Protein 5U5F (pdb70)

Foldseek 3Di:
DKAKAKPDQEAEEAFFAKDKIKIFIPAFLQQQKWKWWAAPPGDTDTAAGSFFHGDPPHDPQWGKHDDGRMIMIMRNGHDLRSQTKMKMWGPSDPPIDIYPIHGYAHDDDFDFWDKDKDWFDPVCLVDFKTKIKIKTPFGPDPDKDKWKAFLRHTDPDFKDKDKDQQDSPRRGIMMMIIGMDTSVVVVVTFKIWMWMDDPNDPGIDIDIGTPPDD/DWAWAKDWADEAEQQAKTKMKIQIDPDFLLQWKKWKWWADPVPGIGTAKIANQVVGDIDGDPVCPPQKDKGDDRVRSMIMIIGGNDDQVPFTFIKMFTACVVHHGDRPYIHPTGTHGHHPDDFDAWDKDKQAWDPVQDDPQKGKIWIKTDFGDDDDKDKDKPVNPDDPQKDKDDWDQDPVRGIITMIMGMGGPVCAPPDWIWMWMADVNVRDTDTHTHHHDDD/DKAKAKEWEAAPVRDIDIDIFMDPLVVSLVVVVVVLVVVCVPRNDWDWDADDVNSYIYIYHND/DDQDVVRDDDDD/DDDDPVLVVLLVLLVPLDQDDPVLSVVLNVVCVVDVVCSVVSSVVSVVVSVVRD

InterPro domains:
  IPR003132 Protein A, Ig-binding domain [PF02216] (37-88)
  IPR003132 Protein A, Ig-binding domain [PF02216] (97-149)
  IPR003132 Protein A, Ig-binding domain [PF02216] (155-207)
  IPR003132 Protein A, Ig-binding domain [PF02216] (213-265)
  IPR003132 Protein A, Ig-binding domain [PF02216] (271-323)
  IPR005038 Octapeptide repeat [PF03373] (326-333)
  IPR005038 Octapeptide repeat [PF03373] (334-341)
  IPR005038 Octapeptide repeat [PF03373] (342-349)
  IPR005038 Octapeptide repeat [PF03373] (350-357)
  IPR005038 Octapeptide repeat [PF03373] (358-365)
  IPR005038 Octapeptide repeat [PF03373] (366-373)
  IPR005038 Octapeptide repeat [PF03373] (374-381)
  IPR005038 Octapeptide repeat [PF03373] (382-389)
  IPR005038 Octapeptide repeat [PF03373] (390-397)
  IPR005038 Octapeptide repeat [PF03373] (398-405)
  IPR005038 Octapeptide repeat [PF03373] (406-413)
  IPR005038 Octapeptide repeat [PF03373] (414-421)
  IPR005877 YSIRK Gram-positive signal peptide [PF04650] (2-26)
  IPR005877 YSIRK Gram-positive signal peptide [TIGR01168] (3-36)
  IPR009063 Immunoglobulin/albumin-binding domain superfamily [SSF46997] (38-92)

Sequence (566 aa):
DIQMTQSSPIILLSASVGDRRVTIITCRASQDVNTAVAWYQQRTNGSPRLLIIYSASFLYSSGVPSRFSGSSRSGTDFTLLTISSLQPEDEADYYCQQHYTTPPTFGAGTKVEIKRTVAAPSSVFIFPPSDEEQLKSGTASVVCLLNNFYPREAKVQWKVDNALQSGNSQESVTEQDSKDSTYSLSSTLTLSKADYEKHKVYACCEVTHQGLSSPVTKSFNRGEECCEVQLVESGGGLVQPGGSLRLSSSCAASGFNNIKDTYIHWVRQSPGKGLEWVARIYPTNGYTRRYADSVKKGRFTISADTSKKNTAYLQMNSLRAEDTAIYYCCSRWGGDGFYAMDYWGQGTLVTVSSSASTKGPSVFPLAPSSKSTSGGTAALGCLVKKDYFPEPVTVSWNSGALTSGVHTFPAVLQSSGLYSLSSVVTTVPSSSLGTQTYICNVNNHKPSNTKKVDKKVEPKSCSEEVTIKVNLIFADGKIQTAEFKKGTFEEATAEAYRRYAALLAKVNGEYTADLEDGGNHMMNIKFAGCQFDSTRRLRCGGSYNKDQQSAFYEILNMPNLNEAQRNGFIQSLKDDPSQSTNVLGEAKKLNESQA

Secondary structure (DSSP, 8-state):
---EEEE-SEEEEETT--EEEEEEESS--TT-EEEEEE-TT---EEEEETTTEEPTT--TTEEEEEETTEEEEEESS--GGG-EEEEEEE-SSSSPEE---EEEEEE---BPPEEEEEPPPHHHHTTTEEEEEEEEEEEBSS--EEEEEETTEEP-SSEEEEEPPPPTTT--EEEEEEEEEEHHHHHH--EEEEEEE-TTSSS-EEEEEETT--/--EEEEE---EE-TT--EEEEEEEESS-GGGSEEEEEEEETTTEEEEEEEEETTTTEEEE-TTTTTTEEEEEEGGGTEEEEEE-S--GGG-EEEEEEEESGGG--SEEEE---EEEEE-SSPPBPPEEEEE---TTSEETTEEEEEEEEEEEBSS--EEEEGGGTB-TTEEEPPPEE-TTS-EEEEEEEEEEGGGBTTB--EEEEEEGGGTEEEEEE--PPP-/----HHHHHHHHHHHH-TT--HHHHHHHHHHHHH-GGGHHHHHHHHHHHHHHT-/-EE---SSEE--/--EEEEEEEE-TTS-EEEEEEEESHHHHHHHHHHHHHHHHHHH--EEEEEEGGGTEEEEEE--

Organism: Staphylococcus aureus (strain NCTC 8325 / PS 47) (NCBI:txid93061)

B-factor: mean 25.19, std 12.5, range [8.43, 94.81]

Nearest PDB structures (foldseek):
  6b9z-assembly1_C  TM=1.012E+00  e=9.999E-08  Staphylococcus aureus
  4npe-assembly1_A  TM=9.276E-01  e=5.415E-06  Staphylococcus aureus
  4znc-assembly1_A  TM=9.590E-01  e=9.494E-06  Staphylococcus aureus
  5u4y-assembly1_D  TM=9.308E-01  e=6.135E-06  Staphylococcus aureus
  5djt-assembly1_B  TM=9.344E-01  e=3.518E-05  Staphylococcus aureus

GO terms:
  GO:0005576 extracellular region (C, EXP)
  GO:0141129 symbiont-mediated suppression of host signal transduction pathway via antagonism of host cell surface receptor (P, EXP)

Solvent-accessible surface area: 24561 Å² total

Structure (mmCIF, N/CA/C/O backbone):
data_5U5F
#
_entry.id   5U5F
#
_cell.length_a   53.430
_cell.length_b   105.380
_cell.length_c   117.000
_cell.angle_alpha   90.00
_cell.angle_beta   90.00
_cell.angle_gamma   90.00
#
_symmetry.space_group_name_H-M   'P 21 21 21'
#
loop_
_entity.id
_entity.type
_entity.pdbx_description
1 polymer 'MEMAB TRASTUZUMAB FAB LIGHT CHAIN I83E'
2 polymer 'MEMAB TRASTUZUMAB FAB HEAVY CHAIN'
3 polymer 'Protein L'
4 polymer '5-DIPHENYL LONG MEDITOPE'
5 polymer 'Immunoglobulin G binding protein A'
6 non-polymer MESO-ERYTHRITOL
7 water water
#
loop_
_atom_site.group_PDB
_atom_site.id
_atom_site.type_symbol
_atom_site.label_atom_id
_atom_site.label_alt_id
_atom_site.label_comp_id
_atom_site.label_asym_id
_atom_site.label_entity_id
_atom_site.label_seq_id
_atom_site.pdbx_PDB_ins_code
_atom_site.Cartn_x
_atom_site.Cartn_y
_atom_site.Cartn_z
_atom_site.occupancy
_atom_site.B_iso_or_equiv
_atom_site.auth_seq_id
_atom_site.auth_comp_id
_atom_site.auth_asym_id
_atom_site.auth_atom_id
_atom_site.pdbx_PDB_model_num
ATOM 1 N N . ASP A 1 1 ? -1.271 -33.321 -4.706 1.00 24.04 1 ASP A N 1
ATOM 2 C CA . ASP A 1 1 ? -2.114 -33.062 -3.535 1.00 20.18 1 ASP A CA 1
ATOM 3 C C . ASP A 1 1 ? -2.454 -31.571 -3.440 1.00 25.48 1 ASP A C 1
ATOM 4 O O . ASP A 1 1 ? -1.821 -30.739 -4.100 1.00 25.77 1 ASP A O 1
ATOM 9 N N . ILE A 1 2 ? -3.458 -31.242 -2.633 1.00 18.24 2 ILE A N 1
ATOM 10 C CA . ILE A 1 2 ? -3.838 -29.849 -2.421 1.00 16.00 2 ILE A CA 1
ATOM 11 C C . ILE A 1 2 ? -3.457 -29.454 -1.012 1.00 20.49 2 ILE A C 1
ATOM 12 O O . ILE A 1 2 ? -3.693 -30.189 -0.054 1.00 19.03 2 ILE A O 1
ATOM 17 N N . GLN A 1 3 ? -2.837 -28.286 -0.905 1.00 15.51 3 GLN A N 1
ATOM 18 C CA . GLN A 1 3 ? -2.383 -27.729 0.361 1.00 21.08 3 GLN A CA 1
ATOM 19 C C . GLN A 1 3 ? -3.405 -26.718 0.850 1.00 21.82 3 GLN A C 1
ATOM 20 O O . GLN A 1 3 ? -3.898 -25.921 0.058 1.00 16.95 3 GLN A O 1
ATOM 26 N N . MET A 1 4 ? -3.717 -26.753 2.142 1.00 16.26 4 MET A N 1
ATOM 27 C CA . MET A 1 4 ? -4.612 -25.772 2.759 1.00 14.59 4 MET A CA 1
ATOM 28 C C . MET A 1 4 ? -3.807 -24.940 3.747 1.00 15.83 4 MET A C 1
ATOM 29 O O . MET A 1 4 ? -3.255 -25.475 4.699 1.00 18.63 4 MET A O 1
ATOM 34 N N . THR A 1 5 ? -3.706 -23.639 3.498 1.00 14.36 5 THR A N 1
ATOM 35 C CA . THR A 1 5 ? -2.896 -22.777 4.355 1.00 20.08 5 THR A CA 1
ATOM 36 C C . THR A 1 5 ? -3.784 -21.895 5.217 1.00 23.44 5 THR A C 1
ATOM 37 O O . THR A 1 5 ? -4.546 -21.082 4.688 1.00 23.26 5 THR A O 1
ATOM 41 N N . GLN A 1 6 ? -3.690 -22.053 6.536 1.00 11.92 6 GLN A N 1
ATOM 42 C CA . GLN A 1 6 ? -4.503 -21.279 7.470 1.00 11.58 6 GLN A CA 1
ATOM 43 C C . GLN A 1 6 ? -3.749 -20.138 8.125 1.00 14.81 6 GLN A C 1
ATOM 44 O O . GLN A 1 6 ? -2.592 -20.297 8.535 1.00 18.71 6 GLN A O 1
ATOM 50 N N A SER A 1 7 ? -4.427 -18.996 8.236 0.54 12.56 7 SER A N 1
ATOM 51 N N B SER A 1 7 ? -4.408 -18.992 8.250 0.46 12.68 7 SER A N 1
ATOM 52 C CA A SER A 1 7 ? -3.884 -17.804 8.883 0.54 14.56 7 SER A CA 1
ATOM 53 C CA B SER A 1 7 ? -3.820 -17.856 8.947 0.46 13.75 7 SER A CA 1
ATOM 54 C C A SER A 1 7 ? -4.958 -17.124 9.725 0.54 17.53 7 SER A C 1
ATOM 55 C C B SER A 1 7 ? -4.905 -17.072 9.676 0.46 17.81 7 SER A C 1
ATOM 56 O O A SER A 1 7 ? -6.149 -17.266 9.443 0.54 21.10 7 SER A O 1
ATOM 57 O O B SER A 1 7 ? -6.057 -17.062 9.242 0.46 25.19 7 SER A O 1
ATOM 62 N N . PRO A 1 8 ? -4.554 -16.443 10.812 1.00 19.24 8 PRO A N 1
ATOM 63 C CA . PRO A 1 8 ? -3.226 -16.510 11.444 1.00 16.40 8 PRO A CA 1
ATOM 64 C C . PRO A 1 8 ? -3.102 -17.845 12.158 1.00 12.25 8 PRO A C 1
ATOM 65 O O . PRO A 1 8 ? -4.067 -18.594 12.143 1.00 16.94 8 PRO A O 1
ATOM 69 N N . ILE A 1 9 ? -1.969 -18.156 12.775 1.00 13.12 9 ILE A N 1
ATOM 70 C CA A ILE A 1 9 ? -1.863 -19.408 13.517 0.61 13.29 9 ILE A CA 1
ATOM 71 C CA B ILE A 1 9 ? -1.835 -19.404 13.515 0.39 13.83 9 ILE A CA 1
ATOM 72 C C . ILE A 1 9 ? -2.466 -19.258 14.906 1.00 14.47 9 ILE A C 1
ATOM 73 O O . ILE A 1 9 ? -2.886 -20.242 15.522 1.00 13.37 9 ILE A O 1
ATOM 82 N N . LEU A 1 10 ? -2.526 -18.015 15.380 1.00 13.35 10 LEU A N 1
ATOM 83 C CA . LEU A 1 10 ? -3.037 -17.701 16.706 1.00 15.10 10 LEU A CA 1
ATOM 84 C C . LEU A 1 10 ? -3.762 -16.367 16.637 1.00 12.44 10 LEU A C 1
ATOM 85 O O . LEU A 1 10 ? -3.266 -15.426 16.028 1.00 13.53 10 LEU A O 1
ATOM 90 N N . LEU A 1 11 ? -4.936 -16.293 17.256 1.00 13.57 11 LEU A N 1
ATOM 91 C CA . LEU A 1 11 ? -5.717 -15.059 17.297 1.00 15.04 11 LEU A CA 1
ATOM 92 C C . LEU A 1 11 ? -6.299 -14.933 18.696 1.00 12.55 11 LEU A C 1
ATOM 93 O O . LEU A 1 11 ? -6.862 -15.896 19.214 1.00 15.16 11 LEU A O 1
ATOM 98 N N . SER A 1 12 ? -6.131 -13.766 19.315 1.00 13.96 12 SER A N 1
ATOM 99 C CA . SER A 1 12 ? -6.638 -13.525 20.669 1.00 14.16 12 SER A CA 1
ATOM 100 C C . SER A 1 12 ? -7.581 -12.333 20.645 1.00 14.28 12 SER A C 1
ATOM 101 O O . SER A 1 12 ? -7.240 -11.258 20.121 1.00 16.10 12 SER A O 1
ATOM 104 N N . ALA A 1 13 ? -8.781 -12.516 21.175 1.00 15.27 13 ALA A N 1
ATOM 105 C CA . ALA A 1 13 ? -9.782 -11.469 21.066 1.00 14.32 13 ALA A CA 1
ATOM 106 C C . ALA A 1 13 ? -10.704 -11.484 22.269 1.00 14.90 13 ALA A C 1
ATOM 107 O O . ALA A 1 13 ? -10.811 -12.486 22.973 1.00 15.14 13 ALA A O 1
ATOM 109 N N . SER A 1 14 ? -11.373 -10.367 22.498 1.00 16.31 14 SER A N 1
ATOM 110 C CA . SER A 1 14 ? -12.261 -10.234 23.645 1.00 19.05 14 SER A CA 1
ATOM 111 C C . SER A 1 14 ? -13.640 -10.835 23.373 1.00 21.66 14 SER A C 1
ATOM 112 O O . SER A 1 14 ? -14.093 -10.893 22.235 1.00 17.24 14 SER A O 1
ATOM 115 N N . VAL A 1 15 ? -14.301 -11.274 24.438 1.00 18.50 15 VAL A N 1
ATOM 116 C CA . VAL A 1 15 ? -15.670 -11.754 24.337 1.00 20.60 15 VAL A CA 1
ATOM 117 C C . VAL A 1 15 ? -16.543 -10.696 23.683 1.00 23.30 15 VAL A C 1
ATOM 118 O O . VAL A 1 15 ? -16.434 -9.506 23.991 1.00 22.84 15 VAL A O 1
ATOM 122 N N . GLY A 1 16 ? -17.385 -11.118 22.749 1.00 17.95 16 GLY A N 1
ATOM 123 C CA . GLY A 1 16 ? -18.251 -10.181 22.049 1.00 21.91 16 GLY A CA 1
ATOM 124 C C . GLY A 1 16 ? -17.660 -9.610 20.764 1.00 22.32 16 GLY A C 1
ATOM 125 O O . GLY A 1 16 ? -18.383 -9.014 19.968 1.00 24.94 16 GLY A O 1
ATOM 126 N N . ASP A 1 17 ? -16.351 -9.777 20.572 1.00 20.23 17 ASP A N 1
ATOM 127 C CA . ASP A 1 17 ? -15.646 -9.301 19.372 1.00 22.63 17 ASP A CA 1
ATOM 128 C C . ASP A 1 17 ? -15.983 -10.121 18.138 1.00 25.00 17 ASP A C 1
ATOM 129 O O . ASP A 1 17 ? -16.337 -11.301 18.245 1.00 21.47 17 ASP A O 1
ATOM 134 N N . ARG A 1 18 ? -15.829 -9.511 16.965 1.00 23.39 18 ARG A N 1
ATOM 135 C CA A ARG A 1 18 ? -15.923 -10.235 15.701 0.37 22.81 18 ARG A CA 1
ATOM 136 C CA B ARG A 1 18 ? -15.922 -10.246 15.706 0.63 22.94 18 ARG A CA 1
ATOM 137 C C . ARG A 1 18 ? -14.543 -10.735 15.288 1.00 26.65 18 ARG A C 1
ATOM 138 O O . ARG A 1 18 ? -13.601 -9.943 15.159 1.00 25.98 18 ARG A O 1
ATOM 153 N N . VAL A 1 19 ? -14.405 -12.041 15.079 1.00 21.56 19 VAL A N 1
ATOM 154 C CA . VAL A 1 19 ? -13.109 -12.559 14.651 1.00 16.31 19 VAL A CA 1
ATOM 155 C C . VAL A 1 19 ? -13.186 -13.300 13.327 1.00 23.62 19 VAL A C 1
ATOM 156 O O . VAL A 1 19 ? -14.171 -13.965 13.029 1.00 17.71 19 VAL A O 1
ATOM 160 N N . THR A 1 20 ? -12.114 -13.201 12.554 1.00 18.29 20 THR A N 1
ATOM 161 C CA . THR A 1 20 ? -12.068 -13.783 11.222 1.00 16.42 20 THR A CA 1
AT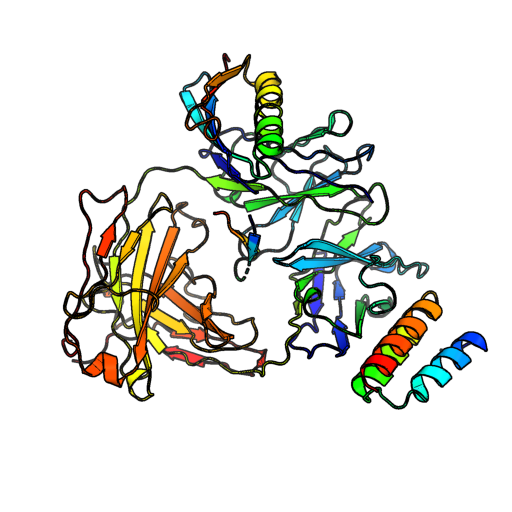OM 162 C C . THR A 1 20 ? -10.806 -14.603 11.040 1.00 15.05 20 THR A C 1
ATOM 163 O O . THR A 1 20 ? -9.703 -14.141 11.328 1.00 17.63 20 THR A O 1
ATOM 167 N N . ILE A 1 21 ? -10.977 -15.846 10.604 1.00 12.05 21 ILE A N 1
ATOM 168 C CA A ILE A 1 21 ? -9.802 -16.632 10.298 0.65 14.43 21 ILE A CA 1
ATOM 169 C CA B ILE A 1 21 ? -9.893 -16.794 10.350 0.35 14.80 21 ILE A CA 1
ATOM 170 C C . ILE A 1 21 ? -9.896 -17.132 8.868 1.00 14.61 21 ILE A C 1
ATOM 171 O O . ILE A 1 21 ? -10.970 -17.173 8.272 1.00 15.18 21 ILE A O 1
ATOM 180 N N . THR A 1 22 ? -8.736 -17.423 8.288 1.00 14.80 22 THR A N 1
ATOM 181 C CA . THR A 1 22 ? -8.690 -17.673 6.859 1.00 15.96 22 THR A CA 1
ATOM 182 C C . THR A 1 22 ? -8.005 -18.976 6.485 1.00 14.88 22 THR A C 1
ATOM 183 O O . THR A 1 22 ? -7.209 -19.543 7.238 1.00 16.05 22 THR A O 1
ATOM 187 N N . CYS A 1 23 ? -8.317 -19.437 5.287 1.00 11.75 23 CYS A N 1
ATOM 188 C CA . CYS A 1 23 ? -7.789 -20.695 4.795 1.00 15.16 23 CYS A CA 1
ATOM 189 C C . CYS A 1 23 ? -7.651 -20.595 3.277 1.00 15.32 23 CYS A C 1
ATOM 190 O O . CYS A 1 23 ? -8.595 -20.213 2.586 1.00 21.62 23 CYS A O 1
ATOM 193 N N . ARG A 1 24 ? -6.470 -20.887 2.753 1.00 12.19 24 ARG A N 1
ATOM 194 C CA . ARG A 1 24 ? -6.238 -20.744 1.317 1.00 14.61 24 ARG A CA 1
ATOM 195 C C . ARG A 1 24 ? -5.892 -22.105 0.714 1.00 18.12 24 ARG A C 1
ATOM 196 O O . ARG A 1 24 ? -5.021 -22.793 1.225 1.00 16.71 24 ARG A O 1
ATOM 204 N N . ALA A 1 25 ? -6.577 -22.488 -0.358 1.00 12.62 25 ALA A N 1
ATOM 205 C CA . ALA A 1 25 ? -6.270 -23.734 -1.057 1.00 12.47 25 ALA A CA 1
ATOM 206 C C . ALA A 1 25 ? -5.212 -23.491 -2.121 1.00 15.75 25 ALA A C 1
ATOM 207 O O . ALA A 1 25 ? -5.213 -22.440 -2.769 1.00 15.50 25 ALA A O 1
ATOM 209 N N . SER A 1 26 ? -4.317 -24.459 -2.317 1.00 13.07 26 SER A N 1
ATOM 210 C CA . SER A 1 26 ? -3.211 -24.283 -3.265 1.00 18.78 26 SER A CA 1
ATOM 211 C C . SER A 1 26 ? -3.683 -24.346 -4.714 1.00 20.70 26 SER A C 1
ATOM 212 O O . SER A 1 26 ? -2.959 -23.950 -5.629 1.00 18.32 26 SER A O 1
ATOM 215 N N . GLN A 1 27 ? -4.902 -24.835 -4.920 1.00 15.09 27 GLN A N 1
ATOM 216 C CA . GLN A 1 27 ? -5.523 -24.824 -6.236 1.00 16.56 27 GLN A CA 1
ATOM 217 C C . GLN A 1 27 ? -7.025 -24.886 -6.054 1.00 14.30 27 GLN A C 1
ATOM 218 O O . GLN A 1 27 ? -7.488 -25.088 -4.949 1.00 16.06 27 GLN A O 1
ATOM 224 N N . ASP A 1 28 ? -7.775 -24.708 -7.136 1.00 16.78 28 ASP A N 1
ATOM 225 C CA . ASP A 1 28 ? -9.237 -24.726 -7.095 1.00 18.14 28 ASP A CA 1
ATOM 226 C C . ASP A 1 28 ? -9.780 -25.922 -6.321 1.00 20.13 28 ASP A C 1
ATOM 227 O O . ASP A 1 28 ? -9.384 -27.060 -6.580 1.00 16.49 28 ASP A O 1
ATOM 232 N N . VAL A 1 29 ? -10.657 -25.656 -5.351 1.00 14.83 29 VAL A N 1
ATOM 233 C CA . VAL A 1 29 ? -11.372 -26.719 -4.635 1.00 12.32 29 VAL A CA 1
ATOM 234 C C . VAL A 1 29 ? -12.878 -26.474 -4.687 1.00 14.57 29 VAL A C 1
ATOM 235 O O . VAL A 1 29 ? -13.644 -27.046 -3.897 1.00 13.01 29 VAL A O 1
ATOM 239 N N . ASN A 1 30 ? -13.296 -25.612 -5.618 1.00 16.44 30 ASN A N 1
ATOM 240 C CA . ASN A 1 30 ? -14.703 -25.257 -5.740 1.00 16.06 30 ASN A CA 1
ATOM 241 C C . ASN A 1 30 ? -15.174 -24.735 -4.379 1.00 15.66 30 ASN A C 1
ATOM 242 O O . ASN A 1 30 ? -14.492 -23.906 -3.779 1.00 16.89 30 ASN A O 1
ATOM 247 N N . THR A 1 31 ? -16.288 -25.252 -3.867 1.00 13.15 31 THR A N 1
ATOM 248 C CA . THR A 1 31 ? -16.762 -24.873 -2.538 1.00 12.77 31 THR A CA 1
ATOM 249 C C . THR A 1 31 ? -16.547 -25.999 -1.535 1.00 19.51 31 THR A C 1
ATOM 250 O O . THR A 1 31 ? -17.115 -25.971 -0.448 1.00 17.70 31 THR A O 1
ATOM 254 N N . ALA A 1 32 ? -15.749 -26.996 -1.906 1.00 14.67 32 ALA A N 1
ATOM 255 C CA . ALA A 1 32 ? -15.662 -28.230 -1.121 1.00 15.66 32 ALA A CA 1
ATOM 256 C C . ALA A 1 32 ? -14.762 -28.088 0.095 1.00 12.46 32 ALA A C 1
ATOM 257 O O . ALA A 1 32 ? -13.798 -28.839 0.248 1.00 11.40 32 ALA A O 1
ATOM 259 N N . VAL A 1 33 ? -15.090 -27.136 0.964 1.00 11.29 33 VAL A N 1
ATOM 260 C CA . VAL A 1 33 ? -14.284 -26.865 2.158 1.00 12.08 33 VAL A CA 1
ATOM 261 C C . VAL A 1 33 ? -15.159 -26.902 3.402 1.00 17.22 33 VAL A C 1
ATOM 262 O O . VAL A 1 33 ? -16.240 -26.300 3.419 1.00 13.06 33 VAL A O 1
ATOM 266 N N . ALA A 1 34 ? -14.683 -27.604 4.436 1.00 13.02 34 ALA A N 1
ATOM 267 C CA . ALA A 1 34 ? -15.383 -27.682 5.713 1.00 10.08 34 ALA A CA 1
ATOM 268 C C . ALA A 1 34 ? -14.524 -27.060 6.805 1.00 11.31 34 ALA A C 1
ATOM 269 O O . ALA A 1 34 ? -13.299 -27.003 6.682 1.00 11.84 34 ALA A O 1
ATOM 271 N N . TRP A 1 35 ? -15.175 -26.595 7.869 1.00 10.12 35 TRP A N 1
ATOM 272 C CA . TRP A 1 35 ? -14.483 -26.036 9.025 1.00 9.64 35 TRP A CA 1
ATOM 273 C C . TRP A 1 35 ? -14.835 -26.845 10.250 1.00 10.05 35 TRP A C 1
ATOM 274 O O . TRP A 1 35 ? -16.024 -27.107 10.504 1.00 11.33 35 TRP A O 1
ATOM 285 N N . TYR A 1 36 ? -13.814 -27.213 11.012 1.00 10.13 36 TYR A N 1
ATOM 286 C CA . TYR A 1 36 ? -13.993 -27.988 12.235 1.00 11.41 36 TYR A CA 1
ATOM 287 C C . TYR A 1 36 ? -13.478 -27.219 13.435 1.00 10.83 36 TYR A C 1
ATOM 288 O O . TYR A 1 36 ? -12.520 -26.459 13.329 1.00 12.91 36 TYR A O 1
ATOM 297 N N . GLN A 1 37 ? -14.132 -27.427 14.570 1.00 9.89 37 GLN A N 1
ATOM 298 C CA . GLN A 1 37 ? -13.702 -26.888 15.840 1.00 10.05 37 GLN A CA 1
ATOM 299 C C . GLN A 1 37 ? -13.162 -28.031 16.697 1.00 15.98 37 GLN A C 1
ATOM 300 O O . GLN A 1 37 ? -13.732 -29.118 16.706 1.00 14.07 37 GLN A O 1
ATOM 306 N N . GLN A 1 38 ? -12.066 -27.800 17.408 1.00 11.33 38 GLN A N 1
ATOM 307 C CA . GLN A 1 38 ? -11.612 -28.794 18.374 1.00 12.75 38 GLN A CA 1
ATOM 308 C C . GLN A 1 38 ? -11.399 -28.119 19.732 1.00 14.92 38 GLN A C 1
ATOM 309 O O . GLN A 1 38 ? -10.529 -27.273 19.890 1.00 12.86 38 GLN A O 1
ATOM 315 N N . ARG A 1 39 ? -12.222 -28.488 20.703 1.00 12.04 39 ARG A N 1
ATOM 316 C CA . ARG A 1 39 ? -12.113 -27.932 22.044 1.00 15.87 39 ARG A CA 1
ATOM 317 C C . ARG A 1 39 ? -11.196 -28.809 22.872 1.00 17.20 39 ARG A C 1
ATOM 318 O O . ARG A 1 39 ? -10.882 -29.930 22.481 1.00 16.37 39 ARG A O 1
ATOM 326 N N . THR A 1 40 ? -10.771 -28.303 24.020 1.00 13.89 40 THR A N 1
ATOM 327 C CA . THR A 1 40 ? -9.854 -29.062 24.867 1.00 14.84 40 THR A CA 1
ATOM 328 C C . THR A 1 40 ? -10.425 -30.447 25.186 1.00 13.89 40 THR A C 1
ATOM 329 O O . THR A 1 40 ? -11.618 -30.569 25.478 1.00 19.75 40 THR A O 1
ATOM 333 N N . ASN A 1 41 ? -9.577 -31.469 25.075 1.00 16.32 41 ASN A N 1
ATOM 334 C CA . ASN A 1 41 ? -9.935 -32.879 25.315 1.00 17.27 41 ASN A CA 1
ATOM 335 C C . ASN A 1 41 ? -10.925 -33.462 24.315 1.00 20.23 41 ASN A C 1
ATOM 336 O O . ASN A 1 41 ? -11.420 -34.566 24.522 1.00 22.49 41 ASN A O 1
ATOM 341 N N . GLY A 1 42 ? -11.205 -32.746 23.229 1.00 15.24 42 GLY A N 1
ATOM 342 C CA . GLY A 1 42 ? -12.263 -33.167 22.325 1.00 14.10 42 GLY A CA 1
ATOM 343 C C . GLY A 1 42 ? -11.824 -33.678 20.955 1.00 13.92 42 GLY A C 1
ATOM 344 O O . GLY A 1 42 ? -10.642 -33.678 20.619 1.00 16.41 42 GLY A O 1
ATOM 345 N N . SER A 1 43 ? -12.801 -34.133 20.177 1.00 13.31 43 SER A N 1
ATOM 346 C CA . SER A 1 43 ? -12.594 -34.544 18.789 1.00 12.04 43 SER A CA 1
ATOM 347 C C . SER A 1 43 ? -12.991 -33.391 17.882 1.00 14.79 43 SER A C 1
ATOM 348 O O . SER A 1 43 ? -13.713 -32.500 18.309 1.00 16.15 43 SER A O 1
ATOM 351 N N . PRO A 1 44 ? -12.543 -33.415 16.617 1.00 12.32 44 PRO A N 1
ATOM 352 C CA . PRO A 1 44 ? -12.999 -32.375 15.690 1.00 15.47 44 PRO A CA 1
ATOM 353 C C . PRO A 1 44 ? -14.516 -32.397 15.527 1.00 18.87 44 PRO A C 1
ATOM 354 O O . PRO A 1 44 ? -15.129 -33.465 15.417 1.00 18.66 44 PRO A O 1
ATOM 358 N N . ARG A 1 45 ? -15.121 -31.212 15.538 1.00 14.81 45 ARG A N 1
ATOM 359 C CA . ARG A 1 45 ? -16.568 -31.093 15.401 1.00 11.90 45 ARG A CA 1
ATOM 360 C C . ARG A 1 45 ? -16.913 -30.199 14.210 1.00 11.03 45 ARG A C 1
ATOM 361 O O . ARG A 1 45 ? -16.365 -29.109 14.072 1.00 13.12 45 ARG A O 1
ATOM 369 N N . LEU A 1 46 ? -17.820 -30.660 13.360 1.00 12.38 46 LEU A N 1
ATOM 370 C CA . LEU A 1 46 ? -18.159 -29.917 12.140 1.00 11.12 46 LEU A CA 1
ATOM 371 C C . LEU A 1 46 ? -18.958 -28.644 12.449 1.00 13.89 46 LEU A C 1
ATOM 372 O O . LEU A 1 46 ? -19.973 -28.698 13.153 1.00 15.68 46 LEU A O 1
ATOM 377 N N . LEU A 1 47 ? -18.490 -27.508 11.925 1.00 12.39 47 LEU A N 1
ATOM 378 C CA . LEU A 1 47 ? -19.185 -26.228 12.047 1.00 12.71 47 LEU A CA 1
ATOM 379 C C . LEU A 1 47 ? -19.841 -25.807 10.735 1.00 12.81 47 LEU A C 1
ATOM 380 O O . LEU A 1 47 ? -21.028 -25.498 10.689 1.00 14.32 47 LEU A O 1
ATOM 385 N N A ILE A 1 48 ? -19.032 -25.791 9.679 0.60 13.69 48 ILE A N 1
ATOM 386 N N B ILE A 1 48 ? -19.043 -25.793 9.673 0.40 13.70 48 ILE A N 1
ATOM 387 C CA A ILE A 1 48 ? -19.423 -25.283 8.361 0.60 11.36 48 ILE A CA 1
ATOM 388 C CA B ILE A 1 48 ? -19.476 -25.292 8.371 0.40 14.83 48 ILE A CA 1
ATOM 389 C C A ILE A 1 48 ? -19.051 -26.312 7.298 0.60 12.63 48 ILE A C 1
ATOM 390 C C B ILE A 1 48 ? -19.045 -26.267 7.281 0.40 12.92 48 ILE A C 1
ATOM 391 O O A ILE A 1 48 ? -17.965 -26.886 7.353 0.60 11.08 48 ILE A O 1
ATOM 392 O O B ILE A 1 48 ? -17.922 -26.764 7.305 0.40 12.53 48 ILE A O 1
ATOM 401 N N . TYR A 1 49 ? -19.929 -26.547 6.329 1.00 12.94 49 TYR A N 1
ATOM 402 C CA . TYR A 1 49 ? -19.580 -27.430 5.215 1.00 11.91 49 TYR A CA 1
ATOM 403 C C . TYR A 1 49 ? -19.893 -26.723 3.905 1.00 14.11 49 TYR A C 1
ATOM 404 O O . TYR A 1 49 ? -20.641 -25.751 3.887 1.00 13.91 49 TYR A O 1
ATOM 413 N N . SER A 1 50 ? -19.302 -27.211 2.820 1.00 12.91 50 SER A N 1
ATOM 414 C CA . SER A 1 50 ? -19.451 -26.585 1.505 1.00 12.15 50 SER A CA 1
ATOM 415 C C . SER A 1 50 ? -19.246 -25.062 1.537 1.00 18.55 50 SER A C 1
ATOM 416 O O . SER A 1 50 ? -20.012 -24.307 0.935 1.00 16.85 50 SER A O 1
ATOM 419 N N . ALA A 1 51 ? -18.196 -24.647 2.253 1.00 16.36 51 ALA A N 1
ATOM 420 C CA . ALA A 1 51 ? -17.726 -23.258 2.374 1.00 18.23 51 ALA A CA 1
ATOM 421 C C . ALA A 1 51 ? -18.615 -22.332 3.213 1.00 16.77 51 ALA A C 1
ATOM 422 O O . ALA A 1 51 ? -18.101 -21.499 3.956 1.00 15.59 51 ALA A O 1
ATOM 424 N N . SER A 1 52 ? -19.935 -22.461 3.125 1.00 16.73 52 SER A N 1
ATOM 425 C CA . SER A 1 52 ? -20.782 -21.428 3.708 1.00 14.32 52 SER A CA 1
ATOM 426 C C . SER A 1 52 ? -22.030 -21.920 4.433 1.00 13.89 52 SER A C 1
ATOM 427 O O . SER A 1 52 ? -22.859 -21.111 4.845 1.00 17.72 52 SER A O 1
ATOM 430 N N . PHE A 1 53 ? -22.183 -23.230 4.581 1.00 14.17 53 PHE A N 1
ATOM 431 C CA . PHE A 1 53 ? -23.409 -23.741 5.183 1.00 14.85 53 PHE A CA 1
ATOM 432 C C . PHE A 1 53 ? -23.201 -24.237 6.596 1.00 17.97 53 PHE A C 1
ATOM 433 O O . PHE A 1 53 ? -22.275 -24.994 6.893 1.00 15.61 53 PHE A O 1
ATOM 441 N N . LEU A 1 54 ? -24.078 -23.764 7.470 1.00 16.35 54 LEU A N 1
ATOM 442 C CA . LEU A 1 54 ? -24.013 -24.056 8.889 1.00 17.51 54 LEU A CA 1
ATOM 443 C C . LEU A 1 54 ? -24.552 -25.454 9.173 1.00 16.19 54 LEU A C 1
ATOM 444 O O . LEU A 1 54 ? -25.668 -25.797 8.779 1.00 15.65 54 LEU A O 1
ATOM 449 N N . TYR A 1 55 ? -23.755 -26.254 9.864 1.00 15.79 55 TYR A N 1
ATOM 450 C CA . TYR A 1 55 ? -24.182 -27.584 10.254 1.00 15.20 55 TYR A CA 1
ATOM 451 C C . TYR A 1 55 ? -25.234 -27.450 11.343 1.00 19.57 55 TYR A C 1
ATOM 452 O O . TYR A 1 55 ? -25.202 -26.498 12.122 1.00 19.55 55 TYR A O 1
ATOM 461 N N A SER A 1 56 ? -26.169 -28.398 11.394 0.60 19.20 56 SER A N 1
ATOM 462 N N B SER A 1 56 ? -26.158 -28.405 11.395 0.40 19.62 56 SER A N 1
ATOM 463 C CA A SER A 1 56 ? -27.264 -28.343 12.357 0.60 22.27 56 SER A CA 1
ATOM 464 C CA B SER A 1 56 ? -27.243 -28.387 12.368 0.40 22.33 56 SER A CA 1
ATOM 465 C C A SER A 1 56 ? -26.746 -28.232 13.781 0.60 18.83 56 SER A C 1
ATOM 466 C C B SER A 1 56 ? -26.731 -28.233 13.795 0.40 19.38 56 SER A C 1
ATOM 467 O O A SER A 1 56 ? -25.799 -28.920 14.161 0.60 19.92 56 SER A O 1
ATOM 468 O O B SER A 1 56 ? -25.774 -28.898 14.193 0.40 19.81 56 SER A O 1
ATOM 473 N N . GLY A 1 57 ? -27.367 -27.347 14.558 1.00 20.90 57 GLY A N 1
ATOM 474 C CA . GLY A 1 57 ? -27.005 -27.143 15.949 1.00 25.96 57 GLY A CA 1
ATOM 475 C C . GLY A 1 57 ? -25.847 -26.196 16.206 1.00 28.81 57 GLY A C 1
ATOM 476 O O . GLY A 1 57 ? -25.533 -25.889 17.354 1.00 27.18 57 GLY A O 1
ATOM 477 N N . VAL A 1 58 ? -25.189 -25.741 15.145 1.00 21.03 58 VAL A N 1
ATOM 478 C CA . VAL A 1 58 ? -24.101 -24.782 15.304 1.00 17.88 58 VAL A CA 1
ATOM 479 C C . VAL A 1 58 ? -24.670 -23.364 15.429 1.00 18.89 58 VAL A C 1
ATOM 480 O O . VAL A 1 58 ? -25.563 -22.993 14.671 1.00 20.04 58 VAL A O 1
ATOM 484 N N . PRO A 1 59 ? -24.184 -22.586 16.410 1.00 25.68 59 PRO A N 1
ATOM 485 C CA . PRO A 1 59 ? -24.702 -21.234 16.646 1.00 25.78 59 PRO A CA 1
ATOM 486 C C . PRO A 1 59 ? -24.605 -20.359 15.411 1.00 23.15 59 PRO A C 1
ATOM 487 O O . PRO A 1 59 ? -23.613 -20.423 14.690 1.00 24.34 59 PRO A O 1
ATOM 491 N N . SER A 1 60 ? -25.615 -19.528 15.180 1.00 22.08 60 SER A N 1
ATOM 492 C CA . SER A 1 60 ? -25.646 -18.701 13.975 1.00 26.16 60 SER A CA 1
ATOM 493 C C . SER A 1 60 ? -24.564 -17.613 13.958 1.00 23.93 60 SER A C 1
ATOM 494 O O . SER A 1 60 ? -24.381 -16.939 12.950 1.00 27.16 60 SER A O 1
ATOM 497 N N . ARG A 1 61 ? -23.835 -17.444 15.055 1.00 23.24 61 ARG A N 1
ATOM 498 C CA . ARG A 1 61 ? -22.718 -16.495 15.050 1.00 26.55 61 ARG A CA 1
ATOM 499 C C . ARG A 1 61 ? -21.531 -16.997 14.216 1.00 23.13 61 ARG A C 1
ATOM 500 O O . ARG A 1 61 ? -20.618 -16.224 13.906 1.00 18.95 61 ARG A O 1
ATOM 508 N N . PHE A 1 62 ? -21.540 -18.285 13.856 1.00 16.59 62 PHE A N 1
ATOM 509 C CA . PHE A 1 62 ? -20.557 -18.820 12.920 1.00 23.69 62 PHE A CA 1
ATOM 510 C C . PHE A 1 62 ? -21.029 -18.605 11.490 1.00 24.42 62 PHE A C 1
ATOM 511 O O . PHE A 1 62 ? -22.209 -18.773 11.191 1.00 23.98 62 PHE A O 1
ATOM 519 N N . SER A 1 63 ? -20.111 -18.213 10.610 1.00 17.22 63 SER A N 1
ATOM 520 C CA . SER A 1 63 ? -20.427 -18.087 9.200 1.00 15.35 63 SER A CA 1
ATOM 521 C C . SER A 1 63 ? -19.169 -18.360 8.391 1.00 19.21 63 SER A C 1
ATOM 522 O O . SER A 1 63 ? -18.057 -18.249 8.902 1.00 14.91 63 SER A O 1
ATOM 525 N N . GLY A 1 64 ? -19.346 -18.754 7.136 1.00 16.32 64 GLY A N 1
ATOM 526 C CA . GLY A 1 64 ? -18.216 -19.042 6.282 1.00 13.72 64 GLY A CA 1
ATOM 527 C C . GLY A 1 64 ? -18.421 -18.403 4.927 1.00 18.91 64 GLY A C 1
ATOM 528 O O . GLY A 1 64 ? -19.561 -18.195 4.498 1.00 17.59 64 GLY A O 1
ATOM 529 N N A SER A 1 65 ? -17.326 -18.080 4.248 0.48 16.41 65 SER A N 1
ATOM 530 N N B SER A 1 65 ? -17.316 -18.096 4.251 0.52 15.99 65 SER A N 1
ATOM 531 C CA A SER A 1 65 ? -17.427 -17.522 2.907 0.48 21.09 65 SER A CA 1
ATOM 532 C CA B SER A 1 65 ? -17.371 -17.460 2.940 0.52 21.09 65 SER A CA 1
ATOM 533 C C A SER A 1 65 ? -16.287 -18.010 2.020 0.48 19.96 65 SER A C 1
ATOM 534 C C B SER A 1 65 ? -16.258 -17.976 2.021 0.52 19.95 65 SER A C 1
ATOM 535 O O A SER A 1 65 ? -15.258 -18.478 2.511 0.48 15.46 65 SER A O 1
ATOM 536 O O B SER A 1 65 ? -15.220 -18.444 2.492 0.52 15.75 65 SER A O 1
ATOM 541 N N . ARG A 1 66 ? -16.483 -17.905 0.710 1.00 17.08 66 ARG A N 1
ATOM 542 C CA . ARG A 1 66 ? -15.453 -18.290 -0.260 1.00 21.55 66 ARG A CA 1
ATOM 543 C C . ARG A 1 66 ? -15.196 -17.176 -1.256 1.00 24.68 66 ARG A C 1
ATOM 544 O O . ARG A 1 66 ? -16.127 -16.541 -1.730 1.00 21.26 66 ARG A O 1
ATOM 552 N N . SER A 1 67 ? -13.928 -16.945 -1.574 1.00 22.31 67 SER A N 1
ATOM 553 C CA . SER A 1 67 ? -13.563 -16.053 -2.668 1.00 23.81 67 SER A CA 1
ATOM 554 C C . SER A 1 67 ? -12.422 -16.693 -3.461 1.00 23.24 67 SER A C 1
ATOM 555 O O . SER A 1 67 ? -11.258 -16.621 -3.064 1.00 20.87 67 SER A O 1
ATOM 558 N N . GLY A 1 68 ? -12.765 -17.341 -4.570 1.00 20.11 68 GLY A N 1
ATOM 559 C CA . GLY A 1 68 ? -11.779 -18.059 -5.357 1.00 20.97 68 GLY A CA 1
ATOM 560 C C . GLY A 1 68 ? -11.240 -19.215 -4.542 1.00 21.36 68 GLY A C 1
ATOM 561 O O . GLY A 1 68 ? -11.994 -20.115 -4.191 1.00 21.79 68 GLY A O 1
ATOM 562 N N . THR A 1 69 ? -9.947 -19.186 -4.226 1.00 17.87 69 THR A N 1
ATOM 563 C CA . THR A 1 69 ? -9.341 -20.253 -3.424 1.00 16.88 69 THR A CA 1
ATOM 564 C C . THR A 1 69 ? -9.120 -19.784 -1.998 1.00 16.44 69 THR A C 1
ATOM 565 O O . THR A 1 69 ? -8.397 -20.431 -1.232 1.00 17.28 69 THR A O 1
ATOM 569 N N . ASP A 1 70 ? -9.732 -18.651 -1.650 1.00 17.53 70 ASP A N 1
ATOM 570 C CA . ASP A 1 70 ? -9.658 -18.122 -0.283 1.00 20.65 70 ASP A CA 1
ATOM 571 C C . ASP A 1 70 ? -10.948 -18.373 0.484 1.00 19.81 70 ASP A C 1
ATOM 572 O O . ASP A 1 70 ? -12.036 -18.042 0.009 1.00 22.32 70 ASP A O 1
ATOM 577 N N . PHE A 1 71 ? -10.817 -18.922 1.688 1.00 15.76 71 PHE A N 1
ATOM 578 C CA . PHE A 1 71 ? -11.972 -19.253 2.509 1.00 13.86 71 PHE A CA 1
ATOM 579 C C . PHE A 1 71 ? -11.870 -18.555 3.848 1.00 16.53 71 PHE A C 1
ATOM 580 O O . PHE A 1 71 ? -10.779 -18.441 4.394 1.00 18.15 71 PHE A O 1
ATOM 588 N N . THR A 1 72 ? -12.994 -18.063 4.366 1.00 13.63 72 THR A N 1
ATOM 589 C CA . THR A 1 72 ? -12.978 -17.405 5.660 1.00 16.30 72 THR A CA 1
ATOM 590 C C . THR A 1 72 ? -14.003 -17.993 6.613 1.00 18.38 72 THR A C 1
ATOM 591 O O . THR A 1 72 ? -15.105 -18.350 6.220 1.00 20.03 72 THR A O 1
ATOM 595 N N A LEU A 1 73 ? -13.626 -18.066 7.881 0.51 13.09 73 LEU A N 1
ATOM 596 N N B LEU A 1 73 ? -13.621 -18.113 7.876 0.49 13.59 73 LEU A N 1
ATOM 597 C CA A LEU A 1 73 ? -14.558 -18.423 8.941 0.51 13.48 73 LEU A CA 1
ATOM 598 C CA B LEU A 1 73 ? -14.592 -18.406 8.922 0.49 13.14 73 LEU A CA 1
ATOM 599 C C A LEU A 1 73 ? -14.695 -17.220 9.863 0.51 15.90 73 LEU A C 1
ATOM 600 C C B LEU A 1 73 ? -14.697 -17.174 9.797 0.49 16.00 73 LEU A C 1
ATOM 601 O O A LEU A 1 73 ? -13.692 -16.696 10.339 0.51 18.29 73 LEU A O 1
ATOM 602 O O B LEU A 1 73 ? -13.686 -16.600 10.192 0.49 16.98 73 LEU A O 1
ATOM 611 N N . THR A 1 74 ? -15.926 -16.768 10.090 1.00 13.22 74 THR A N 1
ATOM 612 C CA . THR A 1 74 ? -16.159 -15.607 10.940 1.00 14.48 74 THR A CA 1
ATOM 613 C C . THR A 1 74 ? -17.006 -15.998 12.143 1.00 20.45 74 THR A C 1
ATOM 614 O O . THR A 1 74 ? -18.004 -16.696 12.003 1.00 20.80 74 THR A O 1
ATOM 618 N N . ILE A 1 75 ? -16.585 -15.564 13.327 1.00 17.41 75 ILE A N 1
ATOM 619 C CA . ILE A 1 75 ? -17.448 -15.619 14.502 1.00 18.86 75 ILE A CA 1
ATOM 620 C C . ILE A 1 75 ? -17.859 -14.189 14.828 1.00 22.40 75 ILE A C 1
ATOM 621 O O . ILE A 1 75 ? -17.008 -13.352 15.109 1.00 23.95 75 ILE A O 1
ATOM 626 N N . SER A 1 76 ? -19.154 -13.904 14.774 1.00 24.77 76 SER A N 1
ATOM 627 C CA . SER A 1 76 ? -19.629 -12.517 14.795 1.00 21.50 76 SER A CA 1
ATOM 628 C C . SER A 1 76 ? -19.568 -11.894 16.190 1.00 31.45 76 SER A C 1
ATOM 629 O O . SER A 1 76 ? -19.499 -10.669 16.332 1.00 30.76 76 SER A O 1
ATOM 632 N N . SER A 1 77 ? -19.588 -12.746 17.210 1.00 18.52 77 SER A N 1
ATOM 633 C CA . SER A 1 77 ? -19.619 -12.310 18.598 1.00 17.19 77 SER A CA 1
ATOM 634 C C . SER A 1 77 ? -18.991 -13.391 19.470 1.00 19.32 77 SER A C 1
ATOM 635 O O . SER A 1 77 ? -19.671 -14.287 19.979 1.00 23.04 77 SER A O 1
ATOM 638 N N . LEU A 1 78 ? -17.680 -13.294 19.639 1.00 20.23 78 LEU A N 1
ATOM 639 C CA . LEU A 1 78 ? -16.891 -14.330 20.299 1.00 15.14 78 LEU A CA 1
ATOM 640 C C . LEU A 1 78 ? -17.384 -14.656 21.705 1.00 16.27 78 LEU A C 1
ATOM 641 O O . LEU A 1 78 ? -17.587 -13.759 22.527 1.00 19.83 78 LEU A O 1
ATOM 646 N N . GLN A 1 79 ? -17.578 -15.945 21.970 1.00 18.86 79 GLN A N 1
ATOM 647 C CA . GLN A 1 79 ? -18.029 -16.401 23.276 1.00 21.85 79 GLN A CA 1
ATOM 648 C C . GLN A 1 79 ? -16.929 -17.198 23.954 1.00 25.92 79 GLN A C 1
ATOM 649 O O . GLN A 1 79 ? -16.048 -17.741 23.278 1.00 23.71 79 GLN A O 1
ATOM 655 N N . PRO A 1 80 ? -16.958 -17.259 25.298 1.00 20.28 80 PRO A N 1
ATOM 656 C CA . PRO A 1 80 ? -15.944 -18.013 26.038 1.00 25.73 80 PRO A CA 1
ATOM 657 C C . PRO A 1 80 ? -15.813 -19.449 25.542 1.00 20.47 80 PRO A C 1
ATOM 658 O O . PRO A 1 80 ? -14.698 -19.957 25.459 1.00 23.84 80 PRO A O 1
ATOM 662 N N . GLU A 1 81 ? -16.930 -20.070 25.186 1.00 19.95 81 GLU A N 1
ATOM 663 C CA . GLU A 1 81 ? -16.914 -21.465 24.750 1.00 28.49 81 GLU A CA 1
ATOM 664 C C . GLU A 1 81 ? -16.389 -21.641 23.317 1.00 24.76 81 GLU A C 1
ATOM 665 O O . GLU A 1 81 ? -16.301 -22.763 22.816 1.00 29.26 81 GLU A O 1
ATOM 671 N N . ASP A 1 82 ? -16.047 -20.537 22.659 1.00 21.38 82 ASP A N 1
ATOM 672 C CA . ASP A 1 82 ? -15.487 -20.591 21.306 1.00 17.85 82 ASP A CA 1
ATOM 673 C C . ASP A 1 82 ? -13.983 -20.734 21.357 1.00 18.89 82 ASP A C 1
ATOM 674 O O . ASP A 1 82 ? -13.313 -20.877 20.328 1.00 16.24 82 ASP A O 1
ATOM 679 N N . GLU A 1 83 ? -13.448 -20.644 22.565 1.00 19.60 83 GLU A N 1
ATOM 680 C CA . GLU A 1 83 ? -12.039 -20.883 22.800 1.00 17.42 83 GLU A CA 1
ATOM 681 C C . GLU A 1 83 ? -11.709 -22.317 22.363 1.00 20.68 83 GLU A C 1
ATOM 682 O O . GLU A 1 83 ? -12.199 -23.278 22.955 1.00 16.14 83 GLU A O 1
ATOM 688 N N . ALA A 1 84 ? -10.886 -22.450 21.323 1.00 16.65 84 ALA A N 1
ATOM 689 C CA . ALA A 1 84 ? -10.688 -23.730 20.636 1.00 13.21 84 ALA A CA 1
ATOM 690 C C . ALA A 1 84 ? -9.723 -23.553 19.484 1.00 16.95 84 ALA A C 1
ATOM 691 O O . ALA A 1 84 ? -9.317 -22.427 19.171 1.00 16.39 84 ALA A O 1
ATOM 693 N N . ASP A 1 85 ? -9.397 -24.666 18.836 1.00 11.84 85 ASP A N 1
ATOM 694 C CA . ASP A 1 85 ? -8.648 -24.639 17.578 1.00 11.09 85 ASP A CA 1
ATOM 695 C C . ASP A 1 85 ? -9.625 -24.840 16.432 1.00 16.21 85 ASP A C 1
ATOM 696 O O . ASP A 1 85 ? -10.619 -25.560 16.587 1.00 12.62 85 ASP A O 1
ATOM 701 N N . TYR A 1 86 ? -9.351 -24.195 15.298 1.00 11.08 86 TYR A N 1
ATOM 702 C CA . TYR A 1 86 ? -10.226 -24.288 14.128 1.00 11.22 86 TYR A CA 1
ATOM 703 C C . TYR A 1 86 ? -9.430 -24.792 12.948 1.00 11.00 86 TYR A C 1
ATOM 704 O O . TYR A 1 86 ? -8.329 -24.305 12.702 1.00 14.36 86 TYR A O 1
ATOM 713 N N . TYR A 1 87 ? -9.996 -25.766 12.223 1.00 11.08 87 TYR A N 1
ATOM 714 C CA . TYR A 1 87 ? -9.340 -26.401 11.080 1.00 10.92 87 TYR A CA 1
ATOM 715 C C . TYR A 1 87 ? -10.198 -26.337 9.823 1.00 11.07 87 TYR A C 1
ATOM 716 O O . TYR A 1 87 ? -11.394 -26.599 9.885 1.00 13.25 87 TYR A O 1
ATOM 725 N N . CYS A 1 88 ? -9.590 -26.007 8.685 1.00 10.95 88 CYS A N 1
ATOM 726 C CA . CYS A 1 88 ? -10.295 -26.162 7.415 1.00 11.11 88 CYS A CA 1
ATOM 727 C C . CYS A 1 88 ? -9.861 -27.464 6.734 1.00 11.40 88 CYS A C 1
ATOM 728 O O . CYS A 1 88 ? -8.809 -28.012 7.045 1.00 14.07 88 CYS A O 1
ATOM 731 N N . GLN A 1 89 ? -10.692 -27.953 5.815 1.00 12.56 89 GLN A N 1
ATOM 732 C CA . GLN A 1 89 ? -10.446 -29.221 5.126 1.00 14.32 89 GLN A CA 1
ATOM 733 C C . GLN A 1 89 ? -11.054 -29.155 3.738 1.00 12.86 89 GLN A C 1
ATOM 734 O O . GLN A 1 89 ? -12.225 -28.795 3.618 1.00 12.56 89 GLN A O 1
ATOM 740 N N . GLN A 1 90 ? -10.285 -29.496 2.700 1.00 11.18 90 GLN A N 1
ATOM 741 C CA . GLN A 1 90 ? -10.871 -29.646 1.367 1.00 11.69 90 GLN A CA 1
ATOM 742 C C . GLN A 1 90 ? -11.169 -31.117 1.086 1.00 14.70 90 GLN A C 1
ATOM 743 O O . GLN A 1 90 ? -10.417 -32.007 1.514 1.00 12.73 90 GLN A O 1
ATOM 749 N N . HIS A 1 91 ? -12.277 -31.366 0.389 1.00 11.80 91 HIS A N 1
ATOM 750 C CA . HIS A 1 91 ? -12.623 -32.715 -0.054 1.00 11.99 91 HIS A CA 1
ATOM 751 C C . HIS A 1 91 ? -12.793 -32.752 -1.566 1.00 16.13 91 HIS A C 1
ATOM 752 O O . HIS A 1 91 ? -13.436 -33.650 -2.106 1.00 21.88 91 HIS A O 1
ATOM 759 N N . TYR A 1 92 ? -12.195 -31.789 -2.256 1.00 13.24 92 TYR A N 1
ATOM 760 C CA . TYR A 1 92 ? -12.372 -31.697 -3.702 1.00 16.19 92 TYR A CA 1
ATOM 761 C C . TYR A 1 92 ? -11.640 -32.808 -4.441 1.00 19.65 92 TYR A C 1
ATOM 762 O O . TYR A 1 92 ? -12.157 -33.374 -5.398 1.00 19.32 92 TYR A O 1
ATOM 771 N N . THR A 1 93 ? -10.428 -33.104 -3.994 1.00 15.46 93 THR A N 1
ATOM 772 C CA . THR A 1 93 ? -9.623 -34.175 -4.581 1.00 15.74 93 THR A CA 1
ATOM 773 C C . THR A 1 93 ? -9.068 -35.054 -3.484 1.00 26.95 93 THR A C 1
ATOM 774 O O . THR A 1 93 ? -8.823 -34.597 -2.368 1.00 23.55 93 THR A O 1
ATOM 778 N N . THR A 1 94 ? -8.870 -36.317 -3.817 1.00 18.64 94 THR A N 1
ATOM 779 C CA . THR A 1 94 ? -8.214 -37.264 -2.934 1.00 17.17 94 THR A CA 1
ATOM 780 C C . THR A 1 94 ? -6.703 -37.090 -3.023 1.00 16.22 94 THR A C 1
ATOM 781 O O . THR A 1 94 ? -6.159 -36.985 -4.129 1.00 16.76 94 THR A O 1
ATOM 785 N N . PRO A 1 95 ? -6.009 -37.052 -1.876 1.00 12.50 95 PRO A N 1
ATOM 786 C CA . PRO A 1 95 ? -6.486 -37.159 -0.492 1.00 11.49 95 PRO A CA 1
ATOM 787 C C . PRO A 1 95 ? -7.151 -35.899 0.014 1.00 14.66 95 PRO A C 1
ATOM 788 O O . PRO A 1 95 ? -6.687 -34.799 -0.297 1.00 14.24 95 PRO A O 1
ATOM 792 N N . PRO A 1 96 ? -8.219 -36.050 0.810 1.00 14.03 96 PRO A N 1
ATOM 793 C CA . PRO A 1 96 ? -8.703 -34.860 1.508 1.00 15.56 96 PRO A CA 1
ATOM 794 C C . PRO A 1 96 ? -7.596 -34.336 2.394 1.00 13.42 96 PRO A C 1
ATOM 795 O O . PRO A 1 96 ? -6.815 -35.143 2.942 1.00 12.52 96 PRO A O 1
ATOM 799 N N . THR A 1 97 ? -7.473 -33.015 2.499 1.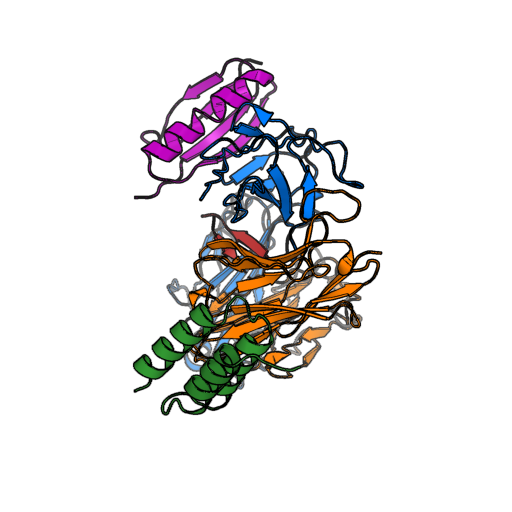00 11.16 97 THR A N 1
ATOM 800 C CA . THR A 1 97 ? -6.396 -32.453 3.299 1.00 13.11 97 THR A CA 1
ATOM 801 C C . THR A 1 97 ? -6.895 -31.365 4.231 1.00 14.84 97 THR A C 1
ATOM 802 O O . THR A 1 97 ? -7.903 -30.694 3.948 1.00 13.30 97 THR A O 1
ATOM 806 N N . PHE A 1 98 ? -6.188 -31.222 5.352 1.00 10.64 98 PHE A N 1
ATOM 807 C CA . PHE A 1 98 ? -6.527 -30.277 6.419 1.00 13.78 98 PHE A CA 1
ATOM 808 C C . PHE A 1 98 ? -5.522 -29.146 6.524 1.00 17.74 98 PHE A C 1
ATOM 809 O O . PHE A 1 98 ? -4.337 -29.336 6.262 1.00 13.65 98 PHE A O 1
ATOM 817 N N . GLY A 1 99 ? -5.988 -27.976 6.960 1.00 12.16 99 GLY A N 1
ATOM 818 C CA . GLY A 1 99 ? -5.086 -26.899 7.299 1.00 14.74 99 GLY A CA 1
ATOM 819 C C . GLY A 1 99 ? -4.389 -27.222 8.611 1.00 13.50 99 GLY A C 1
ATOM 820 O O . GLY A 1 99 ? -4.800 -28.145 9.318 1.00 12.30 99 GLY A O 1
ATOM 821 N N . ALA A 1 100 ? -3.351 -26.452 8.932 1.00 12.42 100 ALA A N 1
ATOM 822 C CA . ALA A 1 100 ? -2.579 -26.632 10.173 1.00 15.59 100 ALA A CA 1
ATOM 823 C C . ALA A 1 100 ? -3.275 -26.092 11.432 1.00 15.50 100 ALA A C 1
ATOM 824 O O . ALA A 1 100 ? -2.804 -26.312 12.548 1.00 13.41 100 ALA A O 1
ATOM 826 N N . GLY A 1 101 ? -4.380 -25.378 11.262 1.00 12.31 101 GLY A N 1
ATOM 827 C CA . GLY A 1 101 ? -5.176 -24.943 12.405 1.00 10.46 101 GLY A CA 1
ATOM 828 C C . GLY A 1 101 ? -4.919 -23.501 12.810 1.00 15.86 101 GLY A C 1
ATOM 829 O O . GLY A 1 101 ? -3.846 -22.950 12.554 1.00 14.57 101 GLY A O 1
ATOM 830 N N . THR A 1 102 ? -5.926 -22.890 13.423 1.00 14.87 102 THR A N 1
ATOM 831 C CA . THR A 1 102 ? -5.783 -21.589 14.053 1.00 17.37 102 THR A CA 1
ATOM 832 C C . THR A 1 102 ? -6.270 -21.702 15.482 1.00 11.86 102 THR A C 1
ATOM 833 O O . THR A 1 102 ? -7.398 -22.139 15.713 1.00 12.87 102 THR A O 1
ATOM 837 N N . LYS A 1 103 ? -5.426 -21.309 16.429 1.00 14.10 103 LYS A N 1
ATOM 838 C CA . LYS A 1 103 ? -5.810 -21.305 17.836 1.00 12.94 103 LYS A CA 1
ATOM 839 C C . LYS A 1 103 ? -6.457 -19.983 18.171 1.00 14.25 103 LYS A C 1
ATOM 840 O O . LYS A 1 103 ? -5.899 -18.916 17.862 1.00 12.39 103 LYS A O 1
ATOM 846 N N . VAL A 1 104 ? -7.640 -20.047 18.776 1.00 14.30 104 VAL A N 1
ATOM 847 C CA . VAL A 1 104 ? -8.366 -18.837 19.151 1.00 11.99 104 VAL A CA 1
ATOM 848 C C . VAL A 1 104 ? -8.473 -18.760 20.663 1.00 16.47 104 VAL A C 1
ATOM 849 O O . VAL A 1 104 ? -9.023 -19.658 21.303 1.00 17.16 104 VAL A O 1
ATOM 853 N N . GLU A 1 105 ? -7.926 -17.679 21.222 1.00 20.08 105 GLU A N 1
ATOM 854 C CA . GLU A 1 105 ? -7.913 -17.450 22.660 1.00 18.13 105 GLU A CA 1
ATOM 855 C C . GLU A 1 105 ? -8.780 -16.274 23.053 1.00 17.14 105 GLU A C 1
ATOM 856 O O . GLU A 1 105 ? -9.047 -15.386 22.247 1.00 15.29 105 GLU A O 1
ATOM 862 N N . ILE A 1 106 ? -9.172 -16.265 24.319 1.00 15.48 106 ILE A N 1
ATOM 863 C CA . ILE A 1 106 ? -9.994 -15.203 24.864 1.00 13.99 106 ILE A CA 1
ATOM 864 C C . ILE A 1 106 ? -9.142 -14.209 25.637 1.00 17.21 106 ILE A C 1
ATOM 865 O O . ILE A 1 106 ? -8.353 -14.597 26.498 1.00 19.87 106 ILE A O 1
ATOM 870 N N . LYS A 1 107 ? -9.294 -12.928 25.305 1.00 14.41 107 LYS A N 1
ATOM 871 C CA . LYS A 1 107 ? -8.715 -11.843 26.088 1.00 22.88 107 LYS A CA 1
ATOM 872 C C . LYS A 1 107 ? -9.589 -11.518 27.283 1.00 22.88 107 LYS A C 1
ATOM 873 O O . LYS A 1 107 ? -10.812 -11.507 27.182 1.00 26.68 107 LYS A O 1
ATOM 879 N N . ARG A 1 108 ? -8.957 -11.249 28.420 1.00 19.19 108 ARG A N 1
ATOM 880 C CA . ARG A 1 108 ? -9.674 -10.828 29.612 1.00 14.41 108 ARG A CA 1
ATOM 881 C C . ARG A 1 108 ? -8.753 -9.974 30.464 1.00 15.71 108 ARG A C 1
ATOM 882 O O . ARG A 1 108 ? -7.603 -9.743 30.101 1.00 19.71 108 ARG A O 1
ATOM 890 N N . THR A 1 109 ? -9.259 -9.512 31.597 1.00 20.54 109 THR A N 1
ATOM 891 C CA . THR A 1 109 ? -8.472 -8.661 32.475 1.00 21.98 109 THR A CA 1
ATOM 892 C C . THR A 1 109 ? -7.343 -9.430 33.155 1.00 19.14 109 THR A C 1
ATOM 893 O O . THR A 1 109 ? -7.413 -10.651 33.322 1.00 19.07 109 THR A O 1
ATOM 897 N N . VAL A 1 110 ? -6.301 -8.705 33.548 1.00 16.52 110 VAL A N 1
ATOM 898 C CA . VAL A 1 110 ? -5.161 -9.307 34.240 1.00 17.32 110 VAL A CA 1
ATOM 899 C C . VAL A 1 110 ? -5.625 -9.849 35.589 1.00 17.01 110 VAL A C 1
ATOM 900 O O . VAL A 1 110 ? -6.428 -9.209 36.261 1.00 15.52 110 VAL A O 1
ATOM 904 N N . ALA A 1 111 ? -5.157 -11.043 35.954 1.00 15.76 111 ALA A N 1
ATOM 905 C CA . ALA A 1 111 ? -5.434 -11.632 37.265 1.00 16.27 111 ALA A CA 1
ATOM 906 C C . ALA A 1 111 ? -4.146 -12.264 37.794 1.00 15.11 111 ALA A C 1
ATOM 907 O O . ALA A 1 111 ? -3.517 -13.031 37.091 1.00 14.16 111 ALA A O 1
ATOM 909 N N . ALA A 1 112 ? -3.744 -11.908 39.010 1.00 13.95 112 ALA A N 1
ATOM 910 C CA . ALA A 1 112 ? -2.520 -12.450 39.597 1.00 13.98 112 ALA A CA 1
ATOM 911 C C . ALA A 1 112 ? -2.779 -13.878 40.083 1.00 13.95 112 ALA A C 1
ATOM 912 O O . ALA A 1 112 ? -3.891 -14.181 40.495 1.00 14.56 112 ALA A O 1
ATOM 914 N N . PRO A 1 113 ? -1.755 -14.752 40.047 1.00 13.92 113 PRO A N 1
ATOM 915 C CA . PRO A 1 113 ? -1.982 -16.130 40.509 1.00 13.99 113 PRO A CA 1
ATOM 916 C C . PRO A 1 113 ? -2.053 -16.260 42.012 1.00 14.86 113 PRO A C 1
ATOM 917 O O . PRO A 1 113 ? -1.470 -15.448 42.745 1.00 14.54 113 PRO A O 1
ATOM 921 N N A SER A 1 114 ? -2.794 -17.267 42.462 0.73 13.12 114 SER A N 1
ATOM 922 N N B SER A 1 114 ? -2.773 -17.271 42.481 0.27 13.34 114 SER A N 1
ATOM 923 C CA A SER A 1 114 ? -2.642 -17.782 43.811 0.73 14.48 114 SER A CA 1
ATOM 924 C CA B SER A 1 114 ? -2.616 -17.720 43.855 0.27 13.44 114 SER A CA 1
ATOM 925 C C A SER A 1 114 ? -1.441 -18.724 43.774 0.73 12.02 114 SER A C 1
ATOM 926 C C B SER A 1 114 ? -1.496 -18.754 43.851 0.27 13.22 114 SER A C 1
ATOM 927 O O A SER A 1 114 ? -1.384 -19.611 42.927 0.73 16.46 114 SER A O 1
ATOM 928 O O B SER A 1 114 ? -1.553 -19.733 43.110 0.27 15.19 114 SER A O 1
ATOM 933 N N . VAL A 1 115 ? -0.473 -18.527 44.668 1.00 11.33 115 VAL A N 1
ATOM 934 C CA . VAL A 1 115 ? 0.742 -19.335 44.615 1.00 12.29 115 VAL A CA 1
ATOM 935 C C . VAL A 1 115 ? 0.864 -20.235 45.831 1.00 13.51 115 VAL A C 1
ATOM 936 O O . VAL A 1 115 ? 0.801 -19.765 46.969 1.00 13.67 115 VAL A O 1
ATOM 940 N N . PHE A 1 116 ? 1.028 -21.530 45.570 1.00 12.00 116 PHE A N 1
ATOM 941 C CA . PHE A 1 116 ? 1.085 -22.550 46.624 1.00 15.00 116 PHE A CA 1
ATOM 942 C C . PHE A 1 116 ? 2.249 -23.502 46.406 1.00 11.98 116 PHE A C 1
ATOM 943 O O . PHE A 1 116 ? 2.738 -23.646 45.283 1.00 13.60 116 PHE A O 1
ATOM 951 N N . ILE A 1 117 ? 2.694 -24.157 47.475 1.00 11.45 117 ILE A N 1
ATOM 952 C CA . ILE A 1 117 ? 3.803 -25.083 47.356 1.00 11.58 117 ILE A CA 1
ATOM 953 C C . ILE A 1 117 ? 3.522 -26.344 48.162 1.00 17.15 117 ILE A C 1
ATOM 954 O O . ILE A 1 117 ? 2.911 -26.296 49.230 1.00 15.67 117 ILE A O 1
ATOM 959 N N . PHE A 1 118 ? 3.937 -27.479 47.599 1.00 14.23 118 PHE A N 1
ATOM 960 C CA . PHE A 1 118 ? 3.726 -28.805 48.183 1.00 15.36 118 PHE A CA 1
ATOM 961 C C . PHE A 1 118 ? 5.051 -29.542 48.336 1.00 15.77 118 PHE A C 1
ATOM 962 O O . PHE A 1 118 ? 5.701 -29.849 47.326 1.00 14.08 118 PHE A O 1
ATOM 970 N N . PRO A 1 119 ? 5.458 -29.842 49.584 1.00 14.42 119 PRO A N 1
ATOM 971 C CA . PRO A 1 119 ? 6.627 -30.709 49.771 1.00 17.16 119 PRO A CA 1
ATOM 972 C C . PRO A 1 119 ? 6.386 -32.087 49.152 1.00 15.53 119 PRO A C 1
ATOM 973 O O . PRO A 1 119 ? 5.248 -32.414 48.838 1.00 18.42 119 PRO A O 1
ATOM 977 N N . PRO A 1 120 ? 7.447 -32.885 48.976 1.00 16.30 120 PRO A N 1
ATOM 978 C CA . PRO A 1 120 ? 7.245 -34.283 48.593 1.00 21.82 120 PRO A CA 1
ATOM 979 C C . PRO A 1 120 ? 6.405 -34.988 49.649 1.00 22.56 120 PRO A C 1
ATOM 980 O O . PRO A 1 120 ? 6.531 -34.662 50.827 1.00 21.97 120 PRO A O 1
ATOM 984 N N . SER A 1 121 ? 5.558 -35.925 49.244 1.00 19.02 121 SER A N 1
ATOM 985 C CA . SER A 1 121 ? 4.829 -36.724 50.225 1.00 27.06 121 SER A CA 1
ATOM 986 C C . SER A 1 121 ? 5.775 -37.656 50.969 1.00 25.96 121 SER A C 1
ATOM 987 O O . SER A 1 121 ? 6.790 -38.096 50.424 1.00 20.81 121 SER A O 1
ATOM 990 N N . ASP A 1 122 ? 5.450 -37.961 52.225 1.00 25.49 122 ASP A N 1
ATOM 991 C CA . ASP A 1 122 ? 6.199 -38.978 52.949 1.00 27.29 122 ASP A CA 1
ATOM 992 C C . ASP A 1 122 ? 6.180 -40.295 52.183 1.00 32.83 122 ASP A C 1
ATOM 993 O O . ASP A 1 122 ? 7.176 -41.010 52.142 1.00 27.57 122 ASP A O 1
ATOM 998 N N . GLU A 1 123 ? 5.040 -40.599 51.572 1.00 27.70 123 GLU A N 1
ATOM 999 C CA A GLU A 1 123 ? 4.905 -41.810 50.771 0.45 24.31 123 GLU A CA 1
ATOM 1000 C CA B GLU A 1 123 ? 4.890 -41.798 50.756 0.55 24.28 123 GLU A CA 1
ATOM 1001 C C . GLU A 1 123 ? 5.952 -41.877 49.655 1.00 23.83 123 GLU A C 1
ATOM 1002 O O . GLU A 1 123 ? 6.611 -42.894 49.486 1.00 26.06 123 GLU A O 1
ATOM 1013 N N . GLN A 1 124 ? 6.116 -40.790 48.896 1.00 24.62 124 GLN A N 1
ATOM 1014 C CA . GLN A 1 124 ? 7.124 -40.768 47.832 1.00 21.94 124 GLN A CA 1
ATOM 1015 C C . GLN A 1 124 ? 8.535 -40.888 48.403 1.00 25.98 124 GLN A C 1
ATOM 1016 O O . GLN A 1 124 ? 9.395 -41.550 47.817 1.00 25.36 124 GLN A O 1
ATOM 1022 N N . LEU A 1 125 ? 8.765 -40.238 49.544 1.00 24.91 125 LEU A N 1
ATOM 1023 C CA . LEU A 1 125 ? 10.072 -40.243 50.183 1.00 24.18 125 LEU A CA 1
ATOM 1024 C C . LEU A 1 125 ? 10.503 -41.641 50.635 1.00 34.06 125 LEU A C 1
ATOM 1025 O O . LEU A 1 125 ? 11.689 -41.879 50.817 1.00 40.25 125 LEU A O 1
ATOM 1030 N N . LYS A 1 126 ? 9.554 -42.558 50.815 1.00 31.56 126 LYS A N 1
ATOM 1031 C CA . LYS A 1 126 ? 9.909 -43.947 51.137 1.00 36.25 126 LYS A CA 1
ATOM 1032 C C . LYS A 1 126 ? 10.752 -44.558 50.022 1.00 35.95 126 LYS A C 1
ATOM 1033 O O . LYS A 1 126 ? 11.605 -45.407 50.281 1.00 36.51 126 LYS A O 1
ATOM 1039 N N . SER A 1 127 ? 10.494 -44.129 48.788 1.00 41.19 127 SER A N 1
ATOM 1040 C CA . SER A 1 127 ? 11.317 -44.487 47.637 1.00 48.74 127 SER A CA 1
ATOM 1041 C C . SER A 1 127 ? 12.496 -43.518 47.530 1.00 44.79 127 SER A C 1
ATOM 1042 O O . SER A 1 127 ? 12.765 -42.753 48.456 1.00 51.45 127 SER A O 1
ATOM 1045 N N . GLY A 1 128 ? 13.193 -43.538 46.401 1.00 41.97 128 GLY A N 1
ATOM 1046 C CA . GLY A 1 128 ? 14.418 -42.768 46.275 1.00 41.02 128 GLY A CA 1
ATOM 1047 C C . GLY A 1 128 ? 14.298 -41.408 45.614 1.00 27.55 128 GLY A C 1
ATOM 1048 O O . GLY A 1 128 ? 15.312 -40.790 45.281 1.00 30.60 128 GLY A O 1
ATOM 1049 N N . THR A 1 129 ? 13.075 -40.920 45.431 1.00 24.62 129 THR A N 1
ATOM 1050 C CA . THR A 1 129 ? 12.890 -39.661 44.715 1.00 22.86 129 THR A CA 1
ATOM 1051 C C . THR A 1 129 ? 11.960 -38.693 45.449 1.00 24.86 129 THR A C 1
ATOM 1052 O O . THR A 1 129 ? 11.088 -39.111 46.208 1.00 27.33 129 THR A O 1
ATOM 1056 N N . ALA A 1 130 ? 12.180 -37.399 45.224 1.00 19.66 130 ALA A N 1
ATOM 1057 C CA . ALA A 1 130 ? 11.386 -36.329 45.819 1.00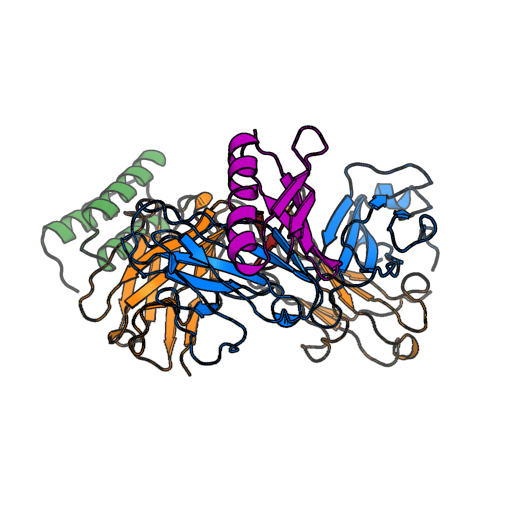 23.29 130 ALA A CA 1
ATOM 1058 C C . ALA A 1 130 ? 10.904 -35.350 44.753 1.00 22.58 130 ALA A C 1
ATOM 1059 O O . ALA A 1 130 ? 11.699 -34.824 43.976 1.00 22.34 130 ALA A O 1
ATOM 1061 N N . SER A 1 131 ? 9.596 -35.124 44.712 1.00 16.74 131 SER A N 1
ATOM 1062 C CA . SER A 1 131 ? 9.026 -34.148 43.803 1.00 15.68 131 SER A CA 1
ATOM 1063 C C . SER A 1 131 ? 8.428 -32.999 44.612 1.00 16.46 131 SER A C 1
ATOM 1064 O O . SER A 1 131 ? 7.587 -33.222 45.485 1.00 20.32 131 SER A O 1
ATOM 1067 N N . VAL A 1 132 ? 8.873 -31.782 44.314 1.00 15.84 132 VAL A N 1
ATOM 1068 C CA . VAL A 1 132 ? 8.372 -30.585 44.971 1.00 14.79 132 VAL A CA 1
ATOM 1069 C C . VAL A 1 132 ? 7.521 -29.837 43.954 1.00 18.03 132 VAL A C 1
ATOM 1070 O O . VAL A 1 132 ? 7.978 -29.593 42.843 1.00 15.66 132 VAL A O 1
ATOM 1074 N N . VAL A 1 133 ? 6.292 -29.485 44.321 1.00 16.74 133 VAL A N 1
ATOM 1075 C CA . VAL A 1 133 ? 5.373 -28.901 43.350 1.00 13.48 133 VAL A CA 1
ATOM 1076 C C . VAL A 1 133 ? 5.000 -27.473 43.719 1.00 13.97 133 VAL A C 1
ATOM 1077 O O . VAL A 1 133 ? 4.580 -27.199 44.836 1.00 14.67 133 VAL A O 1
ATOM 1081 N N . CYS A 1 134 ? 5.181 -26.566 42.769 1.00 10.38 134 CYS A N 1
ATOM 1082 C CA . CYS A 1 134 ? 4.751 -25.184 42.927 1.00 13.77 134 CYS A CA 1
ATOM 1083 C C . CYS A 1 134 ? 3.518 -24.982 42.045 1.00 15.51 134 CYS A C 1
ATOM 1084 O O . CYS A 1 134 ? 3.525 -25.337 40.863 1.00 18.82 134 CYS A O 1
ATOM 1087 N N . LEU A 1 135 ? 2.453 -24.434 42.624 1.00 12.50 135 LEU A N 1
ATOM 1088 C CA . LEU A 1 135 ? 1.181 -24.286 41.916 1.00 12.78 135 LEU A CA 1
ATOM 1089 C C . LEU A 1 135 ? 0.816 -22.816 41.757 1.00 13.06 135 LEU A C 1
ATOM 1090 O O . LEU A 1 135 ? 0.798 -22.082 42.733 1.00 15.60 135 LEU A O 1
ATOM 1095 N N . LEU A 1 136 ? 0.541 -22.405 40.523 1.00 11.75 136 LEU A N 1
ATOM 1096 C CA . LEU A 1 136 ? 0.044 -21.067 40.231 1.00 11.00 136 LEU A CA 1
ATOM 1097 C C . LEU A 1 136 ? -1.390 -21.199 39.738 1.00 15.09 136 LEU A C 1
ATOM 1098 O O . LEU A 1 136 ? -1.617 -21.746 38.660 1.00 14.94 136 LEU A O 1
ATOM 1103 N N . ASN A 1 137 ? -2.359 -20.715 40.504 1.00 13.07 137 ASN A N 1
ATOM 1104 C CA . ASN A 1 137 ? -3.750 -20.956 40.131 1.00 9.23 137 ASN A CA 1
ATOM 1105 C C . ASN A 1 137 ? -4.464 -19.727 39.611 1.00 14.12 137 ASN A C 1
ATOM 1106 O O . ASN A 1 137 ? -4.381 -18.645 40.213 1.00 12.59 137 ASN A O 1
ATOM 1111 N N . ASN A 1 138 ? -5.168 -19.923 38.491 1.00 14.34 138 ASN A N 1
ATOM 1112 C CA . ASN A 1 138 ? -6.162 -18.980 37.969 1.00 13.50 138 ASN A CA 1
ATOM 1113 C C . ASN A 1 138 ? -5.624 -17.580 37.702 1.00 14.41 138 ASN A C 1
ATOM 1114 O O . ASN A 1 138 ? -6.086 -16.589 38.287 1.00 13.61 138 ASN A O 1
ATOM 1119 N N . PHE A 1 139 ? -4.667 -17.502 36.780 1.00 12.76 139 PHE A N 1
ATOM 1120 C CA . PHE A 1 139 ? -4.061 -16.214 36.440 1.00 12.16 139 PHE A CA 1
ATOM 1121 C C . PHE A 1 139 ? -4.234 -15.876 34.965 1.00 13.60 139 PHE A C 1
ATOM 1122 O O . PHE A 1 139 ? -4.588 -16.731 34.151 1.00 12.88 139 PHE A O 1
ATOM 1130 N N . TYR A 1 140 ? -3.982 -14.612 34.642 1.00 11.98 140 TYR A N 1
ATOM 1131 C CA . TYR A 1 140 ? -4.022 -14.154 33.257 1.00 13.20 140 TYR A CA 1
ATOM 1132 C C . TYR A 1 140 ? -3.202 -12.868 33.174 1.00 14.70 140 TYR A C 1
ATOM 1133 O O . TYR A 1 140 ? -3.322 -12.029 34.048 1.00 14.58 140 TYR A O 1
ATOM 1142 N N . PRO A 1 141 ? -2.383 -12.696 32.118 1.00 16.35 141 PRO A N 1
ATOM 1143 C CA . PRO A 1 141 ? -2.169 -13.567 30.954 1.00 14.30 141 PRO A CA 1
ATOM 1144 C C . PRO A 1 141 ? -1.304 -14.788 31.273 1.00 17.96 141 PRO A C 1
ATOM 1145 O O . PRO A 1 141 ? -0.903 -14.971 32.419 1.00 14.67 141 PRO A O 1
ATOM 1149 N N . ARG A 1 142 ? -1.004 -15.583 30.251 1.00 15.89 142 ARG A N 1
ATOM 1150 C CA . ARG A 1 142 ? -0.324 -16.861 30.435 1.00 14.91 142 ARG A CA 1
ATOM 1151 C C . ARG A 1 142 ? 1.124 -16.697 30.883 1.00 15.11 142 ARG A C 1
ATOM 1152 O O . ARG A 1 142 ? 1.674 -17.567 31.563 1.00 16.78 142 ARG A O 1
ATOM 1160 N N . GLU A 1 143 ? 1.751 -15.596 30.473 1.00 15.26 143 GLU A N 1
ATOM 1161 C CA . GLU A 1 143 ? 3.177 -15.421 30.727 1.00 16.55 143 GLU A CA 1
ATOM 1162 C C . GLU A 1 143 ? 3.458 -15.355 32.222 1.00 18.60 143 GLU A C 1
ATOM 1163 O O . GLU A 1 143 ? 2.827 -14.597 32.954 1.00 17.18 143 GLU A O 1
ATOM 1169 N N . ALA A 1 144 ? 4.399 -16.171 32.672 1.00 17.06 144 ALA A N 1
ATOM 1170 C CA . ALA A 1 144 ? 4.765 -16.212 34.086 1.00 17.60 144 ALA A CA 1
ATOM 1171 C C . ALA A 1 144 ? 6.142 -16.832 34.213 1.00 23.79 144 ALA A C 1
ATOM 1172 O O . ALA A 1 144 ? 6.492 -17.738 33.464 1.00 25.18 144 ALA A O 1
ATOM 1174 N N . LYS A 1 145 ? 6.928 -16.320 35.146 1.00 15.86 145 LYS A N 1
ATOM 1175 C CA . LYS A 1 145 ? 8.267 -16.842 35.367 1.00 14.67 145 LYS A CA 1
ATOM 1176 C C . LYS A 1 145 ? 8.287 -17.516 36.728 1.00 22.06 145 LYS A C 1
ATOM 1177 O O . LYS A 1 145 ? 7.946 -16.903 37.732 1.00 19.72 145 LYS A O 1
ATOM 1183 N N . VAL A 1 146 ? 8.671 -18.786 36.746 1.00 17.50 146 VAL A N 1
ATOM 1184 C CA . VAL A 1 146 ? 8.767 -19.535 37.990 1.00 15.79 146 VAL A CA 1
ATOM 1185 C C . VAL A 1 146 ? 10.194 -20.001 38.181 1.00 18.13 146 VAL A C 1
ATOM 1186 O O . VAL A 1 146 ? 10.722 -20.728 37.343 1.00 20.67 146 VAL A O 1
ATOM 1190 N N . GLN A 1 147 ? 10.829 -19.585 39.271 1.00 15.61 147 GLN A N 1
ATOM 1191 C CA . GLN A 1 147 ? 12.193 -20.011 39.545 1.00 19.13 147 GLN A CA 1
ATOM 1192 C C . GLN A 1 147 ? 12.249 -20.773 40.858 1.00 22.88 147 GLN A C 1
ATOM 1193 O O . GLN A 1 147 ? 11.564 -20.423 41.821 1.00 18.07 147 GLN A O 1
ATOM 1199 N N . TRP A 1 148 ? 13.053 -21.831 40.877 1.00 21.01 148 TRP A N 1
ATOM 1200 C CA . TRP A 1 148 ? 13.260 -22.632 42.076 1.00 20.56 148 TRP A CA 1
ATOM 1201 C C . TRP A 1 148 ? 14.553 -22.250 42.786 1.00 22.78 148 TRP A C 1
ATOM 1202 O O . TRP A 1 148 ? 15.584 -22.024 42.150 1.00 21.75 148 TRP A O 1
ATOM 1213 N N . LYS A 1 149 ? 14.509 -22.178 44.109 1.00 19.88 149 LYS A N 1
ATOM 1214 C CA . LYS A 1 149 ? 15.736 -22.016 44.868 1.00 21.94 149 LYS A CA 1
ATOM 1215 C C . LYS A 1 149 ? 15.794 -23.069 45.962 1.00 24.81 149 LYS A C 1
ATOM 1216 O O . LYS A 1 149 ? 14.786 -23.368 46.596 1.00 24.11 149 LYS A O 1
ATOM 1222 N N . VAL A 1 150 ? 16.971 -23.655 46.140 1.00 19.87 150 VAL A N 1
ATOM 1223 C CA . VAL A 1 150 ? 17.200 -24.643 47.189 1.00 21.22 150 VAL A CA 1
ATOM 1224 C C . VAL A 1 150 ? 18.340 -24.134 48.059 1.00 28.48 150 VAL A C 1
ATOM 1225 O O . VAL A 1 150 ? 19.462 -23.951 47.572 1.00 24.67 150 VAL A O 1
ATOM 1229 N N . ASP A 1 151 ? 18.043 -23.902 49.339 1.00 23.91 151 ASP A N 1
ATOM 1230 C CA . ASP A 1 151 ? 18.968 -23.214 50.243 1.00 26.07 151 ASP A CA 1
ATOM 1231 C C . ASP A 1 151 ? 19.538 -21.962 49.564 1.00 27.93 151 ASP A C 1
ATOM 1232 O O . ASP A 1 151 ? 20.738 -21.681 49.630 1.00 33.92 151 ASP A O 1
ATOM 1237 N N . ASN A 1 152 ? 18.633 -21.234 48.911 1.00 27.80 152 ASN A N 1
ATOM 1238 C CA . ASN A 1 152 ? 18.885 -19.959 48.235 1.00 35.08 152 ASN A CA 1
ATOM 1239 C C . ASN A 1 152 ? 19.757 -20.069 46.974 1.00 40.55 152 ASN A C 1
ATOM 1240 O O . ASN A 1 152 ? 20.148 -19.055 46.393 1.00 43.82 152 ASN A O 1
ATOM 1245 N N . ALA A 1 153 ? 20.035 -21.295 46.537 1.00 31.99 153 ALA A N 1
ATOM 1246 C CA . ALA A 1 153 ? 20.777 -21.499 45.298 1.00 30.79 153 ALA A CA 1
ATOM 1247 C C . ALA A 1 153 ? 19.800 -21.719 44.157 1.00 25.26 153 ALA A C 1
ATOM 1248 O O . ALA A 1 153 ? 18.966 -22.623 44.214 1.00 26.50 153 ALA A O 1
ATOM 1250 N N . LEU A 1 154 ? 19.881 -20.870 43.139 1.00 28.48 154 LEU A N 1
ATOM 1251 C CA . LEU A 1 154 ? 18.993 -20.981 41.989 1.00 29.34 154 LEU A CA 1
ATOM 1252 C C . LEU A 1 154 ? 19.175 -22.334 41.307 1.00 23.81 154 LEU A C 1
ATOM 1253 O O . LEU A 1 154 ? 20.299 -22.781 41.071 1.00 30.49 154 LEU A O 1
ATOM 1258 N N . GLN A 1 155 ? 18.058 -22.987 41.010 1.00 22.21 155 GLN A N 1
ATOM 1259 C CA . GLN A 1 155 ? 18.084 -24.301 40.392 1.00 26.08 155 GLN A CA 1
ATOM 1260 C C . GLN A 1 155 ? 17.946 -24.184 38.889 1.00 31.29 155 GLN A C 1
ATOM 1261 O O . GLN A 1 155 ? 17.220 -23.322 38.396 1.00 27.47 155 GLN A O 1
ATOM 1267 N N . SER A 1 156 ? 18.638 -25.051 38.159 1.00 26.62 156 SER A N 1
ATOM 1268 C CA . SER A 1 156 ? 18.500 -25.062 36.715 1.00 31.53 156 SER A CA 1
ATOM 1269 C C . SER A 1 156 ? 18.513 -26.489 36.156 1.00 30.62 156 SER A C 1
ATOM 1270 O O . SER A 1 156 ? 19.304 -27.321 36.583 1.00 28.59 156 SER A O 1
ATOM 1273 N N . GLY A 1 157 ? 17.612 -26.760 35.216 1.00 28.03 157 GLY A N 1
ATOM 1274 C CA . GLY A 1 157 ? 17.599 -28.026 34.504 1.00 33.54 157 GLY A CA 1
ATOM 1275 C C . GLY A 1 157 ? 16.900 -29.182 35.200 1.00 33.17 157 GLY A C 1
ATOM 1276 O O . GLY A 1 157 ? 16.891 -30.303 34.682 1.00 34.06 157 GLY A O 1
ATOM 1277 N N . ASN A 1 158 ? 16.311 -28.925 36.365 1.00 23.20 158 ASN A N 1
ATOM 1278 C CA . ASN A 1 158 ? 15.712 -30.002 37.148 1.00 26.92 158 ASN A CA 1
ATOM 1279 C C . ASN A 1 158 ? 14.271 -29.738 37.537 1.00 22.10 158 ASN A C 1
ATOM 1280 O O . ASN A 1 158 ? 13.783 -30.273 38.535 1.00 21.06 158 ASN A O 1
ATOM 1285 N N . SER A 1 159 ? 13.591 -28.915 36.748 1.00 20.40 159 SER A N 1
ATOM 1286 C CA . SER A 1 159 ? 12.163 -28.716 36.924 1.00 16.99 159 SER A CA 1
ATOM 1287 C C . SER A 1 159 ? 11.465 -28.781 35.575 1.00 16.26 159 SER A C 1
ATOM 1288 O O . SER A 1 159 ? 12.089 -28.584 34.530 1.00 17.55 159 SER A O 1
ATOM 1291 N N . GLN A 1 160 ? 10.175 -29.093 35.599 1.00 16.66 160 GLN A N 1
ATOM 1292 C CA . GLN A 1 160 ? 9.359 -29.055 34.392 1.00 15.74 160 GLN A CA 1
ATOM 1293 C C . GLN A 1 160 ? 8.050 -28.341 34.689 1.00 18.01 160 GLN A C 1
ATOM 1294 O O . GLN A 1 160 ? 7.470 -28.523 35.764 1.00 19.93 160 GLN A O 1
ATOM 1300 N N . GLU A 1 161 ? 7.597 -27.526 33.740 1.00 17.69 161 GLU A N 1
ATOM 1301 C CA . GLU A 1 161 ? 6.327 -26.804 33.868 1.00 18.70 161 GLU A CA 1
ATOM 1302 C C . GLU A 1 161 ? 5.249 -27.419 32.996 1.00 21.90 161 GLU A C 1
ATOM 1303 O O . GLU A 1 161 ? 5.523 -27.962 31.921 1.00 15.17 161 GLU A O 1
ATOM 1309 N N . SER A 1 162 ? 4.010 -27.259 33.431 1.00 16.88 162 SER A N 1
ATOM 1310 C CA . SER A 1 162 ? 2.863 -27.653 32.635 1.00 15.93 162 SER A CA 1
ATOM 1311 C C . SER A 1 162 ? 1.760 -26.620 32.856 1.00 13.45 162 SER A C 1
ATOM 1312 O O . SER A 1 162 ? 1.520 -26.223 33.990 1.00 13.10 162 SER A O 1
ATOM 1315 N N . VAL A 1 163 ? 1.101 -26.188 31.783 1.00 13.80 163 VAL A N 1
ATOM 1316 C CA . VAL A 1 163 ? 0.041 -25.173 31.874 1.00 13.46 163 VAL A CA 1
ATOM 1317 C C . VAL A 1 163 ? -1.263 -25.653 31.259 1.00 22.06 163 VAL A C 1
ATOM 1318 O O . VAL A 1 163 ? -1.275 -26.191 30.140 1.00 19.00 163 VAL A O 1
ATOM 1322 N N . THR A 1 164 ? -2.369 -25.449 31.974 1.00 12.45 164 THR A N 1
ATOM 1323 C CA . THR A 1 164 ? -3.667 -25.841 31.453 1.00 13.20 164 THR A CA 1
ATOM 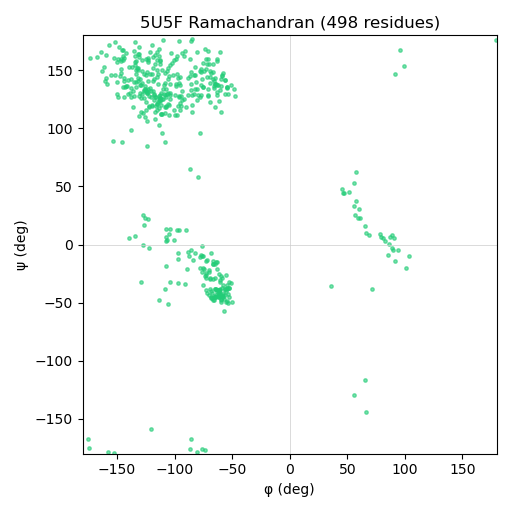1324 C C . THR A 1 164 ? -4.062 -24.902 30.316 1.00 16.96 164 THR A C 1
ATOM 1325 O O . THR A 1 164 ? -3.538 -23.791 30.198 1.00 17.02 164 THR A O 1
ATOM 1329 N N . GLU A 1 165 ? -4.978 -25.364 29.477 1.00 15.70 165 GLU A N 1
ATOM 1330 C CA . GLU A 1 165 ? -5.642 -24.513 28.500 1.00 19.75 165 GLU A CA 1
ATOM 1331 C C . GLU A 1 165 ? -6.592 -23.571 29.239 1.00 16.82 165 GLU A C 1
ATOM 1332 O O . GLU A 1 165 ? -6.885 -23.794 30.413 1.00 15.57 165 GLU A O 1
ATOM 1338 N N . GLN A 1 166 ? -7.084 -22.528 28.571 1.00 14.28 166 GLN A N 1
ATOM 1339 C CA . GLN A 1 166 ? -7.958 -21.546 29.236 1.00 19.27 166 GLN A CA 1
ATOM 1340 C C . GLN A 1 166 ? -9.171 -22.166 29.918 1.00 21.32 166 GLN A C 1
ATOM 1341 O O . GLN A 1 166 ? -9.841 -23.029 29.351 1.00 22.67 166 GLN A O 1
ATOM 1347 N N . ASP A 1 167 ? -9.445 -21.715 31.137 1.00 19.57 167 ASP A N 1
ATOM 1348 C CA . ASP A 1 167 ? -10.547 -22.255 31.914 1.00 25.82 167 ASP A CA 1
ATOM 1349 C C . ASP A 1 167 ? -11.866 -21.930 31.232 1.00 30.92 167 ASP A C 1
ATOM 1350 O O . ASP A 1 167 ? -12.018 -20.857 30.647 1.00 27.66 167 ASP A O 1
ATOM 1355 N N . SER A 1 168 ? -12.818 -22.857 31.293 1.00 34.85 168 SER A N 1
ATOM 1356 C CA . SER A 1 168 ? -14.104 -22.640 30.637 1.00 40.21 168 SER A CA 1
ATOM 1357 C C . SER A 1 168 ? -14.960 -21.616 31.385 1.00 38.31 168 SER A C 1
ATOM 1358 O O . SER A 1 168 ? -15.805 -20.947 30.784 1.00 39.99 168 SER A O 1
ATOM 1361 N N . LYS A 1 169 ? -14.739 -21.483 32.689 1.00 40.87 169 LYS A N 1
ATOM 1362 C CA . LYS A 1 169 ? -15.580 -20.598 33.491 1.00 51.16 169 LYS A CA 1
ATOM 1363 C C . LYS A 1 169 ? -15.024 -19.172 33.584 1.00 47.44 169 LYS A C 1
ATOM 1364 O O . LYS A 1 169 ? -15.806 -18.221 33.622 1.00 52.44 169 LYS A O 1
ATOM 1370 N N . ASP A 1 170 ? -13.699 -19.003 33.611 1.00 29.15 170 ASP A N 1
ATOM 1371 C CA . ASP A 1 170 ? -13.162 -17.652 33.803 1.00 28.84 170 ASP A CA 1
ATOM 1372 C C . ASP A 1 170 ? -12.012 -17.256 32.868 1.00 25.44 170 ASP A C 1
ATOM 1373 O O . ASP A 1 170 ? -11.409 -16.190 33.044 1.00 18.98 170 ASP A O 1
ATOM 1378 N N . SER A 1 171 ? -11.714 -18.108 31.888 1.00 19.35 171 SER A N 1
ATOM 1379 C CA . SER A 1 171 ? -10.692 -17.822 30.878 1.00 19.78 171 SER A CA 1
ATOM 1380 C C . SER A 1 171 ? -9.286 -17.630 31.445 1.00 15.26 171 SER A C 1
ATOM 1381 O O . SER A 1 171 ? -8.434 -17.010 30.799 1.00 16.66 171 SER A O 1
ATOM 1384 N N . THR A 1 172 ? -9.029 -18.171 32.631 1.00 11.63 172 THR A N 1
ATOM 1385 C CA . THR A 1 172 ? -7.694 -18.071 33.206 1.00 16.30 172 THR A CA 1
ATOM 1386 C C . THR A 1 172 ? -6.873 -19.311 32.921 1.00 14.17 172 THR A C 1
ATOM 1387 O O . THR A 1 172 ? -7.382 -20.301 32.366 1.00 14.79 172 THR A O 1
ATOM 1391 N N . TYR A 1 173 ? -5.610 -19.238 33.337 1.00 14.31 173 TYR A N 1
ATOM 1392 C CA . TYR A 1 173 ? -4.660 -20.338 33.271 1.00 14.68 173 TYR A CA 1
ATOM 1393 C C . TYR A 1 173 ? -4.242 -20.793 34.650 1.00 11.20 173 TYR A C 1
ATOM 1394 O O . TYR A 1 173 ? -4.332 -20.044 35.613 1.00 10.95 173 TYR A O 1
ATOM 1403 N N . SER A 1 174 ? -3.753 -22.021 34.735 1.00 11.16 174 SER A N 1
ATOM 1404 C CA . SER A 1 174 ? -3.096 -22.476 35.946 1.00 13.58 174 SER A CA 1
ATOM 1405 C C . SER A 1 174 ? -1.816 -23.178 35.506 1.00 10.69 174 SER A C 1
ATOM 1406 O O . SER A 1 174 ? -1.724 -23.686 34.385 1.00 12.35 174 SER A O 1
ATOM 1409 N N . LEU A 1 175 ? -0.826 -23.205 36.386 1.00 12.15 175 LEU A N 1
ATOM 1410 C CA . LEU A 1 175 ? 0.461 -23.767 36.018 1.00 12.05 175 LEU A CA 1
ATOM 1411 C C . LEU A 1 175 ? 1.023 -24.566 37.185 1.00 18.63 175 LEU A C 1
ATOM 1412 O O . LEU A 1 175 ? 0.885 -24.169 38.339 1.00 13.65 175 LEU A O 1
ATOM 1417 N N . SER A 1 176 ? 1.659 -25.684 36.872 1.00 14.28 176 SER A N 1
ATOM 1418 C CA . SER A 1 176 ? 2.424 -26.423 37.862 1.00 17.57 176 SER A CA 1
ATOM 1419 C C . SER A 1 176 ? 3.892 -26.402 37.487 1.00 17.60 176 SER A C 1
ATOM 1420 O O . SER A 1 176 ? 4.249 -26.546 36.318 1.00 21.60 176 SER A O 1
ATOM 1423 N N . SER A 1 177 ? 4.753 -26.218 38.475 1.00 13.35 177 SER A N 1
ATOM 1424 C CA . SER A 1 177 ? 6.176 -26.416 38.255 1.00 11.85 177 SER A CA 1
ATOM 1425 C C . SER A 1 177 ? 6.628 -27.500 39.213 1.00 14.85 177 SER A C 1
ATOM 1426 O O . SER A 1 177 ? 6.357 -27.413 40.414 1.00 15.81 177 SER A O 1
ATOM 1429 N N . THR A 1 178 ? 7.286 -28.531 38.690 1.00 16.36 178 THR A N 1
ATOM 1430 C CA . THR A 1 178 ? 7.707 -29.651 39.525 1.00 16.37 178 THR A CA 1
ATOM 1431 C C . THR A 1 178 ? 9.226 -29.754 39.562 1.00 14.77 178 THR A C 1
ATOM 1432 O O . THR A 1 178 ? 9.863 -29.937 38.536 1.00 16.17 178 THR A O 1
ATOM 1436 N N . LEU A 1 179 ? 9.789 -29.635 40.754 1.00 15.38 179 LEU A N 1
ATOM 1437 C CA . LEU A 1 179 ? 11.218 -29.806 40.976 1.00 15.71 179 LEU A CA 1
ATOM 1438 C C . LEU A 1 179 ? 11.502 -31.257 41.372 1.00 19.38 179 LEU A C 1
ATOM 1439 O O . LEU A 1 179 ? 10.904 -31.765 42.321 1.00 19.47 179 LEU A O 1
ATOM 1444 N N . THR A 1 180 ? 12.387 -31.933 40.641 1.00 17.29 180 THR A N 1
ATOM 1445 C CA . THR A 1 180 ? 12.700 -33.325 40.951 1.00 18.44 180 THR A CA 1
ATOM 1446 C C . THR A 1 180 ? 14.133 -33.462 41.449 1.00 23.07 180 THR A C 1
ATOM 1447 O O . THR A 1 180 ? 15.072 -33.029 40.788 1.00 22.49 180 THR A O 1
ATOM 1451 N N . LEU A 1 181 ? 14.281 -34.047 42.635 1.00 20.16 181 LEU A N 1
ATOM 1452 C CA . LEU A 1 181 ? 15.590 -34.329 43.224 1.00 21.79 181 LEU A CA 1
ATOM 1453 C C . LEU A 1 181 ? 15.634 -35.776 43.697 1.00 30.80 181 LEU A C 1
ATOM 1454 O O . LEU A 1 181 ? 14.591 -36.398 43.889 1.00 23.26 181 LEU A O 1
ATOM 1459 N N . SER A 1 182 ? 16.834 -36.308 43.909 1.00 25.37 182 SER A N 1
ATOM 1460 C CA . SER A 1 182 ? 16.957 -37.565 44.632 1.00 28.77 182 SER A CA 1
ATOM 1461 C C . SER A 1 182 ? 16.514 -37.337 46.074 1.00 25.60 182 SER A C 1
ATOM 1462 O O . SER A 1 182 ? 16.560 -36.210 46.578 1.00 24.09 182 SER A O 1
ATOM 1465 N N . LYS A 1 183 ? 16.084 -38.404 46.736 1.00 29.71 183 LYS A N 1
ATOM 1466 C CA . LYS A 1 183 ? 15.781 -38.334 48.160 1.00 31.06 183 LYS A CA 1
ATOM 1467 C C . LYS A 1 183 ? 17.000 -37.841 48.937 1.00 34.49 183 LYS A C 1
ATOM 1468 O O . LYS A 1 183 ? 16.882 -36.988 49.814 1.00 28.18 183 LYS A O 1
ATOM 1474 N N . ALA A 1 184 ? 18.175 -38.370 48.599 1.00 36.30 184 ALA A N 1
ATOM 1475 C CA . ALA A 1 184 ? 19.418 -37.969 49.259 1.00 36.50 184 ALA A CA 1
ATOM 1476 C C . ALA A 1 184 ? 19.686 -36.469 49.120 1.00 34.52 184 ALA A C 1
ATOM 1477 O O . ALA A 1 184 ? 20.065 -35.808 50.087 1.00 32.76 184 ALA A O 1
ATOM 1479 N N . ASP A 1 185 ? 19.486 -35.924 47.924 1.00 28.00 185 ASP A N 1
ATOM 1480 C CA . ASP A 1 185 ? 19.657 -34.490 47.736 1.00 31.64 185 ASP A CA 1
ATOM 1481 C C . ASP A 1 185 ? 18.614 -33.722 48.553 1.00 32.02 185 ASP A C 1
ATOM 1482 O O . ASP A 1 185 ? 18.940 -32.747 49.225 1.00 28.09 185 ASP A O 1
ATOM 1487 N N . TYR A 1 186 ? 17.362 -34.172 48.505 1.00 32.01 186 TYR A N 1
ATOM 1488 C CA . TYR A 1 186 ? 16.294 -33.496 49.243 1.00 30.86 186 TYR A CA 1
ATOM 1489 C C . TYR A 1 186 ? 16.589 -33.423 50.748 1.00 31.07 186 TYR A C 1
ATOM 1490 O O . TYR A 1 186 ? 16.393 -32.383 51.390 1.00 25.18 186 TYR A O 1
ATOM 1499 N N . GLU A 1 187 ? 17.076 -34.526 51.307 1.00 27.20 187 GLU A N 1
ATOM 1500 C CA . GLU A 1 187 ? 17.316 -34.606 52.741 1.00 27.19 187 GLU A CA 1
ATOM 1501 C C . GLU A 1 187 ? 18.562 -33.832 53.165 1.00 31.10 187 GLU A C 1
ATOM 1502 O O . GLU A 1 187 ? 18.801 -33.626 54.354 1.00 30.35 187 GLU A O 1
ATOM 1508 N N . LYS A 1 188 ? 19.339 -33.395 52.182 1.00 29.01 188 LYS A N 1
ATOM 1509 C CA . LYS A 1 188 ? 20.585 -32.682 52.430 1.00 31.11 188 LYS A CA 1
ATOM 1510 C C . LYS A 1 188 ? 20.372 -31.175 52.547 1.00 31.12 188 LYS A C 1
ATOM 1511 O O . LYS A 1 188 ? 21.188 -30.470 53.133 1.00 33.29 188 LYS A O 1
ATOM 1517 N N . HIS A 1 189 ? 19.266 -30.679 51.999 1.00 27.48 189 HIS A N 1
ATOM 1518 C CA . HIS A 1 189 ? 18.989 -29.238 52.040 1.00 30.80 189 HIS A CA 1
ATOM 1519 C C . HIS A 1 189 ? 17.750 -28.891 52.853 1.00 25.46 189 HIS A C 1
ATOM 1520 O O . HIS A 1 189 ? 16.953 -29.766 53.192 1.00 27.58 189 HIS A O 1
ATOM 1527 N N . LYS A 1 190 ? 17.600 -27.609 53.181 1.00 24.38 190 LYS A N 1
ATOM 1528 C CA . LYS A 1 190 ? 16.575 -27.205 54.138 1.00 28.61 190 LYS A CA 1
ATOM 1529 C C . LYS A 1 190 ? 15.461 -26.359 53.538 1.00 26.14 190 LYS A C 1
ATOM 1530 O O . LYS A 1 190 ? 14.279 -26.615 53.782 1.00 26.87 190 LYS A O 1
ATOM 1536 N N . VAL A 1 191 ? 15.829 -25.344 52.770 1.00 21.37 191 VAL A N 1
ATOM 1537 C CA . VAL A 1 191 ? 14.847 -24.369 52.315 1.00 19.80 191 VAL A CA 1
ATOM 1538 C C . VAL A 1 191 ? 14.490 -24.551 50.840 1.00 23.09 191 VAL A C 1
ATOM 1539 O O . VAL A 1 191 ? 15.350 -24.489 49.965 1.00 26.00 191 VAL A O 1
ATOM 1543 N N . TYR A 1 192 ? 13.207 -24.782 50.586 1.00 17.13 192 TYR A N 1
ATOM 1544 C CA . TYR A 1 192 ? 12.706 -24.965 49.229 1.00 16.08 192 TYR A CA 1
ATOM 1545 C C . TYR A 1 192 ? 11.776 -23.836 48.872 1.00 20.87 192 TYR A C 1
ATOM 1546 O O . TYR A 1 192 ? 10.785 -23.613 49.565 1.00 18.02 192 TYR A O 1
ATOM 1555 N N . ALA A 1 193 ? 12.101 -23.128 47.793 1.00 18.12 193 ALA A N 1
ATOM 1556 C CA . ALA A 1 193 ? 11.393 -21.898 47.469 1.00 16.21 193 ALA A CA 1
ATOM 1557 C C . ALA A 1 193 ? 11.089 -21.780 45.991 1.00 20.56 193 ALA A C 1
ATOM 1558 O O . ALA A 1 193 ? 11.946 -22.042 45.146 1.00 20.79 193 ALA A O 1
ATOM 1560 N N . CYS A 1 194 ? 9.858 -21.386 45.695 1.00 15.64 194 CYS A N 1
ATOM 1561 C CA A CYS A 1 194 ? 9.390 -21.092 44.357 0.46 12.35 194 CYS A CA 1
ATOM 1562 C CA B CYS A 1 194 ? 9.525 -21.057 44.304 0.54 13.09 194 CYS A CA 1
ATOM 1563 C C . CYS A 1 194 ? 9.135 -19.592 44.241 1.00 15.54 194 CYS A C 1
ATOM 1564 O O . CYS A 1 194 ? 8.322 -19.086 45.007 1.00 16.83 194 CYS A O 1
ATOM 1569 N N . GLU A 1 195 ? 9.805 -18.895 43.329 1.00 15.22 195 GLU A N 1
ATOM 1570 C CA . GLU A 1 195 ? 9.568 -17.465 43.152 1.00 16.24 195 GLU A CA 1
ATOM 1571 C C . GLU A 1 195 ? 8.803 -17.234 41.851 1.00 17.86 195 GLU A C 1
ATOM 1572 O O . GLU A 1 195 ? 9.212 -17.696 40.778 1.00 17.10 195 GLU A O 1
ATOM 1578 N N . VAL A 1 196 ? 7.689 -16.519 41.966 1.00 14.07 196 VAL A N 1
ATOM 1579 C CA . VAL A 1 196 ? 6.784 -16.307 40.838 1.00 14.15 196 VAL A CA 1
ATOM 1580 C C . VAL A 1 196 ? 6.778 -14.851 40.405 1.00 14.74 196 VAL A C 1
ATOM 1581 O O . VAL A 1 196 ? 6.555 -13.956 41.218 1.00 12.65 196 VAL A O 1
ATOM 1585 N N . THR A 1 197 ? 7.035 -14.628 39.121 1.00 13.91 197 THR A N 1
ATOM 1586 C CA . THR A 1 197 ? 6.920 -13.290 38.553 1.00 15.12 197 THR A CA 1
ATOM 1587 C C . THR A 1 197 ? 5.764 -13.291 37.567 1.00 17.61 197 THR A C 1
ATOM 1588 O O . THR A 1 197 ? 5.714 -14.130 36.666 1.00 19.37 197 THR A O 1
ATOM 1592 N N . HIS A 1 198 ? 4.828 -12.365 37.746 1.00 14.54 198 HIS A N 1
ATOM 1593 C CA . HIS A 1 198 ? 3.664 -12.277 36.870 1.00 11.51 198 HIS A CA 1
ATOM 1594 C C . HIS A 1 198 ? 3.176 -10.835 36.813 1.00 17.98 198 HIS A C 1
ATOM 1595 O O . HIS A 1 198 ? 3.286 -10.108 37.795 1.00 17.06 198 HIS A O 1
ATOM 1602 N N . GLN A 1 199 ? 2.665 -10.422 35.650 1.00 15.60 199 GLN A N 1
ATOM 1603 C CA . GLN A 1 199 ? 2.210 -9.046 35.434 1.00 17.17 199 GLN A CA 1
ATOM 1604 C C . GLN A 1 199 ? 1.208 -8.546 36.478 1.00 13.41 199 GLN A C 1
ATOM 1605 O O . GLN A 1 199 ? 1.186 -7.362 36.805 1.00 16.34 199 GLN A O 1
ATOM 1611 N N . GLY A 1 200 ? 0.380 -9.442 37.010 1.00 14.67 200 GLY A N 1
ATOM 1612 C CA . GLY A 1 200 ? -0.626 -9.036 37.974 1.00 15.29 200 GLY A CA 1
ATOM 1613 C C . GLY A 1 200 ? -0.087 -8.794 39.371 1.00 15.01 200 GLY A C 1
ATOM 1614 O O . GLY A 1 200 ? -0.801 -8.273 40.223 1.00 13.51 200 GLY A O 1
ATOM 1615 N N . LEU A 1 201 ? 1.162 -9.186 39.612 1.00 13.17 201 LEU A N 1
ATOM 1616 C CA . LEU A 1 201 ? 1.791 -9.005 40.930 1.00 16.08 201 LEU A CA 1
ATOM 1617 C C . LEU A 1 201 ? 2.634 -7.728 40.975 1.00 17.29 201 LEU A C 1
ATOM 1618 O O . LEU A 1 201 ? 3.355 -7.445 40.022 1.00 18.62 201 LEU A O 1
ATOM 1623 N N . SER A 1 202 ? 2.591 -6.969 42.072 1.00 11.28 202 SER A N 1
ATOM 1624 C CA . SER A 1 202 ? 3.322 -5.704 42.074 1.00 12.73 202 SER A CA 1
ATOM 1625 C C . SER A 1 202 ? 4.835 -5.949 42.215 1.00 15.24 202 SER A C 1
ATOM 1626 O O . SER A 1 202 ? 5.646 -5.097 41.846 1.00 16.59 202 SER A O 1
ATOM 1629 N N . SER A 1 203 ? 5.203 -7.120 42.728 1.00 13.65 203 SER A N 1
ATOM 1630 C CA . SER A 1 203 ? 6.596 -7.572 42.739 1.00 15.24 203 SER A CA 1
ATOM 1631 C C . SER A 1 203 ? 6.594 -9.102 42.901 1.00 15.30 203 SER A C 1
ATOM 1632 O O . SER A 1 203 ? 5.573 -9.672 43.266 1.00 17.07 203 SER A O 1
ATOM 1635 N N . PRO A 1 204 ? 7.722 -9.772 42.601 1.00 15.80 204 PRO A N 1
ATOM 1636 C CA . PRO A 1 204 ? 7.698 -11.245 42.638 1.00 13.89 204 PRO A CA 1
ATOM 1637 C C . PRO A 1 204 ? 7.292 -11.832 43.987 1.00 17.42 204 PRO A C 1
ATOM 1638 O O . PRO A 1 204 ? 7.597 -11.276 45.033 1.00 17.57 204 PRO A O 1
ATOM 1642 N N . VAL A 1 205 ? 6.625 -12.979 43.942 1.00 19.96 205 VAL A N 1
ATOM 1643 C CA . VAL A 1 205 ? 6.138 -13.635 45.143 1.00 15.42 205 VAL A CA 1
ATOM 1644 C C . VAL A 1 205 ? 6.907 -14.932 45.373 1.00 16.96 205 VAL A C 1
ATOM 1645 O O . VAL A 1 205 ? 7.040 -15.743 44.466 1.00 18.16 205 VAL A O 1
ATOM 1649 N N . THR A 1 206 ? 7.411 -15.119 46.588 1.00 14.13 206 THR A N 1
ATOM 1650 C CA . THR A 1 206 ? 8.130 -16.334 46.927 1.00 15.53 206 THR A CA 1
ATOM 1651 C C . THR A 1 206 ? 7.316 -17.152 47.912 1.00 18.34 206 THR A C 1
ATOM 1652 O O . THR A 1 206 ? 6.905 -16.642 48.951 1.00 18.48 206 THR A O 1
ATOM 1656 N N . LYS A 1 207 ? 7.065 -18.411 47.566 1.00 14.48 207 LYS A N 1
ATOM 1657 C CA . LYS A 1 207 ? 6.395 -19.344 48.468 1.00 16.79 207 LYS A CA 1
ATOM 1658 C C . LYS A 1 207 ? 7.422 -20.404 48.833 1.00 13.78 207 LYS A C 1
ATOM 1659 O O . LYS A 1 207 ? 8.061 -20.967 47.947 1.00 17.05 207 LYS A O 1
ATOM 1665 N N . SER A 1 208 ? 7.620 -20.650 50.124 1.00 15.41 208 SER A N 1
ATOM 1666 C CA . SER A 1 208 ? 8.653 -21.606 50.504 1.00 21.30 208 SER A CA 1
ATOM 1667 C C . SER A 1 208 ? 8.281 -22.425 51.721 1.00 19.85 208 SER A C 1
ATOM 1668 O O . SER A 1 208 ? 7.317 -22.119 52.416 1.00 16.56 208 SER A O 1
ATOM 1671 N N . PHE A 1 209 ? 9.058 -23.476 51.959 1.00 16.47 209 PHE A N 1
ATOM 1672 C CA . PHE A 1 209 ? 8.959 -24.235 53.200 1.00 16.59 209 PHE A CA 1
ATOM 1673 C C . PHE A 1 209 ? 10.333 -24.717 53.609 1.00 18.92 209 PHE A C 1
ATOM 1674 O O . PHE A 1 209 ? 11.243 -24.798 52.786 1.00 17.49 209 PHE A O 1
ATOM 1682 N N . ASN A 1 210 ? 10.468 -25.024 54.897 1.00 19.39 210 ASN A N 1
ATOM 1683 C CA . ASN A 1 210 ? 11.630 -25.711 55.436 1.00 23.35 210 ASN A CA 1
ATOM 1684 C C . ASN A 1 210 ? 11.304 -27.197 55.512 1.00 22.67 210 ASN A C 1
ATOM 1685 O O . ASN A 1 210 ? 10.272 -27.568 56.077 1.00 21.41 210 ASN A O 1
ATOM 1690 N N . ARG A 1 211 ? 12.163 -28.034 54.943 1.00 21.01 211 ARG A N 1
ATOM 1691 C CA . ARG A 1 211 ? 11.996 -29.487 55.037 1.00 21.83 211 ARG A CA 1
ATOM 1692 C C . ARG A 1 211 ? 11.863 -29.898 56.495 1.00 29.81 211 ARG A C 1
ATOM 1693 O O . ARG A 1 211 ? 12.675 -29.497 57.324 1.00 26.40 211 ARG A O 1
ATOM 1701 N N . GLY A 1 212 ? 10.834 -30.675 56.817 1.00 24.19 212 GLY A N 1
ATOM 1702 C CA . GLY A 1 212 ? 10.648 -31.117 58.190 1.00 26.21 212 GLY A CA 1
ATOM 1703 C C . GLY A 1 212 ? 9.617 -30.323 58.963 1.00 26.73 212 GLY A C 1
ATOM 1704 O O . GLY A 1 212 ? 9.087 -30.793 59.971 1.00 28.66 212 GLY A O 1
ATOM 1705 N N A GLU A 1 213 ? 9.362 -29.094 58.526 0.54 32.76 213 GLU A N 1
ATOM 1706 N N B GLU A 1 213 ? 9.307 -29.118 58.499 0.46 32.66 213 GLU A N 1
ATOM 1707 C CA A GLU A 1 213 ? 8.373 -28.276 59.211 0.54 36.19 213 GLU A CA 1
ATOM 1708 C CA B GLU A 1 213 ? 8.188 -28.381 59.077 0.46 35.95 213 GLU A CA 1
ATOM 1709 C C A GLU A 1 213 ? 7.005 -28.779 58.790 0.54 39.51 213 GLU A C 1
ATOM 1710 C C B GLU A 1 213 ? 6.924 -29.177 58.787 0.46 40.05 213 GLU A C 1
ATOM 1711 O O A GLU A 1 213 ? 6.813 -29.214 57.658 0.54 37.65 213 GLU A O 1
ATOM 1712 O O B GLU A 1 213 ? 6.909 -29.992 57.868 0.46 36.78 213 GLU A O 1
ATOM 1723 N N A CYS A 1 214 ? 6.061 -28.746 59.718 0.54 43.82 214 CYS A N 1
ATOM 1724 N N B CYS A 1 214 ? 5.863 -28.975 59.556 0.46 44.93 214 CYS A N 1
ATOM 1725 C CA A CYS A 1 214 ? 4.785 -29.406 59.508 0.54 53.63 214 CYS A CA 1
ATOM 1726 C CA B CYS A 1 214 ? 4.649 -29.717 59.245 0.46 53.92 214 CYS A CA 1
ATOM 1727 C C A CYS A 1 214 ? 3.913 -28.689 58.478 0.54 59.36 214 CYS A C 1
ATOM 1728 C C B CYS A 1 214 ? 3.742 -28.924 58.309 0.46 59.06 214 CYS A C 1
ATOM 1729 O O A CYS A 1 214 ? 3.167 -29.334 57.739 0.54 60.95 214 CYS A O 1
ATOM 1730 O O B CYS A 1 214 ? 3.042 -29.516 57.485 0.46 60.40 214 CYS A O 1
ATOM 1737 N N . GLU B 2 1 ? -29.526 -41.266 17.913 1.00 34.07 1 GLU B N 1
ATOM 1738 C CA . GLU B 2 1 ? -28.267 -40.528 17.932 1.00 34.34 1 GLU B CA 1
ATOM 1739 C C . GLU B 2 1 ? -27.200 -41.254 17.135 1.00 35.95 1 GLU B C 1
ATOM 1740 O O . GLU B 2 1 ? -26.987 -42.451 17.318 1.00 32.70 1 GLU B O 1
ATOM 1742 N N . VAL B 2 2 ? -26.525 -40.529 16.252 1.00 26.21 2 VAL B N 1
ATOM 1743 C CA . VAL B 2 2 ? -25.404 -41.113 15.533 1.00 23.42 2 VAL B CA 1
ATOM 1744 C C . VAL B 2 2 ? -24.210 -41.210 16.471 1.00 25.84 2 VAL B C 1
ATOM 1745 O O . VAL B 2 2 ? -23.931 -40.276 17.220 1.00 25.48 2 VAL B O 1
ATOM 1749 N N . GLN B 2 3 ? -23.514 -42.342 16.453 1.00 21.29 3 GLN B N 1
ATOM 1750 C CA . GLN B 2 3 ? -22.285 -42.463 17.221 1.00 20.52 3 GLN B CA 1
ATOM 1751 C C . GLN B 2 3 ? -21.279 -43.374 16.520 1.00 18.34 3 GLN B C 1
ATOM 1752 O O . GLN B 2 3 ? -21.659 -44.344 15.867 1.00 21.34 3 GLN B O 1
ATOM 1758 N N . LEU B 2 4 ? -20.002 -43.027 16.652 1.00 17.52 4 LEU B N 1
ATOM 1759 C CA . LEU B 2 4 ? -18.886 -43.854 16.206 1.00 16.90 4 LEU B CA 1
ATOM 1760 C C . LEU B 2 4 ? -17.954 -44.068 17.388 1.00 21.87 4 LEU B C 1
ATOM 1761 O O . LEU B 2 4 ? -17.622 -43.112 18.091 1.00 20.92 4 LEU B O 1
ATOM 1766 N N . VAL B 2 5 ? -17.551 -45.308 17.626 1.00 16.67 5 VAL B N 1
ATOM 1767 C CA . VAL B 2 5 ? -16.664 -45.600 18.752 1.00 15.30 5 VAL B CA 1
ATOM 1768 C C . VAL B 2 5 ? -15.457 -46.414 18.286 1.00 19.25 5 VAL B C 1
ATOM 1769 O O . VAL B 2 5 ? -15.600 -47.563 17.869 1.00 20.03 5 VAL B O 1
ATOM 1773 N N . GLU B 2 6 ? -14.271 -45.812 18.361 1.00 16.18 6 GLU B N 1
ATOM 1774 C CA . GLU B 2 6 ? -13.038 -46.505 18.000 1.00 11.56 6 GLU B CA 1
ATOM 1775 C C . GLU B 2 6 ? -12.544 -47.328 19.166 1.00 16.53 6 GLU B C 1
ATOM 1776 O O . GLU B 2 6 ? -12.699 -46.939 20.327 1.00 17.30 6 GLU B O 1
ATOM 1782 N N . SER B 2 7 ? -11.937 -48.467 18.861 1.00 14.92 7 SER B N 1
ATOM 1783 C CA . SER B 2 7 ? -11.254 -49.231 19.894 1.00 17.53 7 SER B CA 1
ATOM 1784 C C . SER B 2 7 ? -10.035 -49.912 19.297 1.00 20.53 7 SER B C 1
ATOM 1785 O O . SER B 2 7 ? -9.863 -49.949 18.061 1.00 14.48 7 SER B O 1
ATOM 1788 N N . GLY B 2 8 ? -9.182 -50.433 20.174 1.00 20.29 8 GLY B N 1
ATOM 1789 C CA . GLY B 2 8 ? -8.042 -51.212 19.731 1.00 19.35 8 GLY B CA 1
ATOM 1790 C C . GLY B 2 8 ? -6.687 -50.519 19.765 1.00 23.11 8 GLY B C 1
ATOM 1791 O O . GLY B 2 8 ? -5.653 -51.169 19.576 1.00 16.36 8 GLY B O 1
ATOM 1792 N N . GLY B 2 9 ? -6.673 -49.210 19.996 1.00 18.58 9 GLY B N 1
ATOM 1793 C CA . GLY B 2 9 ? -5.419 -48.478 20.022 1.00 13.72 9 GLY B CA 1
ATOM 1794 C C . GLY B 2 9 ? -4.600 -48.866 21.240 1.00 18.80 9 GLY B C 1
ATOM 1795 O O . GLY B 2 9 ? -5.156 -49.115 22.304 1.00 19.97 9 GLY B O 1
ATOM 1796 N N . GLY B 2 10 ? -3.279 -48.912 21.091 1.00 16.39 10 GLY B N 1
ATOM 1797 C CA . GLY B 2 10 ? -2.400 -49.251 22.195 1.00 17.59 10 GLY B CA 1
ATOM 1798 C C . GLY B 2 10 ? -0.931 -49.116 21.831 1.00 17.58 10 GLY B C 1
ATOM 1799 O O . GLY B 2 10 ? -0.586 -48.644 20.739 1.00 18.08 10 GLY B O 1
ATOM 1800 N N . LEU B 2 11 ? -0.065 -49.515 22.756 1.00 18.86 11 LEU B N 1
ATOM 1801 C CA . LEU B 2 11 ? 1.382 -49.580 22.509 1.00 15.82 11 LEU B CA 1
ATOM 1802 C C . LEU B 2 11 ? 1.715 -50.718 21.558 1.00 18.60 11 LEU B C 1
ATOM 1803 O O . LEU B 2 11 ? 1.212 -51.826 21.725 1.00 19.21 11 LEU B O 1
ATOM 1808 N N . VAL B 2 12 ? 2.555 -50.454 20.561 1.00 14.50 12 VAL B N 1
ATOM 1809 C CA . VAL B 2 12 ? 2.977 -51.511 19.639 1.00 16.28 12 VAL B CA 1
ATOM 1810 C C . VAL B 2 12 ? 4.432 -51.239 19.277 1.00 16.02 12 VAL B C 1
ATOM 1811 O O . VAL B 2 12 ? 4.825 -50.091 19.202 1.00 15.08 12 VAL B O 1
ATOM 1815 N N . GLN B 2 13 ? 5.253 -52.279 19.112 1.00 14.08 13 GLN B N 1
ATOM 1816 C CA . GLN B 2 13 ? 6.648 -52.057 18.738 1.00 18.10 13 GLN B CA 1
ATOM 1817 C C . GLN B 2 13 ? 6.761 -51.621 17.274 1.00 12.93 13 GLN B C 1
ATOM 1818 O O . GLN B 2 13 ? 5.930 -52.005 16.459 1.00 16.46 13 GLN B O 1
ATOM 1824 N N . PRO B 2 14 ? 7.801 -50.835 16.940 1.00 16.68 14 PRO B N 1
ATOM 1825 C CA . PRO B 2 14 ? 8.093 -50.551 15.532 1.00 17.66 14 PRO B CA 1
ATOM 1826 C C . PRO B 2 14 ? 8.148 -51.867 14.740 1.00 17.54 14 PRO B C 1
ATOM 1827 O O . PRO B 2 14 ? 8.705 -52.858 15.245 1.00 17.28 14 PRO B O 1
ATOM 1831 N N . GLY B 2 15 ? 7.551 -51.891 13.554 1.00 13.22 15 GLY B N 1
ATOM 1832 C CA . GLY B 2 15 ? 7.499 -53.114 12.763 1.00 15.22 15 GLY B CA 1
ATOM 1833 C C . GLY B 2 15 ? 6.325 -54.003 13.150 1.00 15.18 15 GLY B C 1
ATOM 1834 O O . GLY B 2 15 ? 6.013 -54.988 12.467 1.00 15.38 15 GLY B O 1
ATOM 1835 N N . GLY B 2 16 ? 5.649 -53.651 14.242 1.00 15.27 16 GLY B N 1
ATOM 1836 C CA . GLY B 2 16 ? 4.546 -54.459 14.740 1.00 15.24 16 GLY B CA 1
ATOM 1837 C C . GLY B 2 16 ? 3.221 -54.257 14.018 1.00 14.69 16 GLY B C 1
ATOM 1838 O O . GLY B 2 16 ? 3.122 -53.457 13.069 1.00 12.79 16 GLY B O 1
ATOM 1839 N N . SER B 2 17 ? 2.197 -54.973 14.489 1.00 12.32 17 SER B N 1
ATOM 1840 C CA . SER B 2 17 ? 0.845 -54.920 13.916 1.00 13.44 17 SER B CA 1
ATOM 1841 C C . SER B 2 17 ? -0.218 -54.621 14.981 1.00 14.71 17 SER B C 1
ATOM 1842 O O . SER B 2 17 ? -0.109 -55.057 16.125 1.00 13.82 17 SER B O 1
ATOM 1845 N N . LEU B 2 18 ? -1.263 -53.908 14.577 1.00 14.33 18 LEU B N 1
ATOM 1846 C CA . LEU B 2 18 ? -2.386 -53.582 15.449 1.00 14.61 18 LEU B CA 1
ATOM 1847 C C . LEU B 2 18 ? -3.648 -53.543 14.583 1.00 12.36 18 LEU B C 1
ATOM 1848 O O . LEU B 2 18 ? -3.561 -53.241 13.394 1.00 14.15 18 LEU B O 1
ATOM 1853 N N . ARG B 2 19 ? -4.810 -53.851 15.159 1.00 11.60 19 ARG B N 1
ATOM 1854 C CA . ARG B 2 19 ? -6.072 -53.736 14.418 1.00 11.68 19 ARG B CA 1
ATOM 1855 C C . ARG B 2 19 ? -7.032 -52.849 15.179 1.00 14.60 19 ARG B C 1
ATOM 1856 O O . ARG B 2 19 ? -7.344 -53.124 16.332 1.00 13.18 19 ARG B O 1
ATOM 1864 N N . LEU B 2 20 ? -7.494 -51.780 14.536 1.00 11.30 20 LEU B N 1
ATOM 1865 C CA . LEU B 2 20 ? -8.501 -50.919 15.133 1.00 11.61 20 LEU B CA 1
ATOM 1866 C C . LEU B 2 20 ? -9.909 -51.281 14.651 1.00 14.66 20 LEU B C 1
ATOM 1867 O O . LEU B 2 20 ? -10.090 -51.805 13.545 1.00 13.51 20 LEU B O 1
ATOM 1872 N N A SER B 2 21 ? -10.898 -51.002 15.492 0.33 14.23 21 SER B N 1
ATOM 1873 N N B SER B 2 21 ? -10.898 -51.003 15.494 0.33 14.24 21 SER B N 1
ATOM 1874 N N C SER B 2 21 ? -10.902 -51.007 15.486 0.34 14.18 21 SER B N 1
ATOM 1875 C CA A SER B 2 21 ? -12.299 -51.176 15.129 0.33 13.92 21 SER B CA 1
ATOM 1876 C CA B SER B 2 21 ? -12.300 -51.176 15.132 0.33 13.92 21 SER B CA 1
ATOM 1877 C CA C SER B 2 21 ? -12.292 -51.179 15.089 0.34 13.88 21 SER B CA 1
ATOM 1878 C C A SER B 2 21 ? -13.042 -49.855 15.253 0.33 13.60 21 SER B C 1
ATOM 1879 C C B SER B 2 21 ? -13.036 -49.851 15.247 0.33 13.59 21 SER B C 1
ATOM 1880 C C C SER B 2 21 ? -13.042 -49.866 15.250 0.34 13.59 21 SER B C 1
ATOM 1881 O O A SER B 2 21 ? -12.674 -49.001 16.057 0.33 15.30 21 SER B O 1
ATOM 1882 O O B SER B 2 21 ? -12.658 -48.989 16.037 0.33 15.23 21 SER B O 1
ATOM 1883 O O C SER B 2 21 ? -12.676 -49.028 16.072 0.34 15.36 21 SER B O 1
ATOM 1890 N N . CYS B 2 22 ? -14.095 -49.697 14.461 1.00 14.25 22 CYS B N 1
ATOM 1891 C CA . CYS B 2 22 ? -14.929 -48.501 14.519 1.00 13.55 22 CYS B CA 1
ATOM 1892 C C . CYS B 2 22 ? -16.377 -48.967 14.520 1.00 18.68 22 CYS B C 1
ATOM 1893 O O . CYS B 2 22 ? -16.908 -49.349 13.478 1.00 17.23 22 CYS B O 1
ATOM 1896 N N . ALA B 2 23 ? -17.002 -48.985 15.696 1.00 18.02 23 ALA B N 1
ATOM 1897 C CA . ALA B 2 23 ? -18.376 -49.467 15.826 1.00 17.43 23 ALA B CA 1
ATOM 1898 C C . ALA B 2 23 ? -19.365 -48.320 15.644 1.00 19.64 23 ALA B C 1
ATOM 1899 O O . ALA B 2 23 ? -19.354 -47.353 16.405 1.00 15.98 23 ALA B O 1
ATOM 1901 N N . ALA B 2 24 ? -20.207 -48.426 14.623 1.00 18.33 24 ALA B N 1
ATOM 1902 C CA . ALA B 2 24 ? -21.184 -47.383 14.342 1.00 22.35 24 ALA B CA 1
ATOM 1903 C C . ALA B 2 24 ? -22.533 -47.753 14.917 1.00 23.64 24 ALA B C 1
ATOM 1904 O O . ALA B 2 24 ? -22.906 -48.928 14.942 1.00 21.64 24 ALA B O 1
ATOM 1906 N N . SER B 2 25 ? -23.278 -46.750 15.358 1.00 16.37 25 SER B N 1
ATOM 1907 C CA . SER B 2 25 ? -24.658 -46.980 15.757 1.00 18.31 25 SER B CA 1
ATOM 1908 C C . SER B 2 25 ? -25.490 -45.749 15.419 1.00 23.74 25 SER B C 1
ATOM 1909 O O . SER B 2 25 ? -24.950 -44.648 15.257 1.00 21.96 25 SER B O 1
ATOM 1912 N N . GLY B 2 26 ? -26.797 -45.935 15.282 1.00 20.81 26 GLY B N 1
ATOM 1913 C CA . GLY B 2 26 ? -27.703 -44.821 15.055 1.00 25.84 26 GLY B CA 1
ATOM 1914 C C . GLY B 2 26 ? -27.815 -44.478 13.582 1.00 26.19 26 GLY B C 1
ATOM 1915 O O . GLY B 2 26 ? -28.531 -43.552 13.200 1.00 25.39 26 GLY B O 1
ATOM 1916 N N . PHE B 2 27 ? -27.092 -45.235 12.762 1.00 23.72 27 PHE B N 1
ATOM 1917 C CA . PHE B 2 27 ? -27.127 -45.120 11.307 1.00 25.28 27 PHE B CA 1
ATOM 1918 C C . PHE B 2 27 ? -26.459 -46.366 10.725 1.00 24.09 27 PHE B C 1
ATOM 1919 O O . PHE B 2 27 ? -25.803 -47.117 11.443 1.00 25.25 27 PHE B O 1
ATOM 1927 N N A ASN B 2 28 ? -26.629 -46.580 9.426 0.56 23.73 28 ASN B N 1
ATOM 1928 N N B ASN B 2 28 ? -26.642 -46.575 9.424 0.44 23.70 28 ASN B N 1
ATOM 1929 C CA A ASN B 2 28 ? -26.081 -47.765 8.780 0.56 23.44 28 ASN B CA 1
ATOM 1930 C CA B ASN B 2 28 ? -26.092 -47.738 8.733 0.44 23.63 28 ASN B CA 1
ATOM 1931 C C A ASN B 2 28 ? -24.910 -47.383 7.882 0.56 23.63 28 ASN B C 1
ATOM 1932 C C B ASN B 2 28 ? -24.878 -47.319 7.915 0.44 23.42 28 ASN B C 1
ATOM 1933 O O A ASN B 2 28 ? -25.059 -46.547 6.995 0.56 24.90 28 ASN B O 1
ATOM 1934 O O B ASN B 2 28 ? -24.966 -46.396 7.109 0.44 24.42 28 ASN B O 1
ATOM 1943 N N . ILE B 2 29 ? -23.746 -47.987 8.116 1.00 18.39 29 ILE B N 1
ATOM 1944 C CA . ILE B 2 29 ? -22.534 -47.618 7.373 1.00 15.71 29 ILE B CA 1
ATOM 1945 C C . ILE B 2 29 ? -22.651 -47.940 5.874 1.00 19.53 29 ILE B C 1
ATOM 1946 O O . ILE B 2 29 ? -21.879 -47.434 5.060 1.00 23.90 29 ILE B O 1
ATOM 1951 N N . LYS B 2 30 ? -23.635 -48.752 5.505 1.00 25.39 30 LYS B N 1
ATOM 1952 C CA . LYS B 2 30 ? -23.934 -48.981 4.091 1.00 24.43 30 LYS B CA 1
ATOM 1953 C C . LYS B 2 30 ? -24.421 -47.712 3.386 1.00 30.30 30 LYS B C 1
ATOM 1954 O O . LYS B 2 30 ? -24.414 -47.647 2.159 1.00 33.15 30 LYS B O 1
ATOM 1960 N N . ASP B 2 31 ? -24.837 -46.703 4.150 1.00 25.33 31 ASP B N 1
ATOM 1961 C CA . ASP B 2 31 ? -25.419 -45.498 3.555 1.00 25.11 31 ASP B CA 1
ATOM 1962 C C . ASP B 2 31 ? -24.400 -44.375 3.404 1.00 25.73 31 ASP B C 1
ATOM 1963 O O . ASP B 2 31 ? -24.700 -43.329 2.818 1.00 22.04 31 ASP B O 1
ATOM 1968 N N . THR B 2 32 ? -23.201 -44.577 3.945 1.00 24.29 32 THR B N 1
ATOM 1969 C CA . THR B 2 32 ? -22.204 -43.510 3.975 1.00 20.26 32 THR B CA 1
ATOM 1970 C C . THR B 2 32 ? -20.829 -43.990 3.551 1.00 16.89 32 THR B C 1
ATOM 1971 O O . THR B 2 32 ? -20.606 -45.186 3.334 1.00 19.67 32 THR B O 1
ATOM 1975 N N . TYR B 2 33 ? -19.902 -43.042 3.436 1.00 18.79 33 TYR B N 1
ATOM 1976 C CA . TYR B 2 33 ? -18.482 -43.360 3.441 1.00 14.91 33 TYR B CA 1
ATOM 1977 C C . TYR B 2 33 ? -18.024 -43.424 4.885 1.00 15.24 33 TYR B C 1
ATOM 1978 O O . TYR B 2 33 ? -18.547 -42.705 5.737 1.00 16.70 33 TYR B O 1
ATOM 1987 N N . ILE B 2 34 ? -17.045 -44.274 5.154 1.00 16.33 34 ILE B N 1
ATOM 1988 C CA . ILE B 2 34 ? -16.385 -44.284 6.446 1.00 15.03 34 ILE B CA 1
ATOM 1989 C C . ILE B 2 34 ? -14.906 -43.974 6.236 1.00 16.35 34 ILE B C 1
ATOM 1990 O O . ILE B 2 34 ? -14.269 -44.555 5.356 1.00 14.07 34 ILE B O 1
ATOM 1995 N N . HIS B 2 35 ? -14.376 -43.055 7.038 1.00 13.45 35 HIS B N 1
ATOM 1996 C CA . HIS B 2 35 ? -12.972 -42.644 6.947 1.00 13.04 35 HIS B CA 1
ATOM 1997 C C . HIS B 2 35 ? -12.212 -42.932 8.223 1.00 13.55 35 HIS B C 1
ATOM 1998 O O . HIS B 2 35 ? -12.783 -42.933 9.314 1.00 17.01 35 HIS B O 1
ATOM 2005 N N . TRP B 2 36 ? -10.913 -43.153 8.081 1.00 12.11 36 TRP B N 1
ATOM 2006 C CA . TRP B 2 36 ? -9.991 -43.086 9.208 1.00 12.37 36 TRP B CA 1
ATOM 2007 C C . TRP B 2 36 ? -9.136 -41.836 9.008 1.00 12.43 36 TRP B C 1
ATOM 2008 O O . TRP B 2 36 ? -8.622 -41.615 7.922 1.00 10.94 36 TRP B O 1
ATOM 2019 N N . VAL B 2 37 ? -9.042 -41.005 10.041 1.00 13.33 37 VAL B N 1
ATOM 2020 C CA . VAL B 2 37 ? -8.241 -39.785 10.024 1.00 11.57 37 VAL B CA 1
ATOM 2021 C C . VAL B 2 37 ? -7.392 -39.804 11.284 1.00 9.71 37 VAL B C 1
ATOM 2022 O O . VAL B 2 37 ? -7.897 -40.152 12.358 1.00 11.33 37 VAL B O 1
ATOM 2026 N N . ARG B 2 38 ? -6.115 -39.443 11.194 1.00 10.62 38 ARG B N 1
ATOM 2027 C CA . ARG B 2 38 ? -5.302 -39.442 12.422 1.00 10.55 38 ARG B CA 1
ATOM 2028 C C . ARG B 2 38 ? -4.801 -38.044 12.753 1.00 11.21 38 ARG B C 1
ATOM 2029 O O . ARG B 2 38 ? -4.833 -37.143 11.916 1.00 11.69 38 ARG B O 1
ATOM 2037 N N . GLN B 2 39 ? -4.363 -37.870 13.992 1.00 13.62 39 GLN B N 1
ATOM 2038 C CA . GLN B 2 39 ? -3.880 -36.574 14.449 1.00 11.73 39 GLN B CA 1
ATOM 2039 C C . GLN B 2 39 ? -2.660 -36.737 15.352 1.00 11.81 39 GLN B C 1
ATOM 2040 O O . GLN B 2 39 ? -2.662 -37.526 16.299 1.00 12.02 39 GLN B O 1
ATOM 2046 N N . SER B 2 40 ? -1.603 -35.992 15.038 1.00 12.93 40 SER B N 1
ATOM 2047 C CA . SER B 2 40 ? -0.327 -36.157 15.704 1.00 13.96 40 SER B CA 1
ATOM 2048 C C . SER B 2 40 ? 0.381 -34.815 15.815 1.00 13.84 40 SER B C 1
ATOM 2049 O O . SER B 2 40 ? 0.055 -33.882 15.083 1.00 14.86 40 SER B O 1
ATOM 2052 N N . PRO B 2 41 ? 1.335 -34.707 16.751 1.00 13.87 41 PRO B N 1
ATOM 2053 C CA . PRO B 2 41 ? 2.166 -33.507 16.821 1.00 16.93 41 PRO B CA 1
ATOM 2054 C C . PRO B 2 41 ? 2.900 -33.255 15.512 1.00 18.76 41 PRO B C 1
ATOM 2055 O O . PRO B 2 41 ? 2.970 -32.116 15.052 1.00 20.04 41 PRO B O 1
ATOM 2059 N N . GLY B 2 42 ? 3.418 -34.321 14.907 1.00 19.38 42 GLY B N 1
ATOM 2060 C CA . GLY B 2 42 ? 4.256 -34.180 13.734 1.00 22.06 42 GLY B CA 1
ATOM 2061 C C . GLY B 2 42 ? 3.542 -33.683 12.489 1.00 24.18 42 GLY B C 1
ATOM 2062 O O . GLY B 2 42 ? 4.100 -32.880 11.744 1.00 29.07 42 GLY B O 1
ATOM 2063 N N . LYS B 2 43 ? 2.320 -34.158 12.252 1.00 16.76 43 LYS B N 1
ATOM 2064 C CA . LYS B 2 43 ? 1.623 -33.864 10.998 1.00 21.00 43 LYS B CA 1
ATOM 2065 C C . LYS B 2 43 ? 0.218 -33.289 11.174 1.00 17.42 43 LYS B C 1
ATOM 2066 O O . LYS B 2 43 ? -0.459 -33.000 10.185 1.00 17.84 43 LYS B O 1
ATOM 2072 N N . GLY B 2 44 ? -0.235 -33.121 12.410 1.00 12.91 44 GLY B N 1
ATOM 2073 C CA . GLY B 2 44 ? -1.563 -32.565 12.625 1.00 15.79 44 GLY B CA 1
ATOM 2074 C C . GLY B 2 44 ? -2.620 -33.529 12.120 1.00 10.27 44 GLY B C 1
ATOM 2075 O O . GLY B 2 44 ? -2.446 -34.745 12.229 1.00 14.65 44 GLY B O 1
ATOM 2076 N N . LEU B 2 45 ? -3.706 -33.005 11.554 1.00 11.88 45 LEU B N 1
ATOM 2077 C CA . LEU B 2 45 ? -4.770 -33.870 11.036 1.00 11.73 45 LEU B CA 1
ATOM 2078 C C . LEU B 2 45 ? -4.406 -34.400 9.664 1.00 14.26 45 LEU B C 1
ATOM 2079 O O . LEU B 2 45 ? -4.126 -33.626 8.742 1.00 13.84 45 LEU B O 1
ATOM 2084 N N . GLU B 2 46 ? -4.426 -35.720 9.539 1.00 12.93 46 GLU B N 1
ATOM 2085 C CA . GLU B 2 46 ? -3.948 -36.405 8.350 1.00 15.43 46 GLU B CA 1
ATOM 2086 C C . GLU B 2 46 ? -4.932 -37.525 7.962 1.00 14.32 46 GLU B C 1
ATOM 2087 O O . GLU B 2 46 ? -5.177 -38.453 8.748 1.00 12.75 46 GLU B O 1
ATOM 2093 N N . TRP B 2 47 ? -5.523 -37.424 6.774 1.00 11.62 47 TRP B N 1
ATOM 2094 C CA . TRP B 2 47 ? -6.421 -38.477 6.300 1.00 11.30 47 TRP B CA 1
ATOM 2095 C C . TRP B 2 47 ? -5.652 -39.785 6.059 1.00 12.78 47 TRP B C 1
ATOM 2096 O O . TRP B 2 47 ? -4.553 -39.770 5.500 1.00 15.06 47 TRP B O 1
ATOM 2107 N N . VAL B 2 48 ? -6.224 -40.909 6.496 1.00 9.52 48 VAL B N 1
ATOM 2108 C CA . VAL B 2 48 ? -5.558 -42.209 6.359 1.00 12.72 48 VAL B CA 1
ATOM 2109 C C . VAL B 2 48 ? -6.181 -43.079 5.268 1.00 14.77 48 VAL B C 1
ATOM 2110 O O . VAL B 2 48 ? -5.483 -43.600 4.392 1.00 13.71 48 VAL B O 1
ATOM 2114 N N . ALA B 2 49 ? -7.496 -43.249 5.323 1.00 13.25 49 ALA B N 1
ATOM 2115 C CA . ALA B 2 49 ? -8.146 -44.176 4.404 1.00 17.05 49 ALA B CA 1
ATOM 2116 C C . ALA B 2 49 ? -9.652 -44.006 4.419 1.00 14.31 49 ALA B C 1
ATOM 2117 O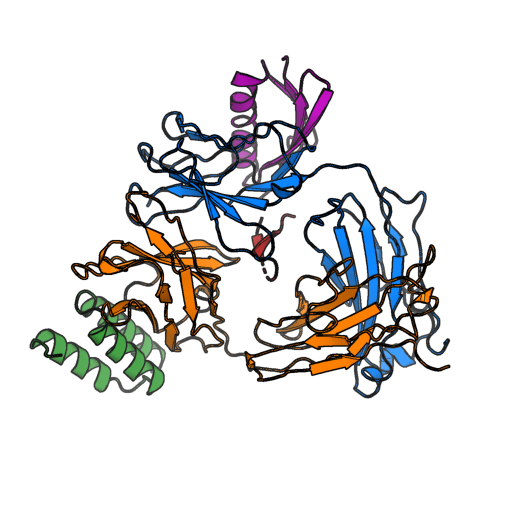 O . ALA B 2 49 ? -10.209 -43.431 5.350 1.00 13.52 49 ALA B O 1
ATOM 2119 N N . ARG B 2 50 ? -10.313 -44.497 3.376 1.00 11.13 50 ARG B N 1
ATOM 2120 C CA . ARG B 2 50 ? -11.764 -44.482 3.382 1.00 13.00 50 ARG B CA 1
ATOM 2121 C C . ARG B 2 50 ? -12.317 -45.716 2.696 1.00 15.91 50 ARG B C 1
ATOM 2122 O O . ARG B 2 50 ? -11.617 -46.405 1.936 1.00 17.17 50 ARG B O 1
ATOM 2130 N N . ILE B 2 51 ? -13.583 -45.995 2.967 1.00 15.62 51 ILE B N 1
ATOM 2131 C CA . ILE B 2 51 ? -14.254 -47.120 2.342 1.00 14.20 51 ILE B CA 1
ATOM 2132 C C . ILE B 2 51 ? -15.714 -46.754 2.130 1.00 12.72 51 ILE B C 1
ATOM 2133 O O . ILE B 2 51 ? -16.281 -45.958 2.891 1.00 17.99 51 ILE B O 1
ATOM 2138 N N . TYR B 2 52 ? -16.297 -47.281 1.053 1.00 13.32 52 TYR B N 1
ATOM 2139 C CA . TYR B 2 52 ? -17.726 -47.192 0.818 1.00 19.57 52 TYR B CA 1
ATOM 2140 C C . TYR B 2 52 ? -18.287 -48.606 0.964 1.00 15.94 52 TYR B C 1
ATOM 2141 O O . TYR B 2 52 ? -18.243 -49.401 0.018 1.00 19.64 52 TYR B O 1
ATOM 2150 N N . PRO B 2 53 ? -18.799 -48.930 2.160 1.00 14.26 53 PRO B N 1
ATOM 2151 C CA . PRO B 2 53 ? -19.188 -50.304 2.469 1.00 19.04 53 PRO B CA 1
ATOM 2152 C C . PRO B 2 53 ? -20.192 -50.902 1.485 1.00 24.70 53 PRO B C 1
ATOM 2153 O O . PRO B 2 53 ? -20.182 -52.107 1.314 1.00 25.56 53 PRO B O 1
ATOM 2157 N N . THR B 2 54 ? -21.008 -50.085 0.825 1.00 19.15 54 THR B N 1
ATOM 2158 C CA . THR B 2 54 ? -21.979 -50.607 -0.134 1.00 28.05 54 THR B CA 1
ATOM 2159 C C . THR B 2 54 ? -21.320 -51.340 -1.300 1.00 27.14 54 THR B C 1
ATOM 2160 O O . THR B 2 54 ? -21.826 -52.371 -1.738 1.00 26.24 54 THR B O 1
ATOM 2164 N N . ASN B 2 55 ? -20.195 -50.831 -1.800 1.00 23.39 55 ASN B N 1
ATOM 2165 C CA . ASN B 2 55 ? -19.552 -51.486 -2.936 1.00 27.90 55 ASN B CA 1
ATOM 2166 C C . ASN B 2 55 ? -18.111 -51.909 -2.671 1.00 21.19 55 ASN B C 1
ATOM 2167 O O . ASN B 2 55 ? -17.479 -52.533 -3.530 1.00 20.85 55 ASN B O 1
ATOM 2172 N N . GLY B 2 56 ? -17.611 -51.583 -1.482 1.00 22.33 56 GLY B N 1
ATOM 2173 C CA . GLY B 2 56 ? -16.294 -52.009 -1.041 1.00 28.25 56 GLY B CA 1
ATOM 2174 C C . GLY B 2 56 ? -15.115 -51.218 -1.582 1.00 26.21 56 GLY B C 1
ATOM 2175 O O . GLY B 2 56 ? -13.968 -51.600 -1.356 1.00 22.93 56 GLY B O 1
ATOM 2176 N N . TYR B 2 57 ? -15.387 -50.128 -2.298 1.00 16.12 57 TYR B N 1
ATOM 2177 C CA . TYR B 2 57 ? -14.324 -49.312 -2.880 1.00 20.89 57 TYR B CA 1
ATOM 2178 C C . TYR B 2 57 ? -13.514 -48.657 -1.772 1.00 18.08 57 TYR B C 1
ATOM 2179 O O . TYR B 2 57 ? -14.082 -48.112 -0.822 1.00 19.17 57 TYR B O 1
ATOM 2188 N N . THR B 2 58 ? -12.192 -48.698 -1.903 1.00 14.13 58 THR B N 1
ATOM 2189 C CA . THR B 2 58 ? -11.317 -48.125 -0.884 1.00 14.76 58 THR B CA 1
ATOM 2190 C C . THR B 2 58 ? -10.276 -47.178 -1.488 1.00 18.30 58 THR B C 1
ATOM 2191 O O . THR B 2 58 ? -9.918 -47.294 -2.656 1.00 20.54 58 THR B O 1
ATOM 2195 N N A ARG B 2 59 ? -9.810 -46.228 -0.684 0.60 16.93 59 ARG B N 1
ATOM 2196 N N B ARG B 2 59 ? -9.805 -46.247 -0.665 0.40 16.89 59 ARG B N 1
ATOM 2197 C CA A ARG B 2 59 ? -8.691 -45.367 -1.054 0.60 16.28 59 ARG B CA 1
ATOM 2198 C CA B ARG B 2 59 ? -8.718 -45.342 -1.019 0.40 16.58 59 ARG B CA 1
ATOM 2199 C C A ARG B 2 59 ? -7.792 -45.177 0.161 0.60 17.05 59 ARG B C 1
ATOM 2200 C C B ARG B 2 59 ? -7.786 -45.194 0.177 0.40 16.83 59 ARG B C 1
ATOM 2201 O O A ARG B 2 59 ? -8.266 -45.212 1.300 0.60 15.87 59 ARG B O 1
ATOM 2202 O O B ARG B 2 59 ? -8.230 -45.282 1.324 0.40 16.72 59 ARG B O 1
ATOM 2217 N N . TYR B 2 60 ? -6.506 -44.953 -0.090 1.00 17.85 60 TYR B N 1
ATOM 2218 C CA . TYR B 2 60 ? -5.505 -44.855 0.973 1.00 15.47 60 TYR B CA 1
ATOM 2219 C C . TYR B 2 60 ? -4.598 -43.648 0.787 1.00 17.06 60 TYR B C 1
ATOM 2220 O O . TYR B 2 60 ? -4.345 -43.216 -0.337 1.00 15.30 60 TYR B O 1
ATOM 2229 N N . ALA B 2 61 ? -4.096 -43.115 1.897 1.00 14.84 61 ALA B N 1
ATOM 2230 C CA . ALA B 2 61 ? -3.014 -42.144 1.853 1.00 20.44 61 ALA B CA 1
ATOM 2231 C C . ALA B 2 61 ? -1.748 -42.841 1.346 1.00 19.06 61 ALA B C 1
ATOM 2232 O O . ALA B 2 61 ? -1.509 -43.998 1.678 1.00 15.13 61 ALA B O 1
ATOM 2234 N N . ASP B 2 62 ? -0.949 -42.147 0.542 1.00 18.26 62 ASP B N 1
ATOM 2235 C CA . ASP B 2 62 ? 0.301 -42.721 0.035 1.00 17.74 62 ASP B CA 1
ATOM 2236 C C . ASP B 2 62 ? 1.219 -43.240 1.141 1.00 21.68 62 ASP B C 1
ATOM 2237 O O . ASP B 2 62 ? 1.911 -44.229 0.951 1.00 24.67 62 ASP B O 1
ATOM 2242 N N . SER B 2 63 ? 1.231 -42.582 2.293 1.00 18.77 63 SER B N 1
ATOM 2243 C CA . SER B 2 63 ? 2.198 -42.958 3.325 1.00 18.32 63 SER B CA 1
ATOM 2244 C C . SER B 2 63 ? 1.814 -44.241 4.060 1.00 20.11 63 SER B C 1
ATOM 2245 O O . SER B 2 63 ? 2.628 -44.771 4.812 1.00 19.43 63 SER B O 1
ATOM 2248 N N . VAL B 2 64 ? 0.598 -44.746 3.844 1.00 14.62 64 VAL B N 1
ATOM 2249 C CA . VAL B 2 64 ? 0.171 -45.963 4.538 1.00 17.58 64 VAL B CA 1
ATOM 2250 C C . VAL B 2 64 ? -0.185 -47.104 3.586 1.00 17.70 64 VAL B C 1
ATOM 2251 O O . VAL B 2 64 ? -0.399 -48.228 4.024 1.00 13.84 64 VAL B O 1
ATOM 2255 N N A LYS B 2 65 ? -0.239 -46.806 2.289 0.40 16.19 65 LYS B N 1
ATOM 2256 N N B LYS B 2 65 ? -0.241 -46.809 2.290 0.60 16.29 65 LYS B N 1
ATOM 2257 C CA A LYS B 2 65 ? -0.557 -47.805 1.272 0.40 16.07 65 LYS B CA 1
ATOM 2258 C CA B LYS B 2 65 ? -0.597 -47.811 1.293 0.60 15.47 65 LYS B CA 1
ATOM 2259 C C A LYS B 2 65 ? 0.333 -49.043 1.403 0.40 17.35 65 LYS B C 1
ATOM 2260 C C B LYS B 2 65 ? 0.319 -49.036 1.397 0.60 17.35 65 LYS B C 1
ATOM 2261 O O A LYS B 2 65 ? 1.547 -48.927 1.550 0.40 19.78 65 LYS B O 1
ATOM 2262 O O B LYS B 2 65 ? 1.532 -48.904 1.530 0.60 20.80 65 LYS B O 1
ATOM 2273 N N . GLY B 2 66 ? -0.277 -50.224 1.367 1.00 18.92 66 GLY B N 1
ATOM 2274 C CA . GLY B 2 66 ? 0.471 -51.465 1.517 1.00 16.45 66 GLY B CA 1
ATOM 2275 C C . GLY B 2 66 ? 0.653 -51.878 2.975 1.00 18.04 66 GLY B C 1
ATOM 2276 O O . GLY B 2 66 ? 0.782 -53.066 3.283 1.00 17.83 66 GLY B O 1
ATOM 2277 N N . ARG B 2 67 ? 0.688 -50.903 3.876 1.00 14.86 67 ARG B N 1
ATOM 2278 C CA . ARG B 2 67 ? 0.918 -51.209 5.287 1.00 18.61 67 ARG B CA 1
ATOM 2279 C C . ARG B 2 67 ? -0.377 -51.297 6.081 1.00 15.32 67 ARG B C 1
ATOM 2280 O O . ARG B 2 67 ? -0.463 -52.065 7.050 1.00 14.42 67 ARG B O 1
ATOM 2288 N N . PHE B 2 68 ? -1.364 -50.491 5.691 1.00 14.68 68 PHE B N 1
ATOM 2289 C CA . PHE B 2 68 ? -2.673 -50.456 6.348 1.00 15.46 68 PHE B CA 1
ATOM 2290 C C . PHE B 2 68 ? -3.750 -50.954 5.389 1.00 15.13 68 PHE B C 1
ATOM 2291 O O . PHE B 2 68 ? -3.667 -50.714 4.185 1.00 16.04 68 PHE B O 1
ATOM 2299 N N . THR B 2 69 ? -4.773 -51.621 5.912 1.00 13.65 69 THR B N 1
ATOM 2300 C CA . THR B 2 69 ? -5.943 -51.907 5.090 1.00 16.46 69 THR B CA 1
ATOM 2301 C C . THR B 2 69 ? -7.203 -51.526 5.837 1.00 15.21 69 THR B C 1
ATOM 2302 O O . THR B 2 69 ? -7.311 -51.732 7.047 1.00 13.81 69 THR B O 1
ATOM 2306 N N . ILE B 2 70 ? -8.157 -50.968 5.102 1.00 16.28 70 ILE B N 1
ATOM 2307 C CA . ILE B 2 70 ? -9.447 -50.625 5.672 1.00 12.25 70 ILE B CA 1
ATOM 2308 C C . ILE B 2 70 ? -10.461 -51.646 5.186 1.00 17.07 70 ILE B C 1
ATOM 2309 O O . ILE B 2 70 ? -10.371 -52.157 4.059 1.00 19.13 70 ILE B O 1
ATOM 2314 N N . SER B 2 71 ? -11.413 -51.974 6.042 1.00 14.23 71 SER B N 1
ATOM 2315 C CA . SER B 2 71 ? -12.466 -52.895 5.660 1.00 14.84 71 SER B CA 1
ATOM 2316 C C . SER B 2 71 ? -13.709 -52.579 6.465 1.00 19.54 71 SER B C 1
ATOM 2317 O O . SER B 2 71 ? -13.676 -51.742 7.361 1.00 16.73 71 SER B O 1
ATOM 2320 N N . ALA B 2 72 ? -14.806 -53.254 6.147 1.00 16.51 72 ALA B N 1
ATOM 2321 C CA . ALA B 2 72 ? -16.057 -53.031 6.859 1.00 20.70 72 ALA B CA 1
ATOM 2322 C C . ALA B 2 72 ? -16.910 -54.298 6.888 1.00 25.72 72 ALA B C 1
ATOM 2323 O O . ALA B 2 72 ? -16.981 -55.039 5.905 1.00 20.91 72 ALA B O 1
ATOM 2325 N N . ASP B 2 73 ? -17.534 -54.551 8.034 1.00 20.77 73 ASP B N 1
ATOM 2326 C CA . ASP B 2 73 ? -18.488 -55.638 8.173 1.00 23.83 73 ASP B CA 1
ATOM 2327 C C . ASP B 2 73 ? -19.839 -54.989 8.412 1.00 28.24 73 ASP B C 1
ATOM 2328 O O . ASP B 2 73 ? -20.125 -54.522 9.512 1.00 24.55 73 ASP B O 1
ATOM 2333 N N . THR B 2 74 ? -20.666 -54.953 7.375 1.00 23.91 74 THR B N 1
ATOM 2334 C CA . THR B 2 74 ? -21.933 -54.244 7.467 1.00 25.54 74 THR B CA 1
ATOM 2335 C C . THR B 2 74 ? -22.902 -54.960 8.402 1.00 26.51 74 THR B C 1
ATOM 2336 O O . THR B 2 74 ? -23.736 -54.318 9.048 1.00 30.69 74 THR B O 1
ATOM 2340 N N . SER B 2 75 ? -22.774 -56.280 8.505 1.00 26.82 75 SER B N 1
ATOM 2341 C CA . SER B 2 75 ? -23.650 -57.043 9.392 1.00 29.45 75 SER B CA 1
ATOM 2342 C C . SER B 2 75 ? -23.389 -56.694 10.865 1.00 26.16 75 SER B C 1
ATOM 2343 O O . SER B 2 75 ? -24.255 -56.894 11.719 1.00 33.30 75 SER B O 1
ATOM 2346 N N A LYS B 2 76 ? -22.206 -56.165 11.155 0.56 25.08 76 LYS B N 1
ATOM 2347 N N B LYS B 2 76 ? -22.199 -56.173 11.151 0.44 25.29 76 LYS B N 1
ATOM 2348 C CA A LYS B 2 76 ? -21.893 -55.709 12.507 0.56 25.82 76 LYS B CA 1
ATOM 2349 C CA B LYS B 2 76 ? -21.865 -55.711 12.499 0.44 25.65 76 LYS B CA 1
ATOM 2350 C C A LYS B 2 76 ? -21.825 -54.185 12.582 0.56 22.13 76 LYS B C 1
ATOM 2351 C C B LYS B 2 76 ? -21.841 -54.185 12.586 0.44 22.09 76 LYS B C 1
ATOM 2352 O O A LYS B 2 76 ? -21.502 -53.630 13.632 0.56 21.21 76 LYS B O 1
ATOM 2353 O O B LYS B 2 76 ? -21.560 -53.629 13.647 0.44 21.22 76 LYS B O 1
ATOM 2364 N N . ASN B 2 77 ? -22.132 -53.523 11.467 1.00 20.77 77 ASN B N 1
ATOM 2365 C CA . ASN B 2 77 ? -22.075 -52.054 11.375 1.00 22.49 77 ASN B CA 1
ATOM 2366 C C . ASN B 2 77 ? -20.750 -51.504 11.909 1.00 22.10 77 ASN B C 1
ATOM 2367 O O . ASN B 2 77 ? -20.718 -50.537 12.671 1.00 19.42 77 ASN B O 1
ATOM 2372 N N . THR B 2 78 ? -19.661 -52.143 11.507 1.00 15.91 78 THR B N 1
ATOM 2373 C CA . THR B 2 78 ? -18.350 -51.862 12.072 1.00 17.06 78 THR B CA 1
ATOM 2374 C C . THR B 2 78 ? -17.308 -51.768 10.964 1.00 18.04 78 THR B C 1
ATOM 2375 O O . THR B 2 78 ? -17.347 -52.534 10.006 1.00 19.11 78 THR B O 1
ATOM 2379 N N . ALA B 2 79 ? -16.390 -50.817 11.093 1.00 13.71 79 ALA B N 1
ATOM 2380 C CA . ALA B 2 79 ? -15.271 -50.692 10.156 1.00 12.42 79 ALA B CA 1
ATOM 2381 C C . ALA B 2 79 ? -13.984 -50.996 10.902 1.00 17.67 79 ALA B C 1
ATOM 2382 O O . ALA B 2 79 ? -13.971 -50.948 12.132 1.00 13.64 79 ALA B O 1
ATOM 2384 N N . TYR B 2 80 ? -12.915 -51.287 10.162 1.00 12.35 80 TYR B N 1
ATOM 2385 C CA . TYR B 2 80 ? -11.643 -51.743 10.741 1.00 12.52 80 TYR B CA 1
ATOM 2386 C C . TYR B 2 80 ? -10.451 -51.131 10.047 1.00 11.84 80 TYR B C 1
ATOM 2387 O O . TYR B 2 80 ? -10.521 -50.791 8.861 1.00 15.17 80 TYR B O 1
ATOM 2396 N N . LEU B 2 81 ? -9.352 -50.999 10.784 1.00 14.18 81 LEU B N 1
ATOM 2397 C CA . LEU B 2 81 ? -8.092 -50.604 10.180 1.00 12.04 81 LEU B CA 1
ATOM 2398 C C . LEU B 2 81 ? -7.001 -51.558 10.650 1.00 12.31 81 LEU B C 1
ATOM 2399 O O . LEU B 2 81 ? -6.659 -51.576 11.835 1.00 14.52 81 LEU B O 1
ATOM 2404 N N . GLN B 2 82 ? -6.499 -52.380 9.733 1.00 12.86 82 GLN B N 1
ATOM 2405 C CA . GLN B 2 82 ? -5.352 -53.226 10.017 1.00 10.10 82 GLN B CA 1
ATOM 2406 C C . GLN B 2 82 ? -4.106 -52.392 9.805 1.00 13.85 82 GLN B C 1
ATOM 2407 O O . GLN B 2 82 ? -3.952 -51.750 8.762 1.00 14.51 82 GLN B O 1
ATOM 2413 N N . MET B 2 83 ? -3.216 -52.405 10.791 1.00 11.69 83 MET B N 1
ATOM 2414 C CA . MET B 2 83 ? -2.025 -51.579 10.753 1.00 11.81 83 MET B CA 1
ATOM 2415 C C . MET B 2 83 ? -0.783 -52.445 10.896 1.00 12.85 83 MET B C 1
ATOM 2416 O O . MET B 2 83 ? -0.513 -52.951 11.980 1.00 14.52 83 MET B O 1
ATOM 2421 N N . ASN B 2 84 ? -0.046 -52.633 9.805 1.00 10.22 84 ASN B N 1
ATOM 2422 C CA . ASN B 2 84 ? 1.189 -53.426 9.841 1.00 11.30 84 ASN B CA 1
ATOM 2423 C C . ASN B 2 84 ? 2.427 -52.570 9.584 1.00 14.62 84 ASN B C 1
ATOM 2424 O O . ASN B 2 84 ? 2.310 -51.411 9.192 1.00 16.23 84 ASN B O 1
ATOM 2429 N N . SER B 2 85 ? 3.608 -53.145 9.833 1.00 13.37 85 SER B N 1
ATOM 2430 C CA . SER B 2 85 ? 4.880 -52.498 9.525 1.00 14.75 85 SER B CA 1
ATOM 2431 C C . SER B 2 85 ? 4.910 -51.093 10.124 1.00 17.20 85 SER B C 1
ATOM 2432 O O . SER B 2 85 ? 5.300 -50.122 9.470 1.00 15.97 85 SER B O 1
ATOM 2435 N N . LEU B 2 86 ? 4.469 -51.007 11.371 1.00 13.53 86 LEU B N 1
ATOM 2436 C CA . LEU B 2 86 ? 4.261 -49.728 12.023 1.00 13.12 86 LEU B CA 1
ATOM 2437 C C . LEU B 2 86 ? 5.570 -48.983 12.298 1.00 14.65 86 LEU B C 1
ATOM 2438 O O . LEU B 2 86 ? 6.629 -49.581 12.539 1.00 16.19 86 LEU B O 1
ATOM 2443 N N . ARG B 2 87 ? 5.489 -47.659 12.234 1.00 15.90 87 ARG B N 1
ATOM 2444 C CA . ARG B 2 87 ? 6.664 -46.817 12.390 1.00 16.51 87 ARG B CA 1
ATOM 2445 C C . ARG B 2 87 ? 6.355 -45.711 13.393 1.00 16.16 87 ARG B C 1
ATOM 2446 O O . ARG B 2 87 ? 5.198 -45.446 13.684 1.00 15.18 87 ARG B O 1
ATOM 2454 N N . ALA B 2 88 ? 7.397 -45.058 13.894 1.00 19.97 88 ALA B N 1
ATOM 2455 C CA . ALA B 2 88 ? 7.232 -43.982 14.874 1.00 20.87 88 ALA B CA 1
ATOM 2456 C C . ALA B 2 88 ? 6.246 -42.935 14.369 1.00 22.75 88 ALA B C 1
ATOM 2457 O O . ALA B 2 88 ? 5.437 -42.412 15.137 1.00 24.93 88 ALA B O 1
ATOM 2459 N N . GLU B 2 89 ? 6.292 -42.672 13.065 1.00 21.09 89 GLU B N 1
ATOM 2460 C CA . GLU B 2 89 ? 5.458 -41.649 12.440 1.00 27.76 89 GLU B CA 1
ATOM 2461 C C . GLU B 2 89 ? 3.970 -41.999 12.472 1.00 25.80 89 GLU B C 1
ATOM 2462 O O . GLU B 2 89 ? 3.140 -41.138 12.203 1.00 25.04 89 GLU B O 1
ATOM 2468 N N . ASP B 2 90 ? 3.632 -43.258 12.771 1.00 16.45 90 ASP B N 1
ATOM 2469 C CA . ASP B 2 90 ? 2.234 -43.680 12.836 1.00 12.01 90 ASP B CA 1
ATOM 2470 C C . ASP B 2 90 ? 1.620 -43.413 14.206 1.00 16.80 90 ASP B C 1
ATOM 2471 O O . ASP B 2 90 ? 0.432 -43.658 14.429 1.00 13.99 90 ASP B O 1
ATOM 2476 N N . THR B 2 91 ? 2.443 -42.951 15.141 1.00 14.98 91 THR B N 1
ATOM 2477 C CA . THR B 2 91 ? 1.962 -42.633 16.482 1.00 11.74 91 THR B CA 1
ATOM 2478 C C . THR B 2 91 ? 0.983 -41.463 16.398 1.00 11.49 91 THR B C 1
ATOM 2479 O O . THR B 2 91 ? 1.370 -40.376 15.981 1.00 14.72 91 THR B O 1
ATOM 2483 N N . ALA B 2 92 ? -0.265 -41.685 16.794 1.00 11.67 92 ALA B N 1
ATOM 2484 C CA . ALA B 2 92 ? -1.324 -40.702 16.548 1.00 10.90 92 ALA B CA 1
ATOM 2485 C C . ALA B 2 92 ? -2.611 -41.114 17.227 1.00 12.26 92 ALA B C 1
ATOM 2486 O O . ALA B 2 92 ? -2.785 -42.283 17.573 1.00 12.44 92 ALA B O 1
ATOM 2488 N N . ILE B 2 93 ? -3.506 -40.152 17.418 1.00 10.29 93 ILE B N 1
ATOM 2489 C CA . ILE B 2 93 ? -4.893 -40.486 17.702 1.00 12.24 93 ILE B CA 1
ATOM 2490 C C . ILE B 2 93 ? -5.540 -40.903 16.398 1.00 14.17 93 ILE B C 1
ATOM 2491 O O . ILE B 2 93 ? -5.442 -40.172 15.407 1.00 13.42 93 ILE B O 1
ATOM 2496 N N . TYR B 2 94 ? -6.189 -42.061 16.384 1.00 13.96 94 TYR B N 1
ATOM 2497 C CA . TYR B 2 94 ? -6.886 -42.498 15.184 1.00 11.32 94 TYR B CA 1
ATOM 2498 C C . TYR B 2 94 ? -8.376 -42.308 15.385 1.00 12.80 94 TYR B C 1
ATOM 2499 O O . TYR B 2 94 ? -8.949 -42.837 16.329 1.00 13.05 94 TYR B O 1
ATOM 2508 N N . TYR B 2 95 ? -8.981 -41.500 14.517 1.00 13.26 95 TYR B N 1
ATOM 2509 C CA . TYR B 2 95 ? -10.419 -41.317 14.529 1.00 11.79 95 TYR B CA 1
ATOM 2510 C C . TYR B 2 95 ? -11.078 -41.985 13.351 1.00 13.18 95 TYR B C 1
ATOM 2511 O O . TYR B 2 95 ? -10.539 -42.005 12.247 1.00 16.76 95 TYR B O 1
ATOM 2520 N N . CYS B 2 96 ? -12.294 -42.452 13.569 1.00 12.93 96 CYS B N 1
ATOM 2521 C CA A CYS B 2 96 ? -13.116 -42.776 12.410 0.66 12.61 96 CYS B CA 1
ATOM 2522 C CA B CYS B 2 96 ? -13.194 -42.857 12.516 0.34 12.59 96 CYS B CA 1
ATOM 2523 C C . CYS B 2 96 ? -14.236 -41.751 12.293 1.00 16.92 96 CYS B C 1
ATOM 2524 O O . CYS B 2 96 ? -14.664 -41.143 13.261 1.00 14.51 96 CYS B O 1
ATOM 2529 N N . SER B 2 97 ? -14.645 -41.493 11.053 1.00 12.74 97 SER B N 1
ATOM 2530 C CA . SER B 2 97 ? -15.694 -40.507 10.799 1.00 16.74 97 SER B CA 1
ATOM 2531 C C . SER B 2 97 ? -16.597 -40.977 9.673 1.00 16.54 97 SER B C 1
ATOM 2532 O O . SER B 2 97 ? -16.257 -41.911 8.954 1.00 15.08 97 SER B O 1
ATOM 2535 N N . ARG B 2 98 ? -17.766 -40.364 9.521 1.00 13.51 98 ARG B N 1
ATOM 2536 C CA . ARG B 2 98 ? -18.570 -40.690 8.351 1.00 14.10 98 ARG B CA 1
ATOM 2537 C C . ARG B 2 98 ? -18.639 -39.483 7.438 1.00 15.64 98 ARG B C 1
ATOM 2538 O O . ARG B 2 98 ? -18.404 -38.365 7.864 1.00 17.65 98 ARG B O 1
ATOM 2546 N N . TRP B 2 99 ? -18.930 -39.730 6.167 1.00 17.85 99 TRP B N 1
ATOM 2547 C CA . TRP B 2 99 ? -19.004 -38.662 5.176 1.00 21.45 99 TRP B CA 1
ATOM 2548 C C . TRP B 2 99 ? -20.149 -39.009 4.235 1.00 24.47 99 TRP B C 1
ATOM 2549 O O . TRP B 2 99 ? -20.308 -40.170 3.837 1.00 21.36 99 TRP B O 1
ATOM 2560 N N . GLY B 2 100 ? -20.972 -38.022 3.896 1.00 26.40 100 GLY B N 1
ATOM 2561 C CA . GLY B 2 100 ? -22.120 -38.272 3.050 1.00 25.96 100 GLY B CA 1
ATOM 2562 C C . GLY B 2 100 ? -23.356 -38.696 3.824 1.00 28.32 100 GLY B C 1
ATOM 2563 O O . GLY B 2 100 ? -24.376 -39.052 3.238 1.00 34.82 100 GLY B O 1
ATOM 2564 N N . GLY B 2 101 ? -23.265 -38.658 5.149 1.00 24.85 101 GLY B N 1
ATOM 2565 C CA . GLY B 2 101 ? -24.393 -39.022 5.994 1.00 29.35 101 GLY B CA 1
ATOM 2566 C C . GLY B 2 101 ? -25.499 -37.987 5.936 1.00 31.70 101 GLY B C 1
ATOM 2567 O O . GLY B 2 101 ? -25.242 -36.795 6.107 1.00 32.16 101 GLY B O 1
ATOM 2568 N N . ASP B 2 102 ? -26.724 -38.443 5.683 1.00 29.30 102 ASP B N 1
ATOM 2569 C CA . ASP B 2 102 ? -27.882 -37.553 5.554 1.00 36.31 102 ASP B CA 1
ATOM 2570 C C . ASP B 2 102 ? -27.665 -36.492 4.468 1.00 30.78 102 ASP B C 1
ATOM 2571 O O . ASP B 2 102 ? -28.260 -35.416 4.514 1.00 32.67 102 ASP B O 1
ATOM 2576 N N . GLY B 2 103 ? -26.810 -36.805 3.497 1.00 32.78 103 GLY B N 1
ATOM 2577 C CA . GLY B 2 103 ? -26.558 -35.912 2.380 1.00 40.13 103 GLY B CA 1
ATOM 2578 C C . GLY B 2 103 ? -25.583 -34.789 2.692 1.00 37.72 103 GLY B C 1
ATOM 2579 O O . GLY B 2 103 ? -25.374 -33.898 1.862 1.00 31.59 103 GLY B O 1
ATOM 2580 N N . PHE B 2 104 ? -24.993 -34.821 3.886 1.00 27.51 104 PHE B N 1
ATOM 2581 C CA . PHE B 2 104 ? -23.988 -33.825 4.259 1.00 35.33 104 PHE B CA 1
ATOM 2582 C C . PHE B 2 104 ? -22.600 -34.215 3.771 1.00 24.74 104 PHE B C 1
ATOM 2583 O O . PHE B 2 104 ? -22.023 -35.209 4.216 1.00 22.83 104 PHE B O 1
ATOM 2591 N N . TYR B 2 105 ? -22.072 -33.416 2.850 1.00 25.94 105 TYR B N 1
ATOM 2592 C CA . TYR B 2 105 ? -20.768 -33.708 2.254 1.00 28.27 105 TYR B CA 1
ATOM 2593 C C . TYR B 2 105 ? -19.627 -33.143 3.073 1.00 29.32 105 TYR B C 1
ATOM 2594 O O . TYR B 2 105 ? -18.903 -32.250 2.630 1.00 27.99 105 TYR B O 1
ATOM 2603 N N . ALA B 2 106 ? -19.484 -33.684 4.282 1.00 21.31 106 ALA B N 1
ATOM 2604 C CA . ALA B 2 106 ? -18.380 -33.366 5.168 1.00 19.73 106 ALA B CA 1
ATOM 2605 C C . ALA B 2 106 ? -18.337 -34.444 6.245 1.00 17.64 106 ALA B C 1
ATOM 2606 O O . ALA B 2 106 ? -19.290 -35.197 6.392 1.00 17.75 106 ALA B O 1
ATOM 2608 N N . MET B 2 107 ? -17.243 -34.524 6.998 1.00 16.28 107 MET B N 1
ATOM 2609 C CA . MET B 2 107 ? -17.184 -35.469 8.122 1.00 15.55 107 MET B CA 1
ATOM 2610 C C . MET B 2 107 ? -17.957 -34.938 9.324 1.00 22.56 107 MET B C 1
ATOM 2611 O O . MET B 2 107 ? -17.414 -34.166 10.108 1.00 20.61 107 MET B O 1
ATOM 2616 N N . ASP B 2 108 ? -19.218 -35.352 9.482 1.00 28.44 108 ASP B N 1
ATOM 2617 C CA . ASP B 2 108 ? -20.106 -34.685 10.440 1.00 20.87 108 ASP B CA 1
ATOM 2618 C C . ASP B 2 108 ? -20.210 -35.364 11.804 1.00 26.55 108 ASP B C 1
ATOM 2619 O O . ASP B 2 108 ? -20.749 -34.776 12.750 1.00 25.12 108 ASP B O 1
ATOM 2624 N N . TYR B 2 109 ? -19.706 -36.591 11.901 1.00 20.03 109 TYR B N 1
ATOM 2625 C CA . TYR B 2 109 ? -19.579 -37.272 13.182 1.00 18.08 109 TYR B CA 1
ATOM 2626 C C . TYR B 2 109 ? -18.203 -37.921 13.209 1.00 28.14 109 TYR B C 1
ATOM 2627 O O . TYR B 2 109 ? -17.788 -38.553 12.231 1.00 27.33 109 TYR B O 1
ATOM 2636 N N . TRP B 2 110 ? -17.491 -37.709 14.309 1.00 14.22 110 TRP B N 1
ATOM 2637 C CA . TRP B 2 110 ? -16.173 -38.309 14.549 1.00 11.91 110 TRP B CA 1
ATOM 2638 C C . TRP B 2 110 ? -16.252 -39.041 15.879 1.00 11.55 110 TRP B C 1
ATOM 2639 O O . TRP B 2 110 ? -16.906 -38.551 16.788 1.00 15.97 110 TRP B O 1
ATOM 2650 N N . GLY B 2 111 ? -15.552 -40.165 16.011 1.00 14.15 111 GLY B N 1
ATOM 2651 C CA . GLY B 2 111 ? -15.510 -40.875 17.277 1.00 15.29 111 GLY B CA 1
ATOM 2652 C C . GLY B 2 111 ? -14.644 -40.152 18.294 1.00 21.72 111 GLY B C 1
ATOM 2653 O O . GLY B 2 111 ? -14.109 -39.074 18.028 1.00 14.95 111 GLY B O 1
ATOM 2654 N N . GLN B 2 112 ? -14.484 -40.752 19.464 1.00 17.00 112 GLN B N 1
ATOM 2655 C CA . GLN B 2 112 ? -13.702 -40.125 20.518 1.00 15.29 112 GLN B CA 1
ATOM 2656 C C . GLN B 2 112 ? -12.212 -40.247 20.190 1.00 18.63 112 GLN B C 1
ATOM 2657 O O . GLN B 2 112 ? -11.388 -39.486 20.702 1.00 16.19 112 GLN B O 1
ATOM 2663 N N . GLY B 2 113 ? -11.873 -41.202 19.325 1.00 11.67 113 GLY B N 1
ATOM 2664 C CA . GLY B 2 113 ? -10.490 -41.414 18.919 1.00 14.28 113 GLY B CA 1
ATOM 2665 C C . GLY B 2 113 ? -9.776 -42.432 19.804 1.00 14.91 113 GLY B C 1
ATOM 2666 O O . GLY B 2 113 ? -10.062 -42.525 21.002 1.00 16.33 113 GLY B O 1
ATOM 2667 N N . THR B 2 114 ? -8.857 -43.198 19.215 1.00 11.39 114 THR B N 1
ATOM 2668 C CA . THR B 2 114 ? -8.062 -44.167 19.976 1.00 16.76 114 THR B CA 1
ATOM 2669 C C . THR B 2 114 ? -6.574 -43.914 19.705 1.00 16.04 114 THR B C 1
ATOM 2670 O O . THR B 2 114 ? -6.162 -43.724 18.557 1.00 14.30 114 THR B O 1
ATOM 2674 N N . LEU B 2 115 ? -5.774 -43.867 20.772 1.00 12.92 115 LEU B N 1
ATOM 2675 C CA . LEU B 2 115 ? -4.348 -43.549 20.641 1.00 11.45 115 LEU B CA 1
ATOM 2676 C C . LEU B 2 115 ? -3.501 -44.768 20.315 1.00 15.06 115 LEU B C 1
ATOM 2677 O O . LEU B 2 115 ? -3.569 -45.785 21.014 1.00 13.51 115 LEU B O 1
ATOM 2682 N N . VAL B 2 116 ? -2.688 -44.646 19.268 1.00 13.91 116 VAL B N 1
ATOM 2683 C CA . VAL B 2 116 ? -1.715 -45.674 18.901 1.00 12.51 116 VAL B CA 1
ATOM 2684 C C . VAL B 2 116 ? -0.316 -45.135 19.185 1.00 16.78 116 VAL B C 1
ATOM 2685 O O . VAL B 2 116 ? 0.057 -44.052 18.715 1.00 13.64 116 VAL B O 1
ATOM 2689 N N . THR B 2 117 ? 0.443 -45.882 19.978 1.00 14.17 117 THR B N 1
ATOM 2690 C CA . THR B 2 117 ? 1.790 -45.475 20.350 1.00 12.73 117 THR B CA 1
ATOM 2691 C C . THR B 2 117 ? 2.795 -46.478 19.820 1.00 15.70 117 THR B C 1
ATOM 2692 O O . THR B 2 117 ? 2.801 -47.629 20.256 1.00 14.99 117 THR B O 1
ATOM 2696 N N . VAL B 2 118 ? 3.634 -46.048 18.878 1.00 14.30 118 VAL B N 1
ATOM 2697 C CA . VAL B 2 118 ? 4.654 -46.941 18.325 1.00 13.99 118 VAL B CA 1
ATOM 2698 C C . VAL B 2 118 ? 5.995 -46.655 18.986 1.00 15.74 118 VAL B C 1
ATOM 2699 O O . VAL B 2 118 ? 6.588 -45.598 18.781 1.00 18.49 118 VAL B O 1
ATOM 2703 N N . SER B 2 119 ? 6.454 -47.611 19.784 1.00 17.83 119 SER B N 1
ATOM 2704 C CA . SER B 2 119 ? 7.601 -47.436 20.662 1.00 16.36 119 SER B CA 1
ATOM 2705 C C . SER B 2 119 ? 8.119 -48.790 21.122 1.00 19.62 119 SER B C 1
ATOM 2706 O O . SER B 2 119 ? 7.335 -49.734 21.269 1.00 18.63 119 SER B O 1
ATOM 2709 N N . SER B 2 120 ? 9.423 -48.883 21.360 1.00 21.38 120 SER B N 1
ATOM 2710 C CA A SER B 2 120 ? 9.997 -50.118 21.877 0.46 26.57 120 SER B CA 1
ATOM 2711 C CA B SER B 2 120 ? 10.021 -50.107 21.880 0.54 26.68 120 SER B CA 1
ATOM 2712 C C . SER B 2 120 ? 10.034 -50.099 23.400 1.00 27.77 120 SER B C 1
ATOM 2713 O O . SER B 2 120 ? 10.427 -51.076 24.030 1.00 31.02 120 SER B O 1
ATOM 2718 N N . ALA B 2 121 ? 9.613 -48.988 23.991 1.00 24.25 121 ALA B N 1
ATOM 2719 C CA . ALA B 2 121 ? 9.643 -48.876 25.450 1.00 28.72 121 ALA B CA 1
ATOM 2720 C C . ALA B 2 121 ? 8.551 -49.745 26.060 1.00 23.69 121 ALA B C 1
ATOM 2721 O O . ALA B 2 121 ? 7.589 -50.101 25.383 1.00 28.11 121 ALA B O 1
ATOM 2723 N N . SER B 2 122 ? 8.687 -50.089 27.336 1.00 25.89 122 SER B N 1
ATOM 2724 C CA . SER B 2 122 ? 7.737 -51.010 27.949 1.00 24.21 122 SER B CA 1
ATOM 2725 C C . SER B 2 122 ? 6.704 -50.309 28.827 1.00 22.79 122 SER B C 1
ATOM 2726 O O . SER B 2 122 ? 6.928 -49.205 29.330 1.00 26.10 122 SER B O 1
ATOM 2729 N N . THR B 2 123 ? 5.566 -50.969 28.998 1.00 26.31 123 THR B N 1
ATOM 2730 C CA . THR B 2 123 ? 4.474 -50.445 29.808 1.00 31.21 123 THR B CA 1
ATOM 2731 C C . THR B 2 123 ? 4.901 -50.292 31.255 1.00 30.63 123 THR B C 1
ATOM 2732 O O . THR B 2 123 ? 5.573 -51.157 31.802 1.00 21.93 123 THR B O 1
ATOM 2736 N N . LYS B 2 124 ? 4.528 -49.180 31.876 1.00 21.12 124 LYS B N 1
ATOM 2737 C CA . LYS B 2 124 ? 4.818 -48.985 33.290 1.00 22.46 124 LYS B CA 1
ATOM 2738 C C . LYS B 2 124 ? 3.662 -48.242 33.926 1.00 22.66 124 LYS B C 1
ATOM 2739 O O . LYS B 2 124 ? 3.251 -47.193 33.427 1.00 18.32 124 LYS B O 1
ATOM 2745 N N . GLY B 2 125 ? 3.127 -48.797 35.007 1.00 20.40 125 GLY B N 1
ATOM 2746 C CA . GLY B 2 125 ? 2.050 -48.146 35.727 1.00 21.94 125 GLY B CA 1
ATOM 2747 C C . GLY B 2 125 ? 2.553 -47.008 36.601 1.00 20.03 125 GLY B C 1
ATOM 2748 O O . GLY B 2 125 ? 3.679 -47.043 37.098 1.00 20.63 125 GLY B O 1
ATOM 2749 N N . PRO B 2 126 ? 1.703 -46.002 36.826 1.00 18.96 126 PRO B N 1
ATOM 2750 C CA . PRO B 2 126 ? 2.102 -44.821 37.607 1.00 20.10 126 PRO B CA 1
ATOM 2751 C C . PRO B 2 126 ? 2.168 -45.069 39.108 1.00 21.27 126 PRO B C 1
ATOM 2752 O O . PRO B 2 126 ? 1.523 -45.985 39.623 1.00 20.75 126 PRO B O 1
ATOM 2756 N N . SER B 2 127 ? 2.964 -44.256 39.796 1.00 18.04 127 SER B N 1
ATOM 2757 C CA . SER B 2 127 ? 2.853 -44.104 41.237 1.00 19.96 127 SER B CA 1
ATOM 2758 C C . SER B 2 127 ? 1.982 -42.881 41.489 1.00 20.07 127 SER B C 1
ATOM 2759 O O . SER B 2 127 ? 2.129 -41.867 40.812 1.00 22.68 127 SER B O 1
ATOM 2762 N N . VAL B 2 128 ? 1.069 -42.987 42.448 1.00 15.14 128 VAL B N 1
ATOM 2763 C CA . VAL B 2 128 ? 0.146 -41.901 42.744 1.00 14.10 128 VAL B CA 1
ATOM 2764 C C . VAL B 2 128 ? 0.424 -41.404 44.140 1.00 18.26 128 VAL B C 1
ATOM 2765 O O . VAL B 2 128 ? 0.274 -42.151 45.105 1.00 20.84 128 VAL B O 1
ATOM 2769 N N . PHE B 2 129 ? 0.862 -40.153 44.237 1.00 17.79 129 PHE B N 1
ATOM 2770 C CA . PHE B 2 129 ? 1.198 -39.558 45.521 1.00 18.72 129 PHE B CA 1
ATOM 2771 C C . PHE B 2 129 ? 0.267 -38.415 45.841 1.00 15.38 129 PHE B C 1
ATOM 2772 O O . PHE B 2 129 ? -0.144 -37.668 44.958 1.00 18.10 129 PHE B O 1
ATOM 2780 N N . PRO B 2 130 ? -0.062 -38.260 47.120 1.00 16.10 130 PRO B N 1
ATOM 2781 C CA . PRO B 2 130 ? -0.937 -37.139 47.455 1.00 17.66 130 PRO B CA 1
ATOM 2782 C C . PRO B 2 130 ? -0.208 -35.802 47.417 1.00 17.04 130 PRO B C 1
ATOM 2783 O O . PRO B 2 130 ? 1.000 -35.735 47.669 1.00 17.06 130 PRO B O 1
ATOM 2787 N N . LEU B 2 131 ? -0.953 -34.751 47.079 1.00 14.96 131 LEU B N 1
ATOM 2788 C CA . LEU B 2 131 ? -0.524 -33.381 47.296 1.00 12.41 131 LEU B CA 1
ATOM 2789 C C . LEU B 2 131 ? -1.398 -32.861 48.430 1.00 15.22 131 LEU B C 1
ATOM 2790 O O . LEU B 2 131 ? -2.484 -32.337 48.201 1.00 14.58 131 LEU B O 1
ATOM 2795 N N . ALA B 2 132 ? -0.944 -33.071 49.659 1.00 18.58 132 ALA B N 1
ATOM 2796 C CA . ALA B 2 132 ? -1.775 -32.809 50.828 1.00 18.65 132 ALA B CA 1
ATOM 2797 C C . ALA B 2 132 ? -2.011 -31.320 51.019 1.00 15.57 132 ALA B C 1
ATOM 2798 O O . ALA B 2 132 ? -1.092 -30.514 50.851 1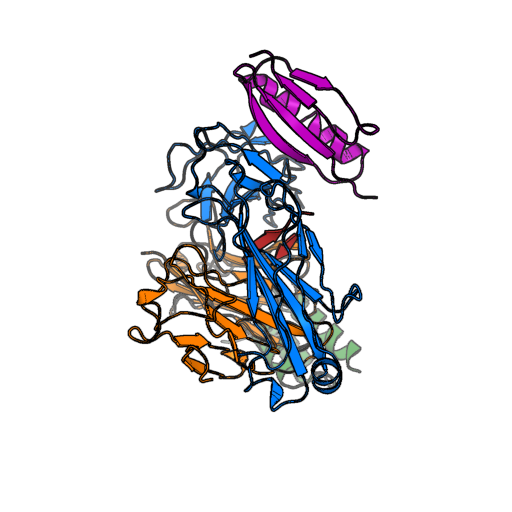.00 17.18 132 ALA B O 1
ATOM 2800 N N . PRO B 2 133 ? -3.252 -30.949 51.377 1.00 15.58 133 PRO B N 1
ATOM 2801 C CA . PRO B 2 133 ? -3.506 -29.542 51.687 1.00 12.92 133 PRO B CA 1
ATOM 2802 C C . PRO B 2 133 ? -2.739 -29.183 52.950 1.00 16.86 133 PRO B C 1
ATOM 2803 O O . PRO B 2 133 ? -2.532 -30.039 53.818 1.00 17.67 133 PRO B O 1
ATOM 2807 N N . SER B 2 134 ? -2.295 -27.944 53.050 1.00 14.37 134 SER B N 1
ATOM 2808 C CA . SER B 2 134 ? -1.492 -27.540 54.198 1.00 15.21 134 SER B CA 1
ATOM 2809 C C . SER B 2 134 ? -1.576 -26.038 54.365 1.00 15.18 134 SER B C 1
ATOM 2810 O O . SER B 2 134 ? -2.240 -25.369 53.590 1.00 15.00 134 SER B O 1
ATOM 2813 N N . SER B 2 135 ? -0.869 -25.516 55.364 1.00 15.88 135 SER B N 1
ATOM 2814 C CA . SER B 2 135 ? -0.821 -24.069 55.603 1.00 17.42 135 SER B CA 1
ATOM 2815 C C . SER B 2 135 ? -0.177 -23.336 54.430 1.00 17.98 135 SER B C 1
ATOM 2816 O O . SER B 2 135 ? -0.303 -22.119 54.316 1.00 18.99 135 SER B O 1
ATOM 2819 N N . LYS B 2 136 ? 0.499 -24.090 53.568 1.00 17.64 136 LYS B N 1
ATOM 2820 C CA . LYS B 2 136 ? 1.193 -23.539 52.411 1.00 16.92 136 LYS B CA 1
ATOM 2821 C C . LYS B 2 136 ? 0.391 -23.721 51.122 1.00 18.84 136 LYS B C 1
ATOM 2822 O O . LYS B 2 136 ? 0.889 -23.401 50.043 1.00 15.24 136 LYS B O 1
ATOM 2828 N N . SER B 2 137 ? -0.823 -24.263 51.221 1.00 15.16 137 SER B N 1
ATOM 2829 C CA . SER B 2 137 ? -1.658 -24.423 50.038 1.00 13.42 137 SER B CA 1
ATOM 2830 C C . SER B 2 137 ? -3.029 -23.771 50.237 1.00 15.55 137 SER B C 1
ATOM 2831 O O . SER B 2 137 ? -3.997 -24.117 49.566 1.00 17.13 137 SER B O 1
ATOM 2834 N N . THR B 2 138 ? -3.112 -22.812 51.150 1.00 11.67 138 THR B N 1
ATOM 2835 C CA . THR B 2 138 ? -4.401 -22.169 51.422 1.00 12.46 138 THR B CA 1
ATOM 2836 C C . THR B 2 138 ? -4.288 -20.645 51.432 1.00 21.17 138 THR B C 1
ATOM 2837 O O . THR B 2 138 ? -3.287 -20.078 51.874 1.00 18.92 138 THR B O 1
ATOM 2841 N N . SER B 2 139 ? -5.319 -19.983 50.927 1.00 19.18 139 SER B N 1
ATOM 2842 C CA . SER B 2 139 ? -5.466 -18.543 51.115 1.00 16.69 139 SER B CA 1
ATOM 2843 C C . SER B 2 139 ? -6.913 -18.150 50.859 1.00 20.08 139 SER B C 1
ATOM 2844 O O . SER B 2 139 ? -7.630 -18.837 50.123 1.00 16.28 139 SER B O 1
ATOM 2847 N N . GLY B 2 140 ? -7.340 -17.063 51.493 1.00 16.34 140 GLY B N 1
ATOM 2848 C CA . GLY B 2 140 ? -8.664 -16.513 51.247 1.00 15.85 140 GLY B CA 1
ATOM 2849 C C . GLY B 2 140 ? -9.788 -17.437 51.677 1.00 21.98 140 GLY B C 1
ATOM 2850 O O . GLY B 2 140 ? -10.932 -17.252 51.271 1.00 18.55 140 GLY B O 1
ATOM 2851 N N . GLY B 2 141 ? -9.458 -18.436 52.490 1.00 13.80 141 GLY B N 1
ATOM 2852 C CA . GLY B 2 141 ? -10.450 -19.365 52.994 1.00 15.20 141 GLY B CA 1
ATOM 2853 C C . GLY B 2 141 ? -10.681 -20.565 52.091 1.00 20.57 141 GLY B C 1
ATOM 2854 O O . GLY B 2 141 ? -11.603 -21.340 52.323 1.00 19.56 141 GLY B O 1
ATOM 2855 N N . THR B 2 142 ? -9.858 -20.720 51.058 1.00 17.93 142 THR B N 1
ATOM 2856 C CA . THR B 2 142 ? -9.932 -21.922 50.230 1.00 15.82 142 THR B CA 1
ATOM 2857 C C . THR B 2 142 ? -8.572 -22.598 50.211 1.00 18.38 142 THR B C 1
ATOM 2858 O O . THR B 2 142 ? -7.543 -21.975 50.491 1.00 16.86 142 THR B O 1
ATOM 2862 N N . ALA B 2 143 ? -8.573 -23.889 49.919 1.00 15.35 143 ALA B N 1
ATOM 2863 C CA . ALA B 2 143 ? -7.363 -24.685 50.006 1.00 14.06 143 ALA B CA 1
ATOM 2864 C C . ALA B 2 143 ? -7.197 -25.545 48.775 1.00 15.04 143 ALA B C 1
ATOM 2865 O O . ALA B 2 143 ? -8.184 -26.031 48.217 1.00 15.20 143 ALA B O 1
ATOM 2867 N N . ALA B 2 144 ? -5.941 -25.754 48.385 1.00 13.30 144 ALA B N 1
ATOM 2868 C CA . ALA B 2 144 ? -5.626 -26.605 47.254 1.00 14.60 144 ALA B CA 1
ATOM 2869 C C . ALA B 2 144 ? -5.044 -27.933 47.722 1.00 12.73 144 ALA B C 1
ATOM 2870 O O . ALA B 2 144 ? -4.269 -27.984 48.674 1.00 16.20 144 ALA B O 1
ATOM 2872 N N . LEU B 2 145 ? -5.417 -28.998 47.031 1.00 10.43 145 LEU B N 1
ATOM 2873 C CA . LEU B 2 145 ? -4.861 -30.321 47.287 1.00 10.68 145 LEU B CA 1
ATOM 2874 C C . LEU B 2 145 ? -4.841 -31.042 45.965 1.00 15.53 145 LEU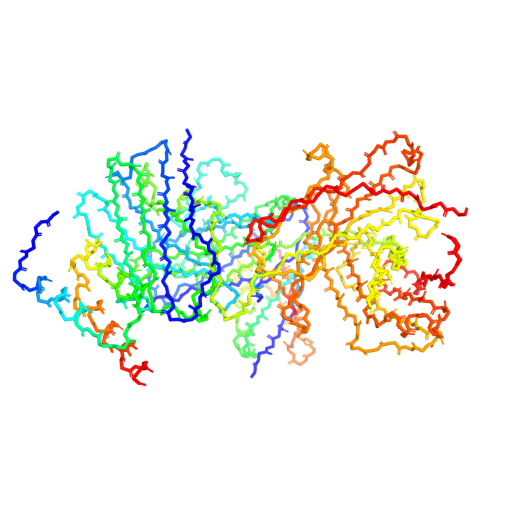 B C 1
ATOM 2875 O O . LEU B 2 145 ? -5.434 -30.576 44.996 1.00 14.06 145 LEU B O 1
ATOM 2880 N N . GLY B 2 146 ? -4.185 -32.190 45.906 1.00 13.24 146 GLY B N 1
ATOM 2881 C CA . GLY B 2 146 ? -4.155 -32.895 44.636 1.00 11.50 146 GLY B CA 1
ATOM 2882 C C . GLY B 2 146 ? -3.481 -34.239 44.662 1.00 16.19 146 GLY B C 1
ATOM 2883 O O . GLY B 2 146 ? -3.225 -34.800 45.728 1.00 13.68 146 GLY B O 1
ATOM 2884 N N . CYS B 2 147 ? -3.220 -34.763 43.467 1.00 13.48 147 CYS B N 1
ATOM 2885 C CA . CYS B 2 147 ? -2.502 -36.014 43.313 1.00 13.87 147 CYS B CA 1
ATOM 2886 C C . CYS B 2 147 ? -1.427 -35.890 42.246 1.00 15.32 147 CYS B C 1
ATOM 2887 O O . CYS B 2 147 ? -1.670 -35.338 41.171 1.00 17.15 147 CYS B O 1
ATOM 2890 N N . LEU B 2 148 ? -0.248 -36.409 42.555 1.00 13.63 148 LEU B N 1
ATOM 2891 C CA . LEU B 2 148 ? 0.829 -36.498 41.584 1.00 15.45 148 LEU B CA 1
ATOM 2892 C C . LEU B 2 148 ? 0.861 -37.895 40.966 1.00 16.27 148 LEU B C 1
ATOM 2893 O O . LEU B 2 148 ? 1.059 -38.877 41.670 1.00 16.18 148 LEU B O 1
ATOM 2898 N N . VAL B 2 149 ? 0.672 -37.963 39.650 1.00 11.42 149 VAL B N 1
ATOM 2899 C CA . VAL B 2 149 ? 0.590 -39.221 38.916 1.00 11.32 149 VAL B CA 1
ATOM 2900 C C . VAL B 2 149 ? 1.904 -39.351 38.156 1.00 15.92 149 VAL B C 1
ATOM 2901 O O . VAL B 2 149 ? 2.054 -38.795 37.076 1.00 15.02 149 VAL B O 1
ATOM 2905 N N A LYS B 2 150 ? 2.856 -40.077 38.732 0.45 16.79 150 LYS B N 1
ATOM 2906 N N B LYS B 2 150 ? 2.854 -40.079 38.731 0.55 16.98 150 LYS B N 1
ATOM 2907 C CA A LYS B 2 150 ? 4.234 -40.011 38.259 0.45 17.62 150 LYS B CA 1
ATOM 2908 C CA B LYS B 2 150 ? 4.232 -40.010 38.258 0.55 17.27 150 LYS B CA 1
ATOM 2909 C C A LYS B 2 150 ? 4.745 -41.318 37.651 0.45 20.11 150 LYS B C 1
ATOM 2910 C C B LYS B 2 150 ? 4.747 -41.317 37.653 0.55 20.23 150 LYS B C 1
ATOM 2911 O O A LYS B 2 150 ? 4.435 -42.409 38.138 0.45 22.01 150 LYS B O 1
ATOM 2912 O O B LYS B 2 150 ? 4.443 -42.408 38.146 0.55 21.88 150 LYS B O 1
ATOM 2923 N N . ASP B 2 151 ? 5.523 -41.179 36.578 1.00 16.85 151 ASP B N 1
ATOM 2924 C CA . ASP B 2 151 ? 6.295 -42.276 35.972 1.00 22.61 151 ASP B CA 1
ATOM 2925 C C . ASP B 2 151 ? 5.464 -43.377 35.335 1.00 22.97 151 ASP B C 1
ATOM 2926 O O . ASP B 2 151 ? 5.557 -44.535 35.731 1.00 20.16 151 ASP B O 1
ATOM 2931 N N . TYR B 2 152 ? 4.672 -43.025 34.326 1.00 18.41 152 TYR B N 1
ATOM 2932 C CA . TYR B 2 152 ? 3.902 -44.046 33.623 1.00 16.44 152 TYR B CA 1
ATOM 2933 C C . TYR B 2 152 ? 4.203 -44.048 32.121 1.00 17.49 152 TYR B C 1
ATOM 2934 O O . TYR B 2 152 ? 4.709 -43.072 31.567 1.00 15.48 152 TYR B O 1
ATOM 2943 N N . PHE B 2 153 ? 3.923 -45.176 31.480 1.00 16.20 153 PHE B N 1
ATOM 2944 C CA . PHE B 2 153 ? 4.057 -45.287 30.034 1.00 16.64 153 PHE B CA 1
ATOM 2945 C C . PHE B 2 153 ? 3.216 -46.473 29.582 1.00 18.63 153 PHE B C 1
ATOM 2946 O O . PHE B 2 153 ? 3.170 -47.481 30.277 1.00 18.03 153 PHE B O 1
ATOM 2954 N N . PRO B 2 154 ? 2.522 -46.356 28.437 1.00 16.30 154 PRO B N 1
ATOM 2955 C CA . PRO B 2 154 ? 2.339 -45.183 27.585 1.00 15.79 154 PRO B CA 1
ATOM 2956 C C . PRO B 2 154 ? 1.157 -44.366 28.076 1.00 16.48 154 PRO B C 1
ATOM 2957 O O . PRO B 2 154 ? 0.569 -44.706 29.097 1.00 16.36 154 PRO B O 1
ATOM 2961 N N . GLU B 2 155 ? 0.817 -43.311 27.347 1.00 14.55 155 GLU B N 1
ATOM 2962 C CA . GLU B 2 155 ? -0.475 -42.662 27.496 1.00 14.02 155 GLU B CA 1
ATOM 2963 C C . GLU B 2 155 ? -1.525 -43.708 27.101 1.00 16.98 155 GLU B C 1
ATOM 2964 O O . GLU B 2 155 ? -1.209 -44.642 26.361 1.00 19.23 155 GLU B O 1
ATOM 2970 N N . PRO B 2 156 ? -2.779 -43.558 27.560 1.00 14.42 156 PRO B N 1
ATOM 2971 C CA . PRO B 2 156 ? -3.343 -42.491 28.385 1.00 13.67 156 PRO B CA 1
ATOM 2972 C C . PRO B 2 156 ? -3.531 -42.884 29.851 1.00 17.63 156 PRO B C 1
ATOM 2973 O O . PRO B 2 156 ? -3.495 -44.069 30.186 1.00 20.84 156 PRO B O 1
ATOM 2977 N N . VAL B 2 157 ? -3.733 -41.882 30.698 1.00 17.66 157 VAL B N 1
ATOM 2978 C CA . VAL B 2 157 ? -4.298 -42.090 32.030 1.00 19.69 157 VAL B CA 1
ATOM 2979 C C . VAL B 2 157 ? -5.543 -41.239 32.151 1.00 23.20 157 VAL B C 1
ATOM 2980 O O . VAL B 2 157 ? -5.718 -40.276 31.406 1.00 20.29 157 VAL B O 1
ATOM 2984 N N . THR B 2 158 ? -6.407 -41.576 33.098 1.00 18.95 158 THR B N 1
ATOM 2985 C CA . THR B 2 158 ? -7.525 -40.697 33.419 1.00 16.61 158 THR B CA 1
ATOM 2986 C C . THR B 2 158 ? -7.468 -40.363 34.900 1.00 16.93 158 THR B C 1
ATOM 2987 O O . THR B 2 158 ? -7.015 -41.169 35.711 1.00 19.32 158 THR B O 1
ATOM 2991 N N . VAL B 2 159 ? -7.923 -39.167 35.244 1.00 12.64 159 VAL B N 1
ATOM 2992 C CA . VAL B 2 159 ? -7.976 -38.721 36.638 1.00 12.27 159 VAL B CA 1
ATOM 2993 C C . VAL B 2 159 ? -9.326 -38.062 36.876 1.00 20.08 159 VAL B C 1
ATOM 2994 O O . VAL B 2 159 ? -9.726 -37.170 36.127 1.00 19.36 159 VAL B O 1
ATOM 2998 N N . SER B 2 160 ? -10.025 -38.513 37.908 1.00 18.71 160 SER B N 1
ATOM 2999 C CA . SER B 2 160 ? -11.244 -37.856 38.356 1.00 22.39 160 SER B CA 1
ATOM 3000 C C . SER B 2 160 ? -11.157 -37.662 39.862 1.00 20.58 160 SER B C 1
ATOM 3001 O O . SER B 2 160 ? -10.260 -38.190 40.510 1.00 18.16 160 SER B O 1
ATOM 3004 N N . TRP B 2 161 ? -12.092 -36.894 40.404 1.00 18.83 161 TRP B N 1
ATOM 3005 C CA . TRP B 2 161 ? -12.168 -36.647 41.842 1.00 14.69 161 TRP B CA 1
ATOM 3006 C C . TRP B 2 161 ? -13.513 -37.099 42.380 1.00 18.26 161 TRP B C 1
ATOM 3007 O O . TRP B 2 161 ? -14.552 -36.800 41.794 1.00 18.13 161 TRP B O 1
ATOM 3018 N N . ASN B 2 162 ? -13.481 -37.810 43.507 1.00 20.44 162 ASN B N 1
ATOM 3019 C CA . ASN B 2 162 ? -14.685 -38.347 44.125 1.00 17.61 162 ASN B CA 1
ATOM 3020 C C . ASN B 2 162 ? -15.617 -39.010 43.105 1.00 24.49 162 ASN B C 1
ATOM 3021 O O . ASN B 2 162 ? -16.820 -38.744 43.069 1.00 24.83 162 ASN B O 1
ATOM 3026 N N . SER B 2 163 ? -15.028 -39.860 42.263 1.00 20.01 163 SER B N 1
ATOM 3027 C CA . SER B 2 163 ? -15.759 -40.646 41.265 1.00 24.04 163 SER B CA 1
ATOM 3028 C C . SER B 2 163 ? -16.516 -39.772 40.278 1.00 30.10 163 SER B C 1
ATOM 3029 O O . SER B 2 163 ? -17.560 -40.167 39.764 1.00 30.64 163 SER B O 1
ATOM 3032 N N . GLY B 2 164 ? -15.978 -38.586 40.013 1.00 30.93 164 GLY B N 1
ATOM 3033 C CA . GLY B 2 164 ? -16.584 -37.669 39.068 1.00 30.19 164 GLY B CA 1
ATOM 3034 C C . GLY B 2 164 ? -17.612 -36.722 39.658 1.00 29.22 164 GLY B C 1
ATOM 3035 O O . GLY B 2 164 ? -18.130 -35.866 38.946 1.00 32.95 164 GLY B O 1
ATOM 3036 N N . ALA B 2 165 ? -17.907 -36.864 40.949 1.00 31.14 165 ALA B N 1
ATOM 3037 C CA . ALA B 2 165 ? -18.855 -35.968 41.610 1.00 29.83 165 ALA B CA 1
ATOM 3038 C C . ALA B 2 165 ? -18.256 -34.585 41.831 1.00 32.25 165 ALA B C 1
ATOM 3039 O O . ALA B 2 165 ? -18.984 -33.596 41.962 1.00 31.75 165 ALA B O 1
ATOM 3041 N N . LEU B 2 166 ? -16.930 -34.520 41.888 1.00 22.50 166 LEU B N 1
ATOM 3042 C CA . LEU B 2 166 ? -16.242 -33.254 42.128 1.00 19.20 166 LEU B CA 1
ATOM 3043 C C . LEU B 2 166 ? -15.561 -32.808 40.846 1.00 23.74 166 LEU B C 1
ATOM 3044 O O . LEU B 2 166 ? -14.629 -33.456 40.389 1.00 20.23 166 LEU B O 1
ATOM 3049 N N . THR B 2 167 ? -16.037 -31.709 40.266 1.00 19.85 167 THR B N 1
ATOM 3050 C CA . THR B 2 167 ? -15.478 -31.203 39.017 1.00 25.09 167 THR B CA 1
ATOM 3051 C C . THR B 2 167 ? -15.128 -29.716 39.118 1.00 23.45 167 THR B C 1
ATOM 3052 O O . THR B 2 167 ? -14.178 -29.248 38.491 1.00 23.74 167 THR B O 1
ATOM 3056 N N . SER B 2 168 ? -15.896 -28.978 39.907 1.00 23.26 168 SER B N 1
ATOM 3057 C CA . SER B 2 168 ? -15.634 -27.557 40.087 1.00 23.84 168 SER B CA 1
ATOM 3058 C C . SER B 2 168 ? -14.273 -27.313 40.748 1.00 23.31 168 SER B C 1
ATOM 3059 O O . SER B 2 168 ? -13.936 -27.937 41.761 1.00 21.92 168 SER B O 1
ATOM 3062 N N . GLY B 2 169 ? -13.485 -26.417 40.159 1.00 20.57 169 GLY B N 1
ATOM 3063 C CA . GLY B 2 169 ? -12.208 -26.033 40.733 1.00 17.03 169 GLY B CA 1
ATOM 3064 C C . GLY B 2 169 ? -11.080 -27.025 40.497 1.00 19.66 169 GLY B C 1
ATOM 3065 O O . GLY B 2 169 ? -9.996 -26.897 41.075 1.00 15.59 169 GLY B O 1
ATOM 3066 N N . VAL B 2 170 ? -11.329 -28.016 39.649 1.00 13.32 170 VAL B N 1
ATOM 3067 C CA . VAL B 2 170 ? -10.320 -29.007 39.324 1.00 13.69 170 VAL B CA 1
ATOM 3068 C C . VAL B 2 170 ? -9.437 -28.508 38.191 1.00 16.16 170 VAL B C 1
ATOM 3069 O O . VAL B 2 170 ? -9.936 -28.014 37.193 1.00 17.59 170 VAL B O 1
ATOM 3073 N N . HIS B 2 171 ? -8.124 -28.646 38.355 1.00 14.75 171 HIS B N 1
ATOM 3074 C CA . HIS B 2 171 ? -7.178 -28.462 37.248 1.00 17.52 171 HIS B CA 1
ATOM 3075 C C . HIS B 2 171 ? -6.287 -29.685 37.095 1.00 17.20 171 HIS B C 1
ATOM 3076 O O . HIS B 2 171 ? -5.428 -29.954 37.932 1.00 16.37 171 HIS B O 1
ATOM 3083 N N . THR B 2 172 ? -6.497 -30.437 36.022 1.00 11.97 172 THR B N 1
ATOM 3084 C CA . THR B 2 172 ? -5.621 -31.551 35.724 1.00 14.36 172 THR B CA 1
ATOM 3085 C C . THR B 2 172 ? -4.636 -31.125 34.638 1.00 16.03 172 THR B C 1
ATOM 3086 O O . THR B 2 172 ? -5.029 -30.796 33.511 1.00 13.62 172 THR B O 1
ATOM 3090 N N . PHE B 2 173 ? -3.358 -31.092 34.994 1.00 14.80 173 PHE B N 1
ATOM 3091 C CA . PHE B 2 173 ? -2.349 -30.495 34.120 1.00 14.65 173 PHE B CA 1
ATOM 3092 C C . PHE B 2 173 ? -1.977 -31.425 32.986 1.00 14.06 173 PHE B C 1
ATOM 3093 O O . PHE B 2 173 ? -2.059 -32.642 33.133 1.00 15.39 173 PHE B O 1
ATOM 3101 N N . PRO B 2 174 ? -1.606 -30.849 31.833 1.00 11.56 174 PRO B N 1
ATOM 3102 C CA . PRO B 2 174 ? -1.146 -31.670 30.702 1.00 15.74 174 PRO B CA 1
ATOM 3103 C C . PRO B 2 174 ? 0.022 -32.547 31.116 1.00 15.90 174 PRO B C 1
ATOM 3104 O O . PRO B 2 174 ? 0.864 -32.115 31.922 1.00 15.27 174 PRO B O 1
ATOM 3108 N N . ALA B 2 175 ? 0.042 -33.771 30.601 1.00 15.57 175 ALA B N 1
ATOM 3109 C CA . ALA B 2 175 ? 1.117 -34.704 30.880 1.00 11.78 175 ALA B CA 1
ATOM 3110 C C . ALA B 2 175 ? 2.396 -34.158 30.277 1.00 14.87 175 ALA B C 1
ATOM 3111 O O . ALA B 2 175 ? 2.396 -33.579 29.174 1.00 17.40 175 ALA B O 1
ATOM 3113 N N . VAL B 2 176 ? 3.489 -34.327 31.004 1.00 15.67 176 VAL B N 1
ATOM 3114 C CA . VAL B 2 176 ? 4.800 -33.972 30.487 1.00 20.62 176 VAL B CA 1
ATOM 3115 C C . VAL B 2 176 ? 5.661 -35.217 30.411 1.00 21.99 176 VAL B C 1
ATOM 3116 O O . VAL B 2 176 ? 5.564 -36.098 31.261 1.00 19.57 176 VAL B O 1
ATOM 3120 N N . LEU B 2 177 ? 6.478 -35.296 29.368 1.00 18.47 177 LEU B N 1
ATOM 3121 C CA . LEU B 2 177 ? 7.428 -36.384 29.210 1.00 21.05 177 LEU B CA 1
ATOM 3122 C C . LEU B 2 177 ? 8.702 -36.042 29.984 1.00 26.52 177 LEU B C 1
ATOM 3123 O O . LEU B 2 177 ? 9.340 -35.016 29.728 1.00 24.47 177 LEU B O 1
ATOM 3128 N N . GLN B 2 178 ? 9.054 -36.884 30.950 1.00 26.94 178 GLN B N 1
ATOM 3129 C CA . GLN B 2 178 ? 10.284 -36.698 31.715 1.00 24.38 178 GLN B CA 1
ATOM 3130 C C . GLN B 2 178 ? 11.476 -37.221 30.910 1.00 26.89 178 GLN B C 1
ATOM 3131 O O . GLN B 2 178 ? 11.299 -37.928 29.923 1.00 27.93 178 GLN B O 1
ATOM 3137 N N . SER B 2 179 ? 12.688 -36.859 31.325 1.00 31.66 179 SER B N 1
ATOM 3138 C CA . SER B 2 179 ? 13.903 -37.257 30.614 1.00 34.02 179 SER B CA 1
ATOM 3139 C C . SER B 2 179 ? 14.050 -38.771 30.596 1.00 31.64 179 SER B C 1
ATOM 3140 O O . SER B 2 179 ? 14.686 -39.335 29.708 1.00 33.50 179 SER B O 1
ATOM 3143 N N . SER B 2 180 ? 13.440 -39.409 31.589 1.00 33.79 180 SER B N 1
ATOM 3144 C CA . SER B 2 180 ? 13.424 -40.861 31.720 1.00 34.25 180 SER B CA 1
ATOM 3145 C C . SER B 2 180 ? 12.632 -41.536 30.613 1.00 30.44 180 SER B C 1
ATOM 3146 O O . SER B 2 180 ? 12.735 -42.742 30.415 1.00 30.40 180 SER B O 1
ATOM 3149 N N . GLY B 2 181 ? 11.805 -40.773 29.910 1.00 32.27 181 GLY B N 1
ATOM 3150 C CA . GLY B 2 181 ? 10.949 -41.363 28.899 1.00 20.75 181 GLY B CA 1
ATOM 3151 C C . GLY B 2 181 ? 9.603 -41.772 29.471 1.00 24.79 181 GLY B C 1
ATOM 3152 O O . GLY B 2 181 ? 8.791 -42.381 28.779 1.00 20.81 181 GLY B O 1
ATOM 3153 N N . LEU B 2 182 ? 9.370 -41.437 30.740 1.00 19.60 182 LEU B N 1
ATOM 3154 C CA . LEU B 2 182 ? 8.086 -41.686 31.388 1.00 19.80 182 LEU B CA 1
ATOM 3155 C C . LEU B 2 182 ? 7.291 -40.402 31.568 1.00 22.39 182 LEU B C 1
ATOM 3156 O O . LEU B 2 182 ? 7.860 -39.325 31.751 1.00 23.73 182 LEU B O 1
ATOM 3161 N N . TYR B 2 183 ? 5.970 -40.531 31.538 1.00 14.93 183 TYR B N 1
ATOM 3162 C CA . TYR B 2 183 ? 5.087 -39.389 31.701 1.00 13.94 183 TYR B CA 1
ATOM 3163 C C . TYR B 2 183 ? 4.800 -39.103 33.161 1.00 15.22 183 TYR B C 1
ATOM 3164 O O . TYR B 2 183 ? 4.917 -39.978 34.023 1.00 15.35 183 TYR B O 1
ATOM 3173 N N . SER B 2 184 ? 4.378 -37.872 33.413 1.00 15.24 184 SER B N 1
ATOM 3174 C CA . SER B 2 184 ? 3.967 -37.472 34.741 1.00 12.67 184 SER B CA 1
ATOM 3175 C C . SER B 2 184 ? 3.006 -36.299 34.633 1.00 15.27 184 SER B C 1
ATOM 3176 O O . SER B 2 184 ? 3.139 -35.450 33.750 1.00 17.74 184 SER B O 1
ATOM 3179 N N . LEU B 2 185 ? 2.036 -36.252 35.541 1.00 16.17 185 LEU B N 1
ATOM 3180 C CA . LEU B 2 185 ? 1.163 -35.088 35.648 1.00 18.90 185 LEU B CA 1
ATOM 3181 C C . LEU B 2 185 ? 0.646 -34.957 37.059 1.00 20.09 185 LEU B C 1
ATOM 3182 O O . LEU B 2 185 ? 0.645 -35.930 37.818 1.00 17.72 185 LEU B O 1
ATOM 3187 N N . SER B 2 186 ? 0.192 -33.754 37.394 1.00 15.21 186 SER B N 1
ATOM 3188 C CA . SER B 2 186 ? -0.530 -33.528 38.635 1.00 12.58 186 SER B CA 1
ATOM 3189 C C . SER B 2 186 ? -1.970 -33.107 38.340 1.00 16.13 186 SER B C 1
ATOM 3190 O O . SER B 2 186 ? -2.251 -32.503 37.311 1.00 15.02 186 SER B O 1
ATOM 3193 N N . SER B 2 187 ? -2.878 -33.453 39.243 1.00 11.86 187 SER B N 1
ATOM 3194 C CA . SER B 2 187 ? -4.232 -32.930 39.220 1.00 12.35 187 SER B CA 1
ATOM 3195 C C . SER B 2 187 ? -4.493 -32.272 40.570 1.00 14.07 187 SER B C 1
ATOM 3196 O O . SER B 2 187 ? -4.220 -32.873 41.609 1.00 17.37 187 SER B O 1
ATOM 3199 N N . VAL B 2 188 ? -4.997 -31.041 40.563 1.00 11.71 188 VAL B N 1
ATOM 3200 C CA . VAL B 2 188 ? -5.275 -30.346 41.812 1.00 13.54 188 VAL B CA 1
ATOM 3201 C C . VAL B 2 188 ? -6.717 -29.882 41.855 1.00 15.66 188 VAL B C 1
ATOM 3202 O O . VAL B 2 188 ? -7.381 -29.776 40.831 1.00 13.94 188 VAL B O 1
ATOM 3206 N N . VAL B 2 189 ? -7.210 -29.622 43.057 1.00 12.21 189 VAL B N 1
ATOM 3207 C CA . VAL B 2 189 ? -8.550 -29.101 43.184 1.00 14.66 189 VAL B CA 1
ATOM 3208 C C . VAL B 2 189 ? -8.552 -28.114 44.342 1.00 14.63 189 VAL B C 1
ATOM 3209 O O . VAL B 2 189 ? -7.859 -28.321 45.343 1.00 13.75 189 VAL B O 1
ATOM 3213 N N . THR B 2 190 ? -9.282 -27.019 44.174 1.00 12.24 190 THR B N 1
ATOM 3214 C CA A THR B 2 190 ? -9.420 -26.014 45.217 0.73 19.37 190 THR B CA 1
ATOM 3215 C CA B THR B 2 190 ? -9.416 -26.036 45.244 0.27 17.40 190 THR B CA 1
ATOM 3216 C C . THR B 2 190 ? -10.782 -26.151 45.894 1.00 16.79 190 THR B C 1
ATOM 3217 O O . THR B 2 190 ? -11.816 -26.190 45.211 1.00 17.56 190 THR B O 1
ATOM 3224 N N . VAL B 2 191 ? -10.780 -26.229 47.224 1.00 12.69 191 VAL B N 1
ATOM 3225 C CA . VAL B 2 191 ? -12.000 -26.465 47.994 1.00 11.41 191 VAL B CA 1
ATOM 3226 C C . VAL B 2 191 ? -12.069 -25.520 49.194 1.00 17.95 191 VAL B C 1
ATOM 3227 O O . VAL B 2 191 ? -11.077 -24.882 49.538 1.00 15.51 191 VAL B O 1
ATOM 3231 N N . PRO B 2 192 ? -13.240 -25.414 49.837 1.00 19.29 192 PRO B N 1
ATOM 3232 C CA . PRO B 2 192 ? -13.266 -24.569 51.039 1.00 19.00 192 PRO B CA 1
ATOM 3233 C C . PRO B 2 192 ? -12.333 -25.095 52.125 1.00 16.72 192 PRO B C 1
ATOM 3234 O O . PRO B 2 192 ? -12.308 -26.306 52.352 1.00 18.05 192 PRO B O 1
ATOM 3238 N N . SER B 2 193 ? -11.592 -24.206 52.788 1.00 14.16 193 SER B N 1
ATOM 3239 C CA . SER B 2 193 ? -10.730 -24.617 53.893 1.00 16.89 193 SER B CA 1
ATOM 3240 C C . SER B 2 193 ? -11.521 -25.348 54.964 1.00 16.58 193 SER B C 1
ATOM 3241 O O . SER B 2 193 ? -11.039 -26.322 55.549 1.00 17.52 193 SER B O 1
ATOM 3244 N N . SER B 2 194 ? -12.741 -24.881 55.216 1.00 18.57 194 SER B N 1
ATOM 3245 C CA . SER B 2 194 ? -13.572 -25.449 56.282 1.00 20.55 194 SER B CA 1
ATOM 3246 C C . SER B 2 194 ? -14.004 -26.898 55.997 1.00 19.42 194 SER B C 1
ATOM 3247 O O . SER B 2 194 ? -14.439 -27.613 56.900 1.00 20.69 194 SER B O 1
ATOM 3250 N N . SER B 2 195 ? -13.884 -27.326 54.747 1.00 18.53 195 SER B N 1
ATOM 3251 C CA . SER B 2 195 ? -14.307 -28.666 54.351 1.00 17.46 195 SER B CA 1
ATOM 3252 C C . SER B 2 195 ? -13.225 -29.712 54.623 1.00 23.92 195 SER B C 1
ATOM 3253 O O . SER B 2 195 ? -13.490 -30.921 54.579 1.00 22.63 195 SER B O 1
ATOM 3256 N N . LEU B 2 196 ? -12.004 -29.262 54.901 1.00 21.31 196 LEU B N 1
ATOM 3257 C CA . LEU B 2 196 ? -10.907 -30.203 55.096 1.00 23.28 196 LEU B CA 1
ATOM 3258 C C . LEU B 2 196 ? -11.140 -30.954 56.394 1.00 29.23 196 LEU B C 1
ATOM 3259 O O . LEU B 2 196 ? -11.295 -30.344 57.447 1.00 27.90 196 LEU B O 1
ATOM 3264 N N . GLY B 2 197 ? -11.196 -32.277 56.309 1.00 24.29 197 GLY B N 1
ATOM 3265 C CA . GLY B 2 197 ? -11.408 -33.086 57.497 1.00 27.68 197 GLY B CA 1
ATOM 3266 C C . GLY B 2 197 ? -12.836 -33.574 57.637 1.00 32.79 197 GLY B C 1
ATOM 3267 O O . GLY B 2 197 ? -13.098 -34.541 58.353 1.00 28.99 197 GLY B O 1
ATOM 3268 N N . THR B 2 198 ? -13.770 -32.913 56.959 1.00 25.02 198 THR B N 1
ATOM 3269 C CA . THR B 2 198 ? -15.156 -33.355 57.011 1.00 27.71 198 THR B CA 1
ATOM 3270 C C . THR B 2 198 ? -15.578 -33.971 55.686 1.00 24.48 198 THR B C 1
ATOM 3271 O O . THR B 2 198 ? -16.304 -34.962 55.654 1.00 25.52 198 THR B O 1
ATOM 3275 N N . GLN B 2 199 ? -15.107 -33.387 54.596 1.00 22.49 199 GLN B N 1
ATOM 3276 C CA . GLN B 2 199 ? -15.382 -33.906 53.263 1.00 21.28 199 GLN B CA 1
ATOM 3277 C C . GLN B 2 199 ? -14.232 -34.786 52.783 1.00 26.88 199 GLN B C 1
ATOM 3278 O O . GLN B 2 199 ? -13.067 -34.368 52.786 1.00 19.85 199 GLN B O 1
ATOM 3284 N N . THR B 2 200 ? -14.553 -36.005 52.369 1.00 20.95 200 THR B N 1
ATOM 3285 C CA . THR B 2 200 ? -13.526 -36.879 51.815 1.00 20.49 200 THR B CA 1
ATOM 3286 C C . THR B 2 200 ? -13.162 -36.429 50.397 1.00 22.96 200 THR B C 1
ATOM 3287 O O . THR B 2 200 ? -14.049 -36.098 49.598 1.00 20.29 200 THR B O 1
ATOM 3291 N N . TYR B 2 201 ? -11.856 -36.394 50.110 1.00 17.29 201 TYR B N 1
ATOM 3292 C CA . TYR B 2 201 ? -11.342 -36.081 48.781 1.00 15.56 201 TYR B CA 1
ATOM 3293 C C . TYR B 2 201 ? -10.484 -37.241 48.294 1.00 19.85 201 TYR B C 1
ATOM 3294 O O . TYR B 2 201 ? -9.483 -37.584 48.919 1.00 21.31 201 TYR B O 1
ATOM 3303 N N . ILE B 2 202 ? -10.894 -37.846 47.183 1.00 19.57 202 ILE B N 1
ATOM 3304 C CA . ILE B 2 202 ? -10.180 -38.990 46.619 1.00 17.47 202 ILE B CA 1
ATOM 3305 C C . ILE B 2 202 ? -9.943 -38.743 45.131 1.00 15.21 202 ILE B C 1
ATOM 3306 O O . ILE B 2 202 ? -10.867 -38.381 44.411 1.00 17.45 202 ILE B O 1
ATOM 3311 N N . CYS B 2 203 ? -8.708 -38.920 44.671 1.00 15.84 203 CYS B N 1
ATOM 3312 C CA . CYS B 2 203 ? -8.455 -38.868 43.229 1.00 13.49 203 CYS B CA 1
ATOM 3313 C C . CYS B 2 203 ? -8.496 -40.286 42.649 1.00 17.67 203 CYS B C 1
ATOM 3314 O O . CYS B 2 203 ? -7.836 -41.195 43.160 1.00 17.58 203 CYS B O 1
ATOM 3317 N N . ASN B 2 204 ? -9.302 -40.474 41.604 1.00 18.43 204 ASN B N 1
ATOM 3318 C CA . ASN B 2 204 ? -9.440 -41.773 40.951 1.00 20.95 204 ASN B CA 1
ATOM 3319 C C . ASN B 2 204 ? -8.559 -41.806 39.720 1.00 18.66 204 ASN B C 1
ATOM 3320 O O . ASN B 2 204 ? -8.811 -41.086 38.753 1.00 14.93 204 ASN B O 1
ATOM 3325 N N . VAL B 2 205 ? -7.516 -42.621 39.768 1.00 18.46 205 VAL B N 1
ATOM 3326 C CA . VAL B 2 205 ? -6.543 -42.676 38.693 1.00 18.68 205 VAL B CA 1
ATOM 3327 C C . VAL B 2 205 ? -6.617 -44.017 37.992 1.00 19.83 205 VAL B C 1
ATOM 3328 O O . VAL B 2 205 ? -6.584 -45.065 38.627 1.00 18.31 205 VAL B O 1
ATOM 3332 N N . ASN B 2 206 ? -6.732 -43.993 36.678 1.00 16.19 206 ASN B N 1
ATOM 3333 C CA A ASN B 2 206 ? -6.765 -45.241 35.926 0.68 17.10 206 ASN B CA 1
ATOM 3334 C CA B ASN B 2 206 ? -6.775 -45.229 35.915 0.32 18.10 206 ASN B CA 1
ATOM 3335 C C . ASN B 2 206 ? -5.745 -45.192 34.798 1.00 22.30 206 ASN B C 1
ATOM 3336 O O . ASN B 2 206 ? -5.702 -44.238 34.038 1.00 23.05 206 ASN B O 1
ATOM 3345 N N . HIS B 2 207 ? -4.905 -46.219 34.730 1.00 22.26 207 HIS B N 1
ATOM 3346 C CA . HIS B 2 207 ? -3.938 -46.381 33.653 1.00 22.16 207 HIS B CA 1
ATOM 3347 C C . HIS B 2 207 ? -4.219 -47.740 33.040 1.00 17.91 207 HIS B C 1
ATOM 3348 O O . HIS B 2 207 ? -3.627 -48.739 33.436 1.00 22.48 207 HIS B O 1
ATOM 3355 N N . LYS B 2 208 ? -5.175 -47.779 32.120 1.00 18.72 208 LYS B N 1
ATOM 3356 C CA . LYS B 2 208 ? -5.591 -49.033 31.504 1.00 20.93 208 LYS B CA 1
ATOM 3357 C C . LYS B 2 208 ? -4.459 -49.843 30.856 1.00 21.82 208 LYS B C 1
ATOM 3358 O O . LYS B 2 208 ? -4.485 -51.075 30.933 1.00 25.04 208 LYS B O 1
ATOM 3364 N N . PRO B 2 209 ? -3.471 -49.181 30.217 1.00 21.42 209 PRO B N 1
ATOM 3365 C CA . PRO B 2 209 ? -2.418 -50.005 29.601 1.00 23.64 209 PRO B CA 1
ATOM 3366 C C . PRO B 2 209 ? -1.659 -50.897 30.583 1.00 22.72 209 PRO B C 1
ATOM 3367 O O . PRO B 2 209 ? -1.157 -51.936 30.176 1.00 24.69 209 PRO B O 1
ATOM 3371 N N . SER B 2 210 ? -1.581 -50.506 31.853 1.00 25.70 210 SER B N 1
ATOM 3372 C CA . SER B 2 210 ? -0.917 -51.350 32.854 1.00 25.19 210 SER B CA 1
ATOM 3373 C C . SER B 2 210 ? -1.914 -52.008 33.806 1.00 31.15 210 SER B C 1
ATOM 3374 O O . SER B 2 210 ? -1.514 -52.630 34.792 1.00 33.56 210 SER B O 1
ATOM 3377 N N . ASN B 2 211 ? -3.203 -51.844 33.516 1.00 25.35 211 ASN B N 1
ATOM 3378 C CA . ASN B 2 211 ? -4.279 -52.313 34.386 1.00 28.18 211 ASN B CA 1
ATOM 3379 C C . ASN B 2 211 ? -4.163 -51.750 35.795 1.00 30.30 211 ASN B C 1
ATOM 3380 O O . ASN B 2 211 ? -4.517 -52.408 36.774 1.00 38.96 211 ASN B O 1
ATOM 3385 N N . THR B 2 212 ? -3.656 -50.529 35.891 1.00 25.23 212 THR B N 1
ATOM 3386 C CA . THR B 2 212 ? -3.488 -49.875 37.180 1.00 24.61 212 THR B CA 1
ATOM 3387 C C . THR B 2 212 ? -4.671 -48.978 37.499 1.00 26.38 212 THR B C 1
ATOM 3388 O O . THR B 2 212 ? -4.931 -48.001 36.799 1.00 27.65 212 THR B O 1
ATOM 3392 N N . LYS B 2 213 ? -5.396 -49.329 38.556 1.00 25.22 213 LYS B N 1
ATOM 3393 C CA A LYS B 2 213 ? -6.471 -48.483 39.056 0.66 25.04 213 LYS B CA 1
ATOM 3394 C CA B LYS B 2 213 ? -6.484 -48.498 39.060 0.34 26.07 213 LYS B CA 1
ATOM 3395 C C . LYS B 2 213 ? -6.244 -48.152 40.529 1.00 27.83 213 LYS B C 1
ATOM 3396 O O . LYS B 2 213 ? -6.207 -49.037 41.383 1.00 31.29 213 LYS B O 1
ATOM 3407 N N . VAL B 2 214 ? -6.077 -46.867 40.813 1.00 25.09 214 VAL B N 1
ATOM 3408 C CA . VAL B 2 214 ? -5.800 -46.383 42.166 1.00 29.56 214 VAL B CA 1
ATOM 3409 C C . VAL B 2 214 ? -6.807 -45.318 42.582 1.00 23.32 214 VAL B C 1
ATOM 3410 O O . VAL B 2 214 ? -7.098 -44.402 41.814 1.00 21.73 214 VAL B O 1
ATOM 3414 N N . ASP B 2 215 ? -7.342 -45.446 43.794 1.00 22.43 215 ASP B N 1
ATOM 3415 C CA . ASP B 2 215 ? -8.156 -44.402 44.392 1.00 22.97 215 ASP B CA 1
ATOM 3416 C C . ASP B 2 215 ? -7.420 -43.923 45.635 1.00 30.97 215 ASP B C 1
ATOM 3417 O O . ASP B 2 215 ? -7.356 -44.638 46.632 1.00 28.39 215 ASP B O 1
ATOM 3422 N N . LYS B 2 216 ? -6.856 -42.723 45.570 1.00 19.69 216 LYS B N 1
ATOM 3423 C CA . LYS B 2 216 ? -5.981 -42.237 46.628 1.00 25.56 216 LYS B CA 1
ATOM 3424 C C . LYS B 2 216 ? -6.687 -41.148 47.432 1.00 24.66 216 LYS B C 1
ATOM 3425 O O . LYS B 2 216 ? -7.077 -40.116 46.889 1.00 19.36 216 LYS B O 1
ATOM 3431 N N . LYS B 2 217 ? -6.865 -41.403 48.722 1.00 23.04 217 LYS B N 1
ATOM 3432 C CA . LYS B 2 217 ? -7.490 -40.436 49.615 1.00 21.63 217 LYS B CA 1
ATOM 3433 C C . LYS B 2 217 ? -6.444 -39.403 49.994 1.00 25.53 217 LYS B C 1
ATOM 3434 O O . LYS B 2 217 ? -5.343 -39.759 50.416 1.00 25.90 217 LYS B O 1
ATOM 3440 N N . VAL B 2 218 ? -6.787 -38.129 49.833 1.00 17.55 218 VAL B N 1
ATOM 3441 C CA . VAL B 2 218 ? -5.851 -37.048 50.103 1.00 17.37 218 VAL B CA 1
ATOM 3442 C C . VAL B 2 218 ? -6.304 -36.267 51.328 1.00 19.98 218 VAL B C 1
ATOM 3443 O O . VAL B 2 218 ? -7.409 -35.731 51.346 1.00 22.72 218 VAL B O 1
ATOM 3447 N N . GLU B 2 219 ? -5.471 -36.222 52.362 1.00 20.20 219 GLU B N 1
ATOM 3448 C CA . GLU B 2 219 ? -5.852 -35.531 53.597 1.00 21.58 219 GLU B CA 1
ATOM 3449 C C . GLU B 2 219 ? -4.731 -34.634 54.122 1.00 22.69 219 GLU B C 1
ATOM 3450 O O . GLU B 2 219 ? -3.581 -34.788 53.713 1.00 22.89 219 GLU B O 1
ATOM 3456 N N . PRO B 2 220 ? -5.060 -33.683 55.022 1.00 23.71 220 PRO B N 1
ATOM 3457 C CA . PRO B 2 220 ? -3.986 -32.920 55.669 1.00 28.41 220 PRO B CA 1
ATOM 3458 C C . PRO B 2 220 ? -3.074 -33.891 56.404 1.00 39.97 220 PRO B C 1
ATOM 3459 O O . PRO B 2 220 ? -3.577 -34.894 56.904 1.00 44.04 220 PRO B O 1
ATOM 3463 N N . LYS B 2 221 ? -1.773 -33.631 56.467 1.00 40.26 221 LYS B N 1
ATOM 3464 C CA . LYS B 2 221 ? -0.885 -34.608 57.091 1.00 51.35 221 LYS B CA 1
ATOM 3465 C C . LYS B 2 221 ? -0.824 -34.368 58.594 1.00 56.45 221 LYS B C 1
ATOM 3466 O O . LYS B 2 221 ? -0.920 -33.234 59.054 1.00 50.60 221 LYS B O 1
ATOM 3472 N N . SER B 2 222 ? -0.710 -35.447 59.361 1.00 66.92 222 SER B N 1
ATOM 3473 C CA . SER B 2 222 ? -0.690 -35.326 60.808 1.00 77.63 222 SER B CA 1
ATOM 3474 C C . SER B 2 222 ? 0.661 -34.834 61.282 1.00 79.11 222 SER B C 1
ATOM 3475 O O . SER B 2 222 ? 1.704 -35.291 60.814 1.00 79.18 222 SER B O 1
ATOM 3478 N N . CYS B 2 223 ? 0.626 -33.904 62.227 1.00 79.94 223 CYS B N 1
ATOM 3479 C CA . CYS B 2 223 ? 1.824 -33.246 62.732 1.00 86.11 223 CYS B CA 1
ATOM 3480 C C . CYS B 2 223 ? 2.305 -33.871 64.040 1.00 92.50 223 CYS B C 1
ATOM 3481 O O . CYS B 2 223 ? 1.515 -34.386 64.837 1.00 94.55 223 CYS B O 1
ATOM 3485 N N . SER C 3 3 ? 15.111 -19.543 8.313 1.00 53.35 19 SER E N 1
ATOM 3486 C CA . SER C 3 3 ? 14.591 -20.142 9.537 1.00 57.25 19 SER E CA 1
ATOM 3487 C C . SER C 3 3 ? 13.155 -19.685 9.788 1.00 51.78 19 SER E C 1
ATOM 3488 O O . SER C 3 3 ? 12.591 -18.935 8.992 1.00 57.62 19 SER E O 1
ATOM 3491 N N . GLU C 3 4 ? 12.567 -20.143 10.890 1.00 44.47 20 GLU E N 1
ATOM 3492 C CA A GLU C 3 4 ? 11.186 -19.803 11.221 0.48 46.75 20 GLU E CA 1
ATOM 3493 C CA B GLU C 3 4 ? 11.188 -19.788 11.209 0.52 46.90 20 GLU E CA 1
ATOM 3494 C C . GLU C 3 4 ? 11.119 -18.672 12.242 1.00 37.50 20 GLU E C 1
ATOM 3495 O O . GLU C 3 4 ? 11.846 -18.679 13.232 1.00 37.56 20 GLU E O 1
ATOM 3506 N N . VAL C 3 5 ? 10.245 -17.704 11.997 1.00 31.29 21 VAL E N 1
ATOM 3507 C CA . VAL C 3 5 ? 10.047 -16.613 12.937 1.00 33.63 21 VAL E CA 1
ATOM 3508 C C . VAL C 3 5 ? 8.566 -16.420 13.199 1.00 29.39 21 VAL E C 1
ATOM 3509 O O . VAL C 3 5 ? 7.718 -16.916 12.458 1.00 29.22 21 VAL E O 1
ATOM 3513 N N . THR C 3 6 ? 8.263 -15.691 14.263 1.00 25.04 22 THR E N 1
ATOM 3514 C CA . THR C 3 6 ? 6.896 -15.356 14.582 1.00 23.79 22 THR E CA 1
ATOM 3515 C C . THR C 3 6 ? 6.716 -13.864 14.475 1.00 23.47 22 THR E C 1
ATOM 3516 O O . THR C 3 6 ? 7.405 -13.103 15.153 1.00 33.66 22 THR E O 1
ATOM 3520 N N . ILE C 3 7 ? 5.808 -13.440 13.607 1.00 22.07 23 ILE E N 1
ATOM 3521 C CA . ILE C 3 7 ? 5.454 -12.038 13.543 1.00 22.04 23 ILE E CA 1
ATOM 3522 C C . ILE C 3 7 ? 4.224 -11.804 14.408 1.00 23.06 23 ILE E C 1
ATOM 3523 O O . ILE C 3 7 ? 3.169 -12.397 14.183 1.00 22.48 23 ILE E O 1
ATOM 3528 N N . LYS C 3 8 ? 4.374 -10.955 15.416 1.00 25.29 24 LYS E N 1
ATOM 3529 C CA . LYS C 3 8 ? 3.269 -10.618 16.301 1.00 26.92 24 LYS E CA 1
ATOM 3530 C C . LYS C 3 8 ? 2.578 -9.359 15.811 1.00 26.20 24 LYS E C 1
ATOM 3531 O O . LYS C 3 8 ? 3.226 -8.356 15.520 1.00 23.19 24 LYS E O 1
ATOM 3537 N N . VAL C 3 9 ? 1.256 -9.413 15.741 1.00 23.46 25 VAL E N 1
ATOM 3538 C CA . VAL C 3 9 ? 0.484 -8.314 15.199 1.00 20.54 25 VAL E CA 1
ATOM 3539 C C . VAL C 3 9 ? -0.555 -7.829 16.197 1.00 20.81 25 VAL E C 1
ATOM 3540 O O . VAL C 3 9 ? -1.299 -8.622 16.774 1.00 20.40 25 VAL E O 1
ATOM 3544 N N . ASN C 3 10 ? -0.576 -6.522 16.408 1.00 22.00 26 ASN E N 1
ATOM 3545 C CA . ASN C 3 10 ? -1.694 -5.863 17.058 1.00 22.32 26 ASN E CA 1
ATOM 3546 C C . ASN C 3 10 ? -2.676 -5.395 16.012 1.00 28.04 26 ASN E C 1
ATOM 3547 O O . ASN C 3 10 ? -2.310 -4.666 15.085 1.00 25.41 26 ASN E O 1
ATOM 3552 N N . LEU C 3 11 ? -3.923 -5.810 16.155 1.00 21.15 27 LEU E N 1
ATOM 3553 C CA . LEU C 3 11 ? -4.966 -5.364 15.250 1.00 20.43 27 LEU E CA 1
ATOM 3554 C C . LEU C 3 11 ? -5.805 -4.354 16.002 1.00 22.46 27 LEU E C 1
ATOM 3555 O O . LEU C 3 11 ? -6.483 -4.706 16.955 1.00 24.46 27 LEU E O 1
ATOM 3560 N N . ILE C 3 12 ? -5.724 -3.094 15.588 1.00 22.43 28 ILE E N 1
ATOM 3561 C CA . ILE C 3 12 ? -6.366 -2.002 16.300 1.00 29.49 28 ILE E CA 1
ATOM 3562 C C . ILE C 3 12 ? -7.519 -1.447 15.479 1.00 27.90 28 ILE E C 1
ATOM 3563 O O . ILE C 3 12 ? -7.309 -0.843 14.425 1.00 31.01 28 ILE E O 1
ATOM 3568 N N . PHE C 3 13 ? -8.737 -1.649 15.963 1.00 27.24 29 PHE E N 1
ATOM 3569 C CA . PHE C 3 13 ? -9.915 -1.295 15.183 1.00 24.09 29 PHE E CA 1
ATOM 3570 C C . PHE C 3 13 ? -10.368 0.113 15.506 1.00 26.04 29 PHE E C 1
ATOM 3571 O O . PHE C 3 13 ? -9.974 0.682 16.527 1.00 30.80 29 PHE E O 1
ATOM 3579 N N . ALA C 3 14 ? -11.177 0.677 14.620 1.00 28.16 30 ALA E N 1
ATOM 3580 C CA . ALA C 3 14 ? -11.572 2.074 14.736 1.00 34.45 30 ALA E CA 1
ATOM 3581 C C . ALA C 3 14 ? -12.282 2.394 16.058 1.00 33.21 30 ALA E C 1
ATOM 3582 O O . ALA C 3 14 ? -12.202 3.524 16.541 1.00 34.07 30 ALA E O 1
ATOM 3584 N N . ASP C 3 15 ? -12.971 1.411 16.638 1.00 32.22 31 ASP E N 1
ATOM 3585 C CA . ASP C 3 15 ? -13.713 1.639 17.879 1.00 34.11 31 ASP E CA 1
ATOM 3586 C C . ASP C 3 15 ? -12.878 1.374 19.133 1.00 34.42 31 ASP E C 1
ATOM 3587 O O . ASP C 3 15 ? -13.415 1.294 20.239 1.00 39.78 31 ASP E O 1
ATOM 3592 N N . GLY C 3 16 ? -11.571 1.232 18.958 1.00 31.27 32 GLY E N 1
ATOM 3593 C CA . GLY C 3 16 ? -10.662 1.103 20.081 1.00 34.47 32 GLY E CA 1
ATOM 3594 C C . GLY C 3 16 ? -10.443 -0.331 20.507 1.00 36.58 32 GLY E C 1
ATOM 3595 O O . GLY C 3 16 ? -9.631 -0.611 21.385 1.00 38.30 32 GLY E O 1
ATOM 3596 N N . LYS C 3 17 ? -11.168 -1.251 19.886 1.00 34.27 33 LYS E N 1
ATOM 3597 C CA . LYS C 3 17 ? -10.989 -2.660 20.203 1.00 31.06 33 LYS E CA 1
ATOM 3598 C C . LYS C 3 17 ? -9.663 -3.177 19.654 1.00 34.44 33 LYS E C 1
ATOM 3599 O O . LYS C 3 17 ? -9.212 -2.767 18.587 1.00 24.18 33 LYS E O 1
ATOM 3605 N N . ILE C 3 18 ? -9.032 -4.072 20.402 1.00 22.62 34 ILE E N 1
ATOM 3606 C CA . ILE C 3 18 ? -7.731 -4.581 20.026 1.00 20.39 34 ILE E CA 1
ATOM 3607 C C . ILE C 3 18 ? -7.736 -6.105 20.030 1.00 22.46 34 ILE E C 1
ATOM 3608 O O . ILE C 3 18 ? -8.185 -6.729 20.983 1.00 27.32 34 ILE E O 1
ATOM 3613 N N . GLN C 3 19 ? -7.265 -6.697 18.941 1.00 17.92 35 GLN E N 1
ATOM 3614 C CA . GLN C 3 19 ? -7.036 -8.129 18.892 1.00 16.21 35 GLN E CA 1
ATOM 3615 C C . GLN C 3 19 ? -5.560 -8.352 18.643 1.00 19.69 35 GLN E C 1
ATOM 3616 O O . GLN C 3 19 ? -4.858 -7.455 18.194 1.00 20.05 35 GLN E O 1
ATOM 3622 N N . THR C 3 20 ? -5.071 -9.543 18.934 1.00 18.20 36 THR E N 1
ATOM 3623 C CA . THR C 3 20 ? -3.686 -9.841 18.599 1.00 14.31 36 THR E CA 1
ATOM 3624 C C . THR C 3 20 ? -3.605 -11.128 17.822 1.00 16.61 36 THR E C 1
ATOM 3625 O O . THR C 3 20 ? -4.410 -12.039 18.003 1.00 20.55 36 THR E O 1
ATOM 3629 N N . ALA C 3 21 ? -2.618 -11.210 16.948 1.00 19.64 37 ALA E N 1
ATOM 3630 C CA . ALA C 3 21 ? -2.470 -12.393 16.128 1.00 20.21 37 ALA E CA 1
ATOM 3631 C C . ALA C 3 21 ? -0.998 -12.692 15.934 1.00 19.90 37 ALA E C 1
ATOM 3632 O O . ALA C 3 21 ? -0.144 -11.823 16.140 1.00 16.25 37 ALA E O 1
ATOM 3634 N N . GLU C 3 22 ? -0.714 -13.930 15.554 1.00 17.48 38 GLU E N 1
ATOM 3635 C CA . GLU C 3 22 ? 0.634 -14.323 15.193 1.00 13.08 38 GLU E CA 1
ATOM 3636 C C . GLU C 3 22 ? 0.658 -15.045 13.860 1.00 14.06 38 GLU E C 1
ATOM 3637 O O . GLU C 3 22 ? -0.254 -15.809 13.527 1.00 12.75 38 GLU E O 1
ATOM 3643 N N . PHE C 3 23 ? 1.711 -14.771 13.098 1.00 13.85 39 PHE E N 1
ATOM 3644 C CA . PHE C 3 23 ? 1.966 -15.446 11.835 1.00 15.95 39 PHE E CA 1
ATOM 3645 C C . PHE C 3 23 ? 3.349 -16.082 11.949 1.00 20.47 39 PHE E C 1
ATOM 3646 O O . PHE C 3 23 ? 4.262 -15.474 12.498 1.00 26.63 39 PHE E O 1
ATOM 3654 N N A LYS C 3 24 ? 3.499 -17.309 11.459 0.47 23.94 40 LYS E N 1
ATOM 3655 N N B LYS C 3 24 ? 3.492 -17.309 11.458 0.53 23.92 40 LYS E N 1
ATOM 3656 C CA A LYS C 3 24 ? 4.781 -18.005 11.565 0.47 26.01 40 LYS E CA 1
ATOM 3657 C CA B LYS C 3 24 ? 4.775 -18.002 11.539 0.53 26.13 40 LYS E CA 1
ATOM 3658 C C A LYS C 3 24 ? 5.196 -18.616 10.223 0.47 25.52 40 LYS E C 1
ATOM 3659 C C B LYS C 3 24 ? 5.198 -18.515 10.166 0.53 25.65 40 LYS E C 1
ATOM 3660 O O A LYS C 3 24 ? 4.351 -19.028 9.431 0.47 25.48 40 LYS E O 1
ATOM 3661 O O B LYS C 3 24 ? 4.366 -18.752 9.293 0.53 23.14 40 LYS E O 1
ATOM 3672 N N . GLY C 3 25 ? 6.501 -18.662 9.974 1.00 25.33 41 GLY E N 1
ATOM 3673 C CA . GLY C 3 25 ? 7.036 -19.146 8.713 1.00 26.62 41 GLY E CA 1
ATOM 3674 C C . GLY C 3 25 ? 8.384 -18.478 8.548 1.00 29.42 41 GLY E C 1
ATOM 3675 O O . GLY C 3 25 ? 8.912 -17.938 9.521 1.00 29.29 41 GLY E O 1
ATOM 3676 N N . THR C 3 26 ? 8.955 -18.502 7.347 1.00 22.10 42 THR E N 1
ATOM 3677 C CA . THR C 3 26 ? 10.110 -17.654 7.099 1.00 23.58 42 THR E CA 1
ATOM 3678 C C . THR C 3 26 ? 9.641 -16.215 7.257 1.00 22.68 42 THR E C 1
ATOM 3679 O O . THR C 3 26 ? 8.439 -15.934 7.164 1.00 22.49 42 THR E O 1
ATOM 3683 N N . PHE C 3 27 ? 10.581 -15.306 7.485 1.00 27.20 43 PHE E N 1
ATOM 3684 C CA . PHE C 3 27 ? 10.229 -13.906 7.653 1.00 24.09 43 PHE E CA 1
ATOM 3685 C C . PHE C 3 27 ? 9.425 -13.412 6.454 1.00 26.02 43 PHE E C 1
ATOM 3686 O O . PHE C 3 27 ? 8.443 -12.683 6.615 1.00 21.03 43 PHE E O 1
ATOM 3694 N N . GLU C 3 28 ? 9.826 -13.844 5.257 1.00 23.66 44 GLU E N 1
ATOM 3695 C CA . GLU C 3 28 ? 9.145 -13.441 4.028 1.00 28.59 44 GLU E CA 1
ATOM 3696 C C . GLU C 3 28 ? 7.718 -14.013 3.952 1.00 24.97 44 GLU E C 1
ATOM 3697 O O . GLU C 3 28 ? 6.769 -13.282 3.645 1.00 26.52 44 GLU E O 1
ATOM 3703 N N . GLU C 3 29 ? 7.555 -15.306 4.229 1.00 21.24 45 GLU E N 1
ATOM 3704 C CA . GLU C 3 29 ? 6.218 -15.911 4.242 1.00 19.73 45 GLU E CA 1
ATOM 3705 C C . GLU C 3 29 ? 5.296 -15.243 5.276 1.00 19.22 45 GLU E C 1
ATOM 3706 O O . GLU C 3 29 ? 4.167 -14.873 4.968 1.00 21.30 45 GLU E O 1
ATOM 3712 N N . ALA C 3 30 ? 5.780 -15.102 6.505 1.00 16.85 46 ALA E N 1
ATOM 3713 C CA . ALA C 3 30 ? 4.953 -14.585 7.598 1.00 18.50 46 ALA E CA 1
ATOM 3714 C C . ALA C 3 30 ? 4.530 -13.150 7.318 1.00 20.61 46 ALA E C 1
ATOM 3715 O O . ALA C 3 30 ? 3.397 -12.761 7.595 1.00 16.63 46 ALA E O 1
ATOM 3717 N N . THR C 3 31 ? 5.455 -12.382 6.751 1.00 25.65 47 THR E N 1
ATOM 3718 C CA . THR C 3 31 ? 5.200 -11.002 6.327 1.00 26.96 47 THR E CA 1
ATOM 3719 C C . THR C 3 31 ? 4.047 -10.910 5.342 1.00 19.88 47 THR E C 1
ATOM 3720 O O . THR C 3 31 ? 3.066 -10.189 5.572 1.00 24.46 47 THR E O 1
ATOM 3724 N N . ALA C 3 32 ? 4.194 -11.639 4.241 1.00 24.91 48 ALA E N 1
ATOM 3725 C CA . ALA C 3 32 ? 3.170 -11.742 3.214 1.00 25.42 48 ALA E CA 1
ATOM 3726 C C . ALA C 3 32 ? 1.814 -12.145 3.802 1.00 21.35 48 ALA E C 1
ATOM 3727 O O . ALA C 3 32 ? 0.783 -11.565 3.457 1.00 24.36 48 ALA E O 1
ATOM 3729 N N . GLU C 3 33 ? 1.807 -13.138 4.686 1.00 20.44 49 GLU E N 1
ATOM 3730 C CA . GLU C 3 33 ? 0.553 -13.568 5.298 1.00 24.40 49 GLU E CA 1
ATOM 3731 C C . GLU C 3 33 ? -0.090 -12.464 6.145 1.00 20.28 49 GLU E C 1
ATOM 3732 O O . GLU C 3 33 ? -1.312 -12.283 6.136 1.00 19.33 49 GLU E O 1
ATOM 3738 N N . ALA C 3 34 ? 0.730 -11.733 6.885 1.00 14.98 50 ALA E N 1
ATOM 3739 C CA . ALA C 3 34 ? 0.217 -10.680 7.744 1.00 14.26 50 ALA E CA 1
ATOM 3740 C C . ALA C 3 34 ? -0.414 -9.564 6.904 1.00 23.66 50 ALA E C 1
ATOM 3741 O O . ALA C 3 34 ? -1.521 -9.122 7.198 1.00 22.76 50 ALA E O 1
ATOM 3743 N N . TYR C 3 35 ? 0.264 -9.147 5.839 1.00 19.20 51 TYR E N 1
ATOM 3744 C CA . TYR C 3 35 ? -0.286 -8.121 4.947 1.00 21.05 51 TYR E CA 1
ATOM 3745 C C . TYR C 3 35 ? -1.547 -8.605 4.233 1.00 22.97 51 TYR E C 1
ATOM 3746 O O . TYR C 3 35 ? -2.490 -7.841 4.033 1.00 24.87 51 TYR E O 1
ATOM 3755 N N A ARG C 3 36 ? -1.547 -9.873 3.835 0.63 19.77 52 ARG E N 1
ATOM 3756 N N B ARG C 3 36 ? -1.564 -9.878 3.859 0.37 20.40 52 ARG E N 1
ATOM 3757 C CA A ARG C 3 36 ? -2.721 -10.487 3.221 0.63 20.58 52 ARG E CA 1
ATOM 3758 C CA B ARG C 3 36 ? -2.734 -10.457 3.214 0.37 20.62 52 ARG E CA 1
ATOM 3759 C C A ARG C 3 36 ? -3.921 -10.445 4.169 0.63 17.50 52 ARG E C 1
ATOM 3760 C C B ARG C 3 36 ? -3.933 -10.461 4.166 0.37 18.17 52 ARG E C 1
ATOM 3761 O O A ARG C 3 36 ? -5.033 -10.096 3.764 0.63 21.34 52 ARG E O 1
ATOM 3762 O O B ARG C 3 36 ? -5.056 -10.154 3.761 0.37 20.62 52 ARG E O 1
ATOM 3777 N N . TYR C 3 37 ? -3.686 -10.799 5.429 1.00 18.88 53 TYR E N 1
ATOM 3778 C CA . TYR C 3 37 ? -4.742 -10.811 6.447 1.00 21.64 53 TYR E CA 1
ATOM 3779 C C . TYR C 3 37 ? -5.265 -9.393 6.724 1.00 19.73 53 TYR E C 1
ATOM 3780 O O . TYR C 3 37 ? -6.478 -9.175 6.875 1.00 17.73 53 TYR E O 1
ATOM 3789 N N . ALA C 3 38 ? -4.342 -8.441 6.793 1.00 17.99 54 ALA E N 1
ATOM 3790 C CA . ALA C 3 38 ? -4.707 -7.033 6.958 1.00 22.29 54 ALA E CA 1
ATOM 3791 C C . ALA C 3 38 ? -5.635 -6.567 5.841 1.00 24.88 54 ALA E C 1
ATOM 3792 O O . ALA C 3 38 ? -6.650 -5.914 6.093 1.00 23.99 54 ALA E O 1
ATOM 3794 N N . ALA C 3 39 ? -5.273 -6.890 4.602 1.00 19.94 55 ALA E N 1
ATOM 3795 C CA . ALA C 3 39 ? -6.066 -6.486 3.450 1.00 22.68 55 ALA E CA 1
ATOM 3796 C C . ALA C 3 39 ? -7.460 -7.089 3.525 1.00 29.25 55 ALA E C 1
ATOM 3797 O O . ALA C 3 39 ? -8.455 -6.446 3.185 1.00 25.58 55 ALA E O 1
ATOM 3799 N N . LEU C 3 40 ? -7.530 -8.332 3.981 1.00 21.55 56 LEU E N 1
ATOM 3800 C CA . LEU C 3 40 ? -8.812 -8.997 4.094 1.00 22.71 56 LEU E CA 1
ATOM 3801 C C . LEU C 3 40 ? -9.686 -8.309 5.140 1.00 27.83 56 LEU E C 1
ATOM 3802 O O . LEU C 3 40 ? -10.853 -8.031 4.890 1.00 24.31 56 LEU E O 1
ATOM 3807 N N . LEU C 3 41 ? -9.124 -8.033 6.313 1.00 21.83 57 LEU E N 1
ATOM 3808 C CA . LEU C 3 41 ? -9.893 -7.357 7.357 1.00 24.18 57 LEU E CA 1
ATOM 3809 C C . LEU C 3 41 ? -10.281 -5.939 6.931 1.00 26.26 57 LEU E C 1
ATOM 3810 O O . LEU C 3 41 ? -11.307 -5.410 7.362 1.00 24.78 57 LEU E O 1
ATOM 3815 N N . ALA C 3 42 ? -9.462 -5.333 6.079 1.00 20.07 58 ALA E N 1
ATOM 3816 C CA . ALA C 3 42 ? -9.744 -3.982 5.597 1.00 22.86 58 ALA E CA 1
ATOM 3817 C C . ALA C 3 42 ? -11.068 -3.897 4.838 1.00 35.16 58 ALA E C 1
ATOM 3818 O O . ALA C 3 42 ? -11.718 -2.852 4.847 1.00 32.03 58 ALA E O 1
ATOM 3820 N N . LYS C 3 43 ? -11.464 -4.986 4.180 1.00 33.23 59 LYS E N 1
ATOM 3821 C CA . LYS C 3 43 ? -12.706 -4.991 3.406 1.00 36.12 59 LYS E CA 1
ATOM 3822 C C . LYS C 3 43 ? -13.909 -4.652 4.279 1.00 34.20 59 LYS E C 1
ATOM 3823 O O . LYS C 3 43 ? -14.851 -4.004 3.834 1.00 36.01 59 LYS E O 1
ATOM 3829 N N . VAL C 3 44 ? -13.855 -5.090 5.531 1.00 32.48 60 VAL E N 1
ATOM 3830 C CA . VAL C 3 44 ? -14.970 -4.952 6.460 1.00 34.03 60 VAL E CA 1
ATOM 3831 C C . VAL C 3 44 ? -14.714 -3.836 7.469 1.00 33.05 60 VAL E C 1
ATOM 3832 O O . VAL C 3 44 ? -15.640 -3.155 7.904 1.00 38.30 60 VAL E O 1
ATOM 3836 N N . ASN C 3 45 ? -13.446 -3.635 7.816 1.00 25.74 61 ASN E N 1
ATOM 3837 C CA . ASN C 3 45 ? -13.080 -2.743 8.912 1.00 28.91 61 ASN E CA 1
ATOM 3838 C C . ASN C 3 45 ? -12.458 -1.430 8.478 1.00 26.29 61 ASN E C 1
ATOM 3839 O O . ASN C 3 45 ? -12.057 -0.620 9.316 1.00 28.75 61 ASN E O 1
ATOM 3844 N N . GLY C 3 46 ? -12.373 -1.224 7.170 1.00 29.81 62 GLY E N 1
ATOM 3845 C CA . GLY C 3 46 ? -11.834 0.011 6.636 1.00 31.74 62 GLY E CA 1
ATOM 3846 C C . GLY C 3 46 ? -10.363 -0.095 6.284 1.00 33.77 62 GLY E C 1
ATOM 3847 O O . GLY C 3 46 ? -9.688 -1.054 6.656 1.00 33.71 62 GLY E O 1
ATOM 3848 N N . GLU C 3 47 ? -9.879 0.902 5.554 1.00 30.74 63 GLU E N 1
ATOM 3849 C CA . GLU C 3 47 ? -8.481 1.003 5.149 1.00 31.19 63 GLU E CA 1
ATOM 3850 C C . GLU C 3 47 ? -7.510 0.783 6.308 1.00 39.68 63 GLU E C 1
ATOM 3851 O O . GLU C 3 47 ? -7.695 1.333 7.398 1.00 37.06 63 GLU E O 1
ATOM 3857 N N . TYR C 3 48 ? -6.481 -0.028 6.079 1.00 32.30 64 TYR E N 1
ATOM 3858 C CA . TYR C 3 48 ? -5.524 -0.307 7.139 1.00 31.01 64 TYR E CA 1
ATOM 3859 C C . TYR C 3 48 ? -4.218 0.458 6.943 1.00 32.95 64 TYR E C 1
ATOM 3860 O O . TYR C 3 48 ? -3.861 0.834 5.833 1.00 33.03 64 TYR E O 1
ATOM 3869 N N . THR C 3 49 ? -3.514 0.704 8.041 1.00 32.94 65 THR E N 1
ATOM 3870 C CA . THR C 3 49 ? -2.125 1.139 7.966 1.00 34.71 65 THR E CA 1
ATOM 3871 C C . THR C 3 49 ? -1.318 0.224 8.865 1.00 34.20 65 THR E C 1
ATOM 3872 O O . THR C 3 49 ? -1.763 -0.152 9.952 1.00 33.49 65 THR E O 1
ATOM 3876 N N . ALA C 3 50 ? -0.139 -0.156 8.397 1.00 37.15 66 ALA E N 1
ATOM 3877 C CA . ALA C 3 50 ? 0.686 -1.108 9.115 1.00 41.78 66 ALA E CA 1
ATOM 3878 C C . ALA C 3 50 ? 2.021 -0.482 9.484 1.00 37.03 66 ALA E C 1
ATOM 3879 O O . ALA C 3 50 ? 2.779 -0.061 8.615 1.00 40.25 66 ALA E O 1
ATOM 3881 N N . ASP C 3 51 ? 2.293 -0.410 10.781 1.00 38.94 67 ASP E N 1
ATOM 3882 C CA . ASP C 3 51 ? 3.553 0.125 11.278 1.00 45.11 67 ASP E CA 1
ATOM 3883 C C . ASP C 3 51 ? 4.434 -1.028 11.719 1.00 44.51 67 ASP E C 1
ATOM 3884 O O . ASP C 3 51 ? 4.000 -1.881 12.491 1.00 38.87 67 ASP E O 1
ATOM 3889 N N . LEU C 3 52 ? 5.667 -1.061 11.233 1.00 41.98 68 LEU E N 1
ATOM 3890 C CA . LEU C 3 52 ? 6.558 -2.165 11.558 1.00 53.89 68 LEU E CA 1
ATOM 3891 C C . LEU C 3 52 ? 7.609 -1.767 12.586 1.00 58.68 68 LEU E C 1
ATOM 3892 O O . LEU C 3 52 ? 8.335 -0.789 12.406 1.00 64.51 68 LEU E O 1
ATOM 3897 N N . GLU C 3 53 ? 7.671 -2.532 13.672 1.00 59.31 69 GLU E N 1
ATOM 3898 C CA . GLU C 3 53 ? 8.730 -2.392 14.663 1.00 63.46 69 GLU E CA 1
ATOM 3899 C C . GLU C 3 53 ? 9.504 -3.697 14.751 1.00 63.32 69 GLU E C 1
ATOM 3900 O O . GLU C 3 53 ? 9.095 -4.703 14.164 1.00 53.88 69 GLU E O 1
ATOM 3906 N N . ASP C 3 54 ? 10.617 -3.675 15.482 1.00 71.23 70 ASP E N 1
ATOM 3907 C CA . ASP C 3 54 ? 11.430 -4.868 15.703 1.00 71.03 70 ASP E CA 1
ATOM 3908 C C . ASP C 3 54 ? 11.867 -5.507 14.375 1.00 67.21 70 ASP E C 1
ATOM 3909 O O . ASP C 3 54 ? 11.639 -6.694 14.140 1.00 60.24 70 ASP E O 1
ATOM 3914 N N . GLY C 3 55 ? 12.478 -4.705 13.504 1.00 68.23 71 GLY E N 1
ATOM 3915 C CA . GLY C 3 55 ? 12.989 -5.182 12.226 1.00 68.30 71 GLY E CA 1
ATOM 3916 C C . GLY C 3 55 ? 11.939 -5.802 11.315 1.00 58.94 71 GLY E C 1
ATOM 3917 O O . GLY C 3 55 ? 12.259 -6.593 10.425 1.00 48.12 71 GLY E O 1
ATOM 3918 N N . GLY C 3 56 ? 10.683 -5.431 11.535 1.00 45.91 72 GLY E N 1
ATOM 3919 C CA . GLY C 3 56 ? 9.570 -6.009 10.804 1.00 49.56 72 GLY E CA 1
ATOM 3920 C C . GLY C 3 56 ? 8.900 -7.187 11.505 1.00 52.26 72 GLY E C 1
ATOM 3921 O O . GLY C 3 56 ? 7.892 -7.698 11.020 1.00 45.28 72 GLY E O 1
ATOM 3922 N N . ASN C 3 57 ? 9.450 -7.617 12.641 1.00 44.45 73 ASN E N 1
ATOM 3923 C CA . ASN C 3 57 ? 8.943 -8.801 13.343 1.00 43.87 73 ASN E CA 1
ATOM 3924 C C . ASN C 3 57 ? 7.730 -8.534 14.243 1.00 42.79 73 ASN E C 1
ATOM 3925 O O . ASN C 3 57 ? 7.130 -9.465 14.785 1.00 41.36 73 ASN E O 1
ATOM 3930 N N . HIS C 3 58 ? 7.379 -7.263 14.409 1.00 35.90 74 HIS E N 1
ATOM 3931 C CA . HIS C 3 58 ? 6.144 -6.896 15.088 1.00 28.07 74 HIS E CA 1
ATOM 3932 C C . HIS C 3 58 ? 5.419 -5.843 14.265 1.00 29.55 74 HIS E C 1
ATOM 3933 O O . HIS C 3 58 ? 6.043 -4.943 13.709 1.00 28.81 74 HIS E O 1
ATOM 3940 N N A MET C 3 59 ? 4.098 -5.954 14.186 0.34 25.73 75 MET E N 1
ATOM 3941 N N B MET C 3 59 ? 4.101 -5.963 14.172 0.66 25.61 75 MET E N 1
ATOM 3942 C CA A MET C 3 59 ? 3.313 -5.000 13.410 0.34 25.83 75 MET E CA 1
ATOM 3943 C CA B MET C 3 59 ? 3.316 -4.986 13.424 0.66 25.61 75 MET E CA 1
ATOM 3944 C C A MET C 3 59 ? 2.146 -4.446 14.211 0.34 25.52 75 MET E C 1
ATOM 3945 C C B MET C 3 59 ? 2.177 -4.432 14.253 0.66 25.03 75 MET E C 1
ATOM 3946 O O A MET C 3 59 ? 1.473 -5.179 14.933 0.34 25.63 75 MET E O 1
ATOM 3947 O O B MET C 3 59 ? 1.547 -5.154 15.022 0.66 26.53 75 MET E O 1
ATOM 3956 N N . ASN C 3 60 ? 1.909 -3.148 14.068 1.00 26.21 76 ASN E N 1
ATOM 3957 C CA . ASN C 3 60 ? 0.715 -2.524 14.607 1.00 27.93 76 ASN E CA 1
ATOM 3958 C C . ASN C 3 60 ? -0.173 -2.186 13.425 1.00 30.07 76 ASN E C 1
ATOM 3959 O O . ASN C 3 60 ? 0.169 -1.330 12.618 1.00 30.32 76 ASN E O 1
ATOM 3964 N N . ILE C 3 61 ? -1.301 -2.873 13.305 1.00 29.29 77 ILE E N 1
ATOM 3965 C CA . ILE C 3 61 ? -2.176 -2.655 12.162 1.00 30.96 77 ILE E CA 1
ATOM 3966 C C . ILE C 3 61 ? -3.483 -1.994 12.598 1.00 30.23 77 ILE E C 1
ATOM 3967 O O . ILE C 3 61 ? -4.277 -2.595 13.325 1.00 27.71 77 ILE E O 1
ATOM 3972 N N . LYS C 3 62 ? -3.671 -0.743 12.170 1.00 30.94 78 LYS E N 1
ATOM 3973 C CA . LYS C 3 62 ? -4.853 0.043 12.507 1.00 26.17 78 LYS E CA 1
ATOM 3974 C C . LYS C 3 62 ? -5.813 0.118 11.321 1.00 27.96 78 LYS E C 1
ATOM 3975 O O . LYS C 3 62 ? -5.388 0.305 10.181 1.00 32.50 78 LYS E O 1
ATOM 3977 N N . PHE C 3 63 ? -7.106 -0.020 11.598 1.00 29.22 79 PHE E N 1
ATOM 3978 C CA . PHE C 3 63 ? -8.139 0.065 10.563 1.00 30.75 79 PHE E CA 1
ATOM 3979 C C . PHE C 3 63 ? -8.965 1.345 10.699 1.00 29.25 79 PHE E C 1
ATOM 3980 O O . PHE C 3 63 ? -9.372 1.711 11.797 1.00 31.56 79 PHE E O 1
ATOM 3988 N N . ALA C 3 64 ? -9.237 1.989 9.570 1.00 32.56 80 ALA E N 1
ATOM 3989 C CA . ALA C 3 64 ? -9.867 3.314 9.553 1.00 32.98 80 ALA E CA 1
ATOM 3990 C C . ALA C 3 64 ? -11.342 3.319 9.977 1.00 39.32 80 ALA E C 1
ATOM 3991 O O . ALA C 3 64 ? -11.871 4.353 10.395 1.00 38.31 80 ALA E O 1
ATOM 3993 N N . GLY C 3 65 ? -12.008 2.177 9.849 1.00 32.89 81 GLY E N 1
ATOM 3994 C CA . GLY C 3 65 ? -13.424 2.094 10.142 1.00 43.54 81 GLY E CA 1
ATOM 3995 C C . GLY C 3 65 ? -14.266 2.340 8.909 1.00 53.81 81 GLY E C 1
ATOM 3996 O O . GLY C 3 65 ? -13.794 2.920 7.926 1.00 44.47 81 GLY E O 1
ATOM 3998 N N . CYS D 4 2 ? 2.122 -23.723 15.589 1.00 48.82 1 CYS D N 1
ATOM 3999 C CA . CYS D 4 2 ? 1.735 -24.289 16.880 1.00 31.44 1 CYS D CA 1
ATOM 4000 C C . CYS D 4 2 ? 1.637 -25.797 16.767 1.00 30.61 1 CYS D C 1
ATOM 4001 O O . CYS D 4 2 ? 1.342 -26.322 15.701 1.00 29.62 1 CYS D O 1
ATOM 4004 N N . GLN D 4 3 ? 1.881 -26.494 17.869 1.00 18.67 2 GLN D N 1
ATOM 4005 C CA . GLN D 4 3 ? 2.035 -27.936 17.803 1.00 18.23 2 GLN D CA 1
ATOM 4006 C C . GLN D 4 3 ? 0.962 -28.645 18.612 1.00 16.64 2 GLN D C 1
ATOM 4007 O O . GLN D 4 3 ? 0.744 -28.333 19.784 1.00 18.69 2 GLN D O 1
ATOM 4013 N N . PHE D 4 4 ? 0.303 -29.600 17.971 1.00 17.41 3 PHE D N 1
ATOM 4014 C CA . PHE D 4 4 ? -0.735 -30.397 18.604 1.00 17.39 3 PHE D CA 1
ATOM 4015 C C . PHE D 4 4 ? -0.146 -31.244 19.732 1.00 14.33 3 PHE D C 1
ATOM 4016 O O . PHE D 4 4 ? 0.932 -31.816 19.584 1.00 15.74 3 PHE D O 1
ATOM 4024 N N . ASP D 4 5 ? -0.859 -31.315 20.851 1.00 15.54 4 ASP D N 1
ATOM 4025 C CA . ASP D 4 5 ? -0.459 -32.137 21.996 1.00 15.26 4 ASP D CA 1
ATOM 4026 C C . ASP D 4 5 ? -1.557 -33.148 22.288 1.00 14.51 4 ASP D C 1
ATOM 4027 O O . ASP D 4 5 ? -2.729 -32.783 22.414 1.00 13.90 4 ASP D O 1
ATOM 4049 N N . SER D 4 7 ? -2.142 -34.742 24.980 1.00 13.82 6 SER D N 1
ATOM 4050 C CA . SER D 4 7 ? -2.689 -34.673 26.334 1.00 14.93 6 SER D CA 1
ATOM 4051 C C . SER D 4 7 ? -3.915 -33.761 26.446 1.00 15.99 6 SER D C 1
ATOM 4052 O O . SER D 4 7 ? -4.845 -34.049 27.195 1.00 17.79 6 SER D O 1
ATOM 4055 N N . THR D 4 8 ? -3.912 -32.674 25.682 1.00 15.01 7 THR D N 1
ATOM 4056 C CA . THR D 4 8 ? -4.973 -31.670 25.725 1.00 16.65 7 THR D CA 1
ATOM 4057 C C . THR D 4 8 ? -5.862 -31.727 24.485 1.00 16.54 7 THR D C 1
ATOM 4058 O O . THR D 4 8 ? -6.966 -31.172 24.477 1.00 15.44 7 THR D O 1
ATOM 4062 N N . ARG D 4 9 ? -5.344 -32.366 23.433 1.00 14.87 8 ARG D N 1
ATOM 4063 C CA . ARG D 4 9 ? -5.931 -32.332 22.093 1.00 16.99 8 ARG D CA 1
ATOM 4064 C C . ARG D 4 9 ? -6.042 -30.902 21.582 1.00 18.85 8 ARG D C 1
ATOM 4065 O O . ARG D 4 9 ? -6.992 -30.544 20.896 1.00 13.51 8 ARG D O 1
ATOM 4073 N N . ARG D 4 10 ? -5.036 -30.102 21.905 1.00 12.44 9 ARG D N 1
ATOM 4074 C CA . ARG D 4 10 ? -5.005 -28.701 21.527 1.00 12.36 9 ARG D CA 1
ATOM 4075 C C . ARG D 4 10 ? -3.649 -28.336 20.962 1.00 12.88 9 ARG D C 1
ATOM 4076 O O . ARG D 4 10 ? -2.621 -28.900 21.352 1.00 15.13 9 ARG D O 1
ATOM 4084 N N . LEU D 4 11 ? -3.656 -27.366 20.059 1.00 14.48 10 LEU D N 1
ATOM 4085 C CA . LEU D 4 11 ? -2.432 -26.728 19.623 1.00 13.54 10 LEU D CA 1
ATOM 4086 C C . LEU D 4 11 ? -1.772 -25.978 20.786 1.00 19.18 10 LEU D C 1
ATOM 4087 O O . LEU D 4 11 ? -2.453 -25.323 21.575 1.00 16.94 10 LEU D O 1
ATOM 4092 N N . ARG D 4 12 ? -0.454 -26.085 20.891 1.00 21.10 11 ARG D N 1
ATOM 4093 C CA . ARG D 4 12 ? 0.299 -25.283 21.847 1.00 22.29 11 ARG D CA 1
ATOM 4094 C C . ARG D 4 12 ? 1.260 -24.390 21.073 1.00 23.27 11 ARG D C 1
ATOM 4095 O O . ARG D 4 12 ? 2.049 -24.878 20.264 1.00 25.05 11 ARG D O 1
ATOM 4103 N N . CYS D 4 13 ? 1.181 -23.081 21.296 1.00 23.62 12 CYS D N 1
ATOM 4104 C CA . CYS D 4 13 ? 2.016 -22.146 20.546 1.00 25.65 12 CYS D CA 1
ATOM 4105 C C . CYS D 4 13 ? 3.212 -21.705 21.381 1.00 33.31 12 CYS D C 1
ATOM 4106 O O . CYS D 4 13 ? 3.191 -21.811 22.604 1.00 38.52 12 CYS D O 1
ATOM 4109 N N . GLY D 4 14 ? 4.253 -21.221 20.712 1.00 41.55 13 GLY D N 1
ATOM 4110 C CA . GLY D 4 14 ? 5.412 -20.660 21.388 1.00 54.97 13 GLY D CA 1
ATOM 4111 C C . GLY D 4 14 ? 6.378 -21.686 21.949 1.00 67.70 13 GLY D C 1
ATOM 4112 O O . GLY D 4 14 ? 6.728 -22.658 21.280 1.00 74.64 13 GLY D O 1
ATOM 4113 N N . GLY E 5 1 ? -14.121 -66.925 2.973 1.00 53.90 1 GLY C N 1
ATOM 4114 C CA . GLY E 5 1 ? -14.155 -66.405 1.617 1.00 52.20 1 GLY C CA 1
ATOM 4115 C C . GLY E 5 1 ? -13.176 -67.111 0.698 1.00 45.19 1 GLY C C 1
ATOM 4116 O O . GLY E 5 1 ? -12.122 -67.579 1.136 1.00 45.06 1 GLY C O 1
ATOM 4117 N N . SER E 5 2 ? -13.523 -67.183 -0.584 1.00 44.07 2 SER C N 1
ATOM 4118 C CA . SER E 5 2 ? -12.690 -67.855 -1.573 1.00 41.54 2 SER C CA 1
ATOM 4119 C C . SER E 5 2 ? -11.740 -66.882 -2.264 1.00 38.31 2 SER C C 1
ATOM 4120 O O . SER E 5 2 ? -11.930 -65.667 -2.198 1.00 40.10 2 SER C O 1
ATOM 4123 N N . TYR E 5 3 ? -10.737 -67.419 -2.953 1.00 35.76 3 TYR C N 1
ATOM 4124 C CA . TYR E 5 3 ? -9.737 -66.585 -3.613 1.00 33.11 3 TYR C CA 1
ATOM 4125 C C . TYR E 5 3 ? -9.385 -67.066 -5.028 1.00 39.09 3 TYR C C 1
ATOM 4126 O O . TYR E 5 3 ? -9.502 -68.258 -5.346 1.00 34.73 3 TYR C O 1
ATOM 4135 N N . ASN E 5 4 ? -8.956 -66.135 -5.880 1.00 32.91 4 ASN C N 1
ATOM 4136 C CA . ASN E 5 4 ? -8.451 -66.512 -7.198 1.00 36.55 4 ASN C CA 1
ATOM 4137 C C . ASN E 5 4 ? -6.978 -66.884 -7.085 1.00 31.05 4 ASN C C 1
ATOM 4138 O O . ASN E 5 4 ? -6.394 -66.788 -5.997 1.00 28.77 4 ASN C O 1
ATOM 4143 N N . LYS E 5 5 ? -6.373 -67.319 -8.187 1.00 35.81 5 LYS C N 1
ATOM 4144 C CA . LYS E 5 5 ? -5.016 -67.865 -8.115 1.00 37.52 5 LYS C CA 1
ATOM 4145 C C . LYS E 5 5 ? -3.973 -66.817 -7.740 1.00 32.62 5 LYS C C 1
ATOM 4146 O O . LYS E 5 5 ? -2.953 -67.147 -7.136 1.00 29.49 5 LYS C O 1
ATOM 4152 N N . ASP E 5 6 ? -4.222 -65.561 -8.100 1.00 29.41 6 ASP C N 1
ATOM 4153 C CA . ASP E 5 6 ? -3.308 -64.477 -7.741 1.00 31.35 6 ASP C CA 1
ATOM 4154 C C . ASP E 5 6 ? -3.327 -64.238 -6.247 1.00 32.23 6 ASP C C 1
ATOM 4155 O O . ASP E 5 6 ? -2.275 -64.098 -5.610 1.00 30.33 6 ASP C O 1
ATOM 4160 N N . GLN E 5 7 ? -4.533 -64.198 -5.691 1.00 30.96 7 GLN C N 1
ATOM 4161 C CA . GLN E 5 7 ? -4.714 -64.012 -4.257 1.00 26.22 7 GLN C CA 1
ATOM 4162 C C . GLN E 5 7 ? -4.049 -65.118 -3.467 1.00 23.45 7 GLN C C 1
ATOM 4163 O O . GLN E 5 7 ? -3.342 -64.854 -2.493 1.00 23.53 7 GLN C O 1
ATOM 4169 N N . GLN E 5 8 ? -4.291 -66.357 -3.887 1.00 25.74 8 GLN C N 1
ATOM 4170 C CA . GLN E 5 8 ? -3.691 -67.515 -3.233 1.00 26.68 8 GLN C CA 1
ATOM 4171 C C . GLN E 5 8 ? -2.169 -67.401 -3.285 1.00 24.77 8 GLN C C 1
ATOM 4172 O O . GLN E 5 8 ? -1.477 -67.730 -2.321 1.00 21.30 8 GLN C O 1
ATOM 4178 N N . SER E 5 9 ? -1.654 -66.897 -4.400 1.00 21.94 9 SER C N 1
ATOM 4179 C CA . SER E 5 9 ? -0.212 -66.753 -4.577 1.00 21.40 9 SER C CA 1
ATOM 4180 C C . SER E 5 9 ? 0.364 -65.751 -3.565 1.00 19.49 9 SER C C 1
ATOM 4181 O O . SER E 5 9 ? 1.399 -66.000 -2.945 1.00 19.94 9 SER C O 1
ATOM 4184 N N . ALA E 5 10 ? -0.331 -64.637 -3.376 1.00 22.95 10 ALA C N 1
ATOM 4185 C CA . ALA E 5 10 ? 0.103 -63.628 -2.406 1.00 22.54 10 ALA C CA 1
ATOM 4186 C C . ALA E 5 10 ? 0.143 -64.192 -0.977 1.00 18.43 10 ALA C C 1
ATOM 4187 O O . ALA E 5 10 ? 1.117 -63.959 -0.244 1.00 16.46 10 ALA C O 1
ATOM 4189 N N . PHE E 5 11 ? -0.902 -64.925 -0.589 1.00 18.12 11 PHE C N 1
ATOM 4190 C CA . PHE E 5 11 ? -0.926 -65.623 0.702 1.00 16.51 11 PHE C CA 1
ATOM 4191 C C . PHE E 5 11 ? 0.296 -66.531 0.847 1.00 14.58 11 PHE C C 1
ATOM 4192 O O . PHE E 5 11 ? 0.968 -66.506 1.870 1.00 15.86 11 PHE C O 1
ATOM 4200 N N . TYR E 5 12 ? 0.570 -67.328 -0.185 1.00 16.95 12 TYR C N 1
ATOM 4201 C CA . TYR E 5 12 ? 1.681 -68.283 -0.165 1.00 17.19 12 TYR C CA 1
ATOM 4202 C C . TYR E 5 12 ? 3.013 -67.571 0.055 1.00 19.37 12 TYR C C 1
ATOM 4203 O O . TYR E 5 12 ? 3.832 -68.012 0.862 1.00 16.19 12 TYR C O 1
ATOM 4212 N N . GLU E 5 13 ? 3.231 -66.466 -0.649 1.00 16.53 13 GLU C N 1
ATOM 4213 C CA . GLU E 5 13 ? 4.486 -65.731 -0.496 1.00 18.45 13 GLU C CA 1
ATOM 4214 C C . GLU E 5 13 ? 4.675 -65.254 0.944 1.00 16.60 13 GLU C C 1
ATOM 4215 O O . GLU E 5 13 ? 5.738 -65.433 1.520 1.00 15.56 13 GLU C O 1
ATOM 4221 N N . ILE E 5 14 ? 3.636 -64.664 1.520 1.00 14.28 14 ILE C N 1
ATOM 4222 C CA . ILE E 5 14 ? 3.717 -64.159 2.896 1.00 11.57 14 ILE C CA 1
ATOM 4223 C C . ILE E 5 14 ? 3.855 -65.288 3.917 1.00 16.47 14 ILE C C 1
ATOM 4224 O O . ILE E 5 14 ? 4.630 -65.196 4.887 1.00 15.14 14 ILE C O 1
ATOM 4229 N N . LEU E 5 15 ? 3.102 -66.357 3.701 1.00 11.78 15 LEU C N 1
ATOM 4230 C CA . LEU E 5 15 ? 3.200 -67.531 4.556 1.00 15.11 15 LEU C CA 1
ATOM 4231 C C . LEU E 5 15 ? 4.642 -68.034 4.640 1.00 17.83 15 LEU C C 1
ATOM 4232 O O . LEU E 5 15 ? 5.103 -68.444 5.711 1.00 14.33 15 LEU C O 1
ATOM 4237 N N . ASN E 5 16 ? 5.362 -67.976 3.521 1.00 13.23 16 ASN C N 1
ATOM 4238 C CA . ASN E 5 16 ? 6.703 -68.540 3.462 1.00 13.59 16 ASN C CA 1
ATOM 4239 C C . ASN E 5 16 ? 7.850 -67.628 3.877 1.00 12.32 16 ASN C C 1
ATOM 4240 O O . ASN E 5 16 ? 8.982 -68.105 4.018 1.00 15.97 16 ASN C O 1
ATOM 4245 N N . MET E 5 17 ? 7.586 -66.336 4.078 1.00 16.14 17 MET C N 1
ATOM 4246 C CA . MET E 5 17 ? 8.676 -65.397 4.379 1.00 13.85 17 MET C CA 1
ATOM 4247 C C . MET E 5 17 ? 9.396 -65.761 5.663 1.00 14.01 17 MET C C 1
ATOM 4248 O O . MET E 5 17 ? 8.779 -65.881 6.717 1.00 15.69 17 MET C O 1
ATOM 4253 N N . PRO E 5 18 ? 10.723 -65.950 5.576 1.00 14.09 18 PRO C N 1
ATOM 4254 C CA . PRO E 5 18 ? 11.443 -66.506 6.728 1.00 17.62 18 PRO C CA 1
ATOM 4255 C C . PRO E 5 18 ? 11.716 -65.520 7.860 1.00 18.82 18 PRO C C 1
ATOM 4256 O O . PRO E 5 18 ? 11.936 -65.976 8.980 1.00 16.19 18 PRO C O 1
ATOM 4260 N N . ASN E 5 19 ? 11.687 -64.215 7.597 1.00 13.27 19 ASN C N 1
ATOM 4261 C CA . ASN E 5 19 ? 12.143 -63.260 8.608 1.00 15.46 19 ASN C CA 1
ATOM 4262 C C . ASN E 5 19 ? 11.026 -62.486 9.290 1.00 19.13 19 ASN C C 1
ATOM 4263 O O . ASN E 5 19 ? 11.285 -61.611 10.121 1.00 21.68 19 ASN C O 1
ATOM 4268 N N . LEU E 5 20 ? 9.788 -62.813 8.958 1.00 13.87 20 LEU C N 1
ATOM 4269 C CA . LEU E 5 20 ? 8.659 -62.241 9.677 1.00 11.11 20 LEU C CA 1
ATOM 4270 C C . LEU E 5 20 ? 8.419 -63.018 10.955 1.00 14.18 20 LEU C C 1
ATOM 4271 O O . LEU E 5 20 ? 8.604 -64.230 10.985 1.00 14.07 20 LEU C O 1
ATOM 4276 N N . ASN E 5 21 ? 7.991 -62.337 12.012 1.00 11.07 21 ASN C N 1
ATOM 4277 C CA . ASN E 5 21 ? 7.507 -63.074 13.170 1.00 15.51 21 ASN C CA 1
ATOM 4278 C C . ASN E 5 21 ? 6.026 -63.388 12.931 1.00 17.58 21 ASN C C 1
ATOM 4279 O O . ASN E 5 21 ? 5.445 -62.956 11.918 1.00 10.74 21 ASN C O 1
ATOM 4284 N N . GLU E 5 22 ? 5.405 -64.151 13.824 1.00 10.16 22 GLU C N 1
ATOM 4285 C CA . GLU E 5 22 ? 4.053 -64.621 13.534 1.00 12.52 22 GLU C CA 1
ATOM 4286 C C . GLU E 5 22 ? 2.988 -63.538 13.656 1.00 12.47 22 GLU C C 1
ATOM 4287 O O . GLU E 5 22 ? 1.949 -63.626 13.003 1.00 12.02 22 GLU C O 1
ATOM 4293 N N . ALA E 5 23 ? 3.227 -62.529 14.496 1.00 12.35 23 ALA C N 1
ATOM 4294 C CA . ALA E 5 23 ? 2.310 -61.404 14.581 1.00 13.60 23 ALA C CA 1
ATOM 4295 C C . ALA E 5 23 ? 2.320 -60.666 13.247 1.00 10.51 23 ALA C C 1
ATOM 4296 O O . ALA E 5 23 ? 1.259 -60.331 12.706 1.00 11.77 23 ALA C O 1
ATOM 4298 N N . GLN E 5 24 ? 3.509 -60.434 12.698 1.00 11.57 24 GLN C N 1
ATOM 4299 C CA . GLN E 5 24 ? 3.607 -59.727 11.408 1.00 11.48 24 GLN C CA 1
ATOM 4300 C C . GLN E 5 24 ? 3.039 -60.559 10.259 1.00 15.99 24 GLN C C 1
ATOM 4301 O O . GLN E 5 24 ? 2.293 -60.061 9.411 1.00 15.68 24 GLN C O 1
ATOM 4307 N N . ARG E 5 25 ? 3.420 -61.827 10.219 1.00 10.62 25 ARG C N 1
ATOM 4308 C CA . ARG E 5 25 ? 2.944 -62.697 9.162 1.00 9.40 25 ARG C CA 1
ATOM 4309 C C . ARG E 5 25 ? 1.415 -62.696 9.134 1.00 14.61 25 ARG C C 1
ATOM 4310 O O . ARG E 5 25 ? 0.802 -62.502 8.081 1.00 12.43 25 ARG C O 1
ATOM 4318 N N . ASN E 5 26 ? 0.786 -62.892 10.290 1.00 11.76 26 ASN C N 1
ATOM 4319 C CA . ASN E 5 26 ? -0.671 -62.935 10.281 1.00 12.77 26 ASN C CA 1
ATOM 4320 C C . ASN E 5 26 ? -1.324 -61.562 10.074 1.00 14.04 26 ASN C C 1
ATOM 4321 O O . ASN E 5 26 ? -2.426 -61.481 9.520 1.00 15.47 26 ASN C O 1
ATOM 4326 N N . GLY E 5 27 ? -0.654 -60.490 10.497 1.00 12.76 27 GLY C N 1
ATOM 4327 C CA . GLY E 5 27 ? -1.151 -59.148 10.231 1.00 14.67 27 GLY C CA 1
ATOM 4328 C C . GLY E 5 27 ? -1.247 -58.887 8.729 1.00 16.32 27 GLY C C 1
ATOM 4329 O O . GLY E 5 27 ? -2.234 -58.303 8.250 1.00 12.87 27 GLY C O 1
ATOM 4330 N N . PHE E 5 28 ? -0.226 -59.308 7.983 1.00 9.69 28 PHE C N 1
ATOM 4331 C CA . PHE E 5 28 ? -0.221 -59.087 6.529 1.00 10.06 28 PHE C CA 1
ATOM 4332 C C . PHE E 5 28 ? -1.220 -59.999 5.843 1.00 14.08 28 PHE C C 1
ATOM 4333 O O . PHE E 5 28 ? -1.893 -59.600 4.888 1.00 13.40 28 PHE C O 1
ATOM 4341 N N . ILE E 5 29 ? -1.315 -61.237 6.319 1.00 10.67 29 ILE C N 1
ATOM 4342 C CA . ILE E 5 29 ? -2.324 -62.140 5.778 1.00 11.62 29 ILE C CA 1
ATOM 4343 C C . ILE E 5 29 ? -3.712 -61.550 6.030 1.00 11.94 29 ILE C C 1
ATOM 4344 O O . ILE E 5 29 ? -4.580 -61.581 5.156 1.00 14.93 29 ILE C O 1
ATOM 4349 N N . GLN E 5 30 ? -3.913 -60.978 7.215 1.00 12.56 30 GLN C N 1
ATOM 4350 C CA . GLN E 5 30 ? -5.195 -60.356 7.512 1.00 12.66 30 GLN C CA 1
ATOM 4351 C C . GLN E 5 30 ? -5.476 -59.220 6.530 1.00 12.34 30 GLN C C 1
ATOM 4352 O O . GLN E 5 30 ? -6.620 -59.037 6.094 1.00 14.63 30 GLN C O 1
ATOM 4358 N N . SER E 5 31 ? -4.438 -58.463 6.173 1.00 13.25 31 SER C N 1
ATOM 4359 C CA . SER E 5 31 ? -4.610 -57.348 5.233 1.00 13.64 31 SER C CA 1
ATOM 4360 C C . SER E 5 31 ? -5.021 -57.831 3.852 1.00 18.55 31 SER C C 1
ATOM 4361 O O . SER E 5 31 ? -5.812 -57.175 3.180 1.00 17.00 31 SER C O 1
ATOM 4364 N N . LEU E 5 32 ? -4.465 -58.959 3.419 1.00 16.10 32 LEU C N 1
ATOM 4365 C CA . LEU E 5 32 ? -4.848 -59.540 2.135 1.00 14.08 32 LEU C CA 1
ATOM 4366 C C . LEU E 5 32 ? -6.319 -59.905 2.127 1.00 21.65 32 LEU C C 1
ATOM 4367 O O . LEU E 5 32 ? -7.004 -59.730 1.125 1.00 21.23 32 LEU C O 1
ATOM 4372 N N . LYS E 5 33 ? -6.804 -60.416 3.253 1.00 17.64 33 LYS C N 1
ATOM 4373 C CA . LYS E 5 33 ? -8.208 -60.773 3.375 1.00 18.36 33 LYS C CA 1
ATOM 4374 C C . LYS E 5 33 ? -9.075 -59.507 3.416 1.00 17.89 33 LYS C C 1
ATOM 4375 O O . LYS E 5 33 ? -10.121 -59.426 2.766 1.00 20.93 33 LYS C O 1
ATOM 4381 N N . ASP E 5 34 ? -8.613 -58.522 4.180 1.00 15.37 34 ASP C N 1
ATOM 4382 C CA . ASP E 5 34 ? -9.309 -57.247 4.339 1.00 14.45 34 ASP C CA 1
ATOM 4383 C C . ASP E 5 34 ? -9.631 -56.570 3.011 1.00 15.18 34 ASP C C 1
ATOM 4384 O O . ASP E 5 34 ? -10.755 -56.122 2.791 1.00 17.76 34 ASP C O 1
ATOM 4389 N N . ASP E 5 35 ? -8.623 -56.444 2.152 1.00 17.56 35 ASP C N 1
ATOM 4390 C CA . ASP E 5 35 ? -8.763 -55.620 0.947 1.00 15.94 35 ASP C CA 1
ATOM 4391 C C . ASP E 5 35 ? -7.983 -56.216 -0.223 1.00 20.80 35 ASP C C 1
ATOM 4392 O O . ASP E 5 35 ? -6.822 -55.880 -0.434 1.00 20.40 35 ASP C O 1
ATOM 4397 N N . PRO E 5 36 ? -8.630 -57.107 -0.984 1.00 30.38 36 PRO C N 1
ATOM 4398 C CA . PRO E 5 36 ? -8.059 -57.731 -2.188 1.00 27.95 36 PRO C CA 1
ATOM 4399 C C . PRO E 5 36 ? -7.485 -56.725 -3.183 1.00 36.21 36 PRO C C 1
ATOM 4400 O O . PRO E 5 36 ? -6.498 -57.054 -3.844 1.00 27.76 36 PRO C O 1
ATOM 4404 N N . SER E 5 37 ? -8.073 -55.530 -3.284 1.00 27.64 37 SER C N 1
ATOM 4405 C CA . SER E 5 37 ? -7.586 -54.527 -4.231 1.00 27.51 37 SER C CA 1
ATOM 4406 C C . SER E 5 37 ? -6.170 -54.067 -3.887 1.00 30.91 37 SER C C 1
ATOM 4407 O O . SER E 5 37 ? -5.496 -53.448 -4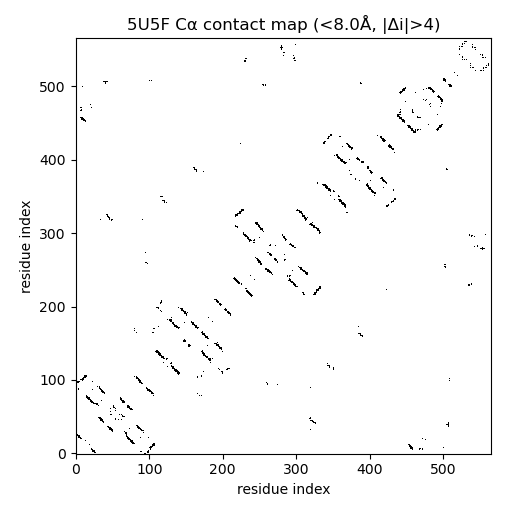.710 1.00 29.21 37 SER C O 1
ATOM 4410 N N . GLN E 5 38 ? -5.722 -54.374 -2.670 1.00 23.85 38 GLN C N 1
ATOM 4411 C CA . GLN E 5 38 ? -4.418 -53.925 -2.195 1.00 22.17 38 GLN C CA 1
ATOM 4412 C C . GLN E 5 38 ? -3.355 -55.035 -2.168 1.00 24.46 38 GLN C C 1
ATOM 4413 O O . GLN E 5 38 ? -2.258 -54.829 -1.660 1.00 22.99 38 GLN C O 1
ATOM 4419 N N . SER E 5 39 ? -3.674 -56.194 -2.734 1.00 24.44 39 SER C N 1
ATOM 4420 C CA . SER E 5 39 ? -2.789 -57.360 -2.653 1.00 22.73 39 SER C CA 1
ATOM 4421 C C . SER E 5 39 ? -1.327 -57.063 -3.040 1.00 21.31 39 SER C C 1
ATOM 4422 O O . SER E 5 39 ? -0.388 -57.420 -2.314 1.00 20.89 39 SER C O 1
ATOM 4425 N N . THR E 5 40 ? -1.142 -56.404 -4.181 1.00 25.57 40 THR C N 1
ATOM 4426 C CA . THR E 5 40 ? 0.189 -56.076 -4.678 1.00 29.48 40 THR C CA 1
ATOM 4427 C C . THR E 5 40 ? 0.948 -55.156 -3.730 1.00 24.87 40 THR C C 1
ATOM 4428 O O . THR E 5 40 ? 2.130 -55.376 -3.460 1.00 22.45 40 THR C O 1
ATOM 4432 N N . ASN E 5 41 ? 0.267 -54.130 -3.228 1.00 21.51 41 ASN C N 1
ATOM 4433 C CA . ASN E 5 41 ? 0.878 -53.199 -2.292 1.00 20.46 41 ASN C CA 1
ATOM 4434 C C . ASN E 5 41 ? 1.219 -53.878 -0.975 1.00 17.94 41 ASN C C 1
ATOM 4435 O O . ASN E 5 41 ? 2.290 -53.668 -0.405 1.00 21.43 41 ASN C O 1
ATOM 4440 N N . VAL E 5 42 ? 0.283 -54.676 -0.485 1.00 19.37 42 VAL C N 1
ATOM 4441 C CA . VAL E 5 42 ? 0.491 -55.399 0.769 1.00 15.84 42 VAL C CA 1
ATOM 4442 C C . VAL E 5 42 ? 1.676 -56.355 0.636 1.00 20.81 42 VAL C C 1
ATOM 4443 O O . VAL E 5 42 ? 2.534 -56.444 1.524 1.00 17.73 42 VAL C O 1
ATOM 4447 N N . LEU E 5 43 ? 1.739 -57.058 -0.492 1.00 20.23 43 LEU C N 1
ATOM 4448 C CA . LEU E 5 43 ? 2.821 -58.002 -0.726 1.00 16.96 43 LEU C CA 1
ATOM 4449 C C . LEU E 5 43 ? 4.166 -57.273 -0.741 1.00 19.07 43 LEU C C 1
ATOM 4450 O O . LEU E 5 43 ? 5.146 -57.767 -0.201 1.00 19.25 43 LEU C O 1
ATOM 4455 N N . GLY E 5 44 ? 4.202 -56.091 -1.352 1.00 21.86 44 GLY C N 1
ATOM 4456 C CA . GLY E 5 44 ? 5.428 -55.315 -1.448 1.00 23.52 44 GLY C CA 1
ATOM 4457 C C . GLY E 5 44 ? 5.939 -54.852 -0.095 1.00 21.46 44 GLY C C 1
ATOM 4458 O O . GLY E 5 44 ? 7.143 -54.836 0.161 1.00 18.35 44 GLY C O 1
ATOM 4459 N N . GLU E 5 45 ? 5.015 -54.472 0.779 1.00 16.25 45 GLU C N 1
ATOM 4460 C CA . GLU E 5 45 ? 5.385 -53.993 2.103 1.00 16.50 45 GLU C CA 1
ATOM 4461 C C . GLU E 5 45 ? 5.802 -55.169 2.988 1.00 20.83 45 GLU C C 1
ATOM 4462 O O . GLU E 5 45 ? 6.695 -55.039 3.825 1.00 16.15 45 GLU C O 1
ATOM 4468 N N . ALA E 5 46 ? 5.162 -56.319 2.799 1.00 15.37 46 ALA C N 1
ATOM 4469 C CA . ALA E 5 46 ? 5.599 -57.523 3.502 1.00 15.63 46 ALA C CA 1
ATOM 4470 C C . ALA E 5 46 ? 7.026 -57.871 3.080 1.00 20.73 46 ALA C C 1
ATOM 4471 O O . ALA E 5 46 ? 7.882 -58.179 3.918 1.00 15.11 46 ALA C O 1
ATOM 4473 N N . LYS E 5 47 ? 7.285 -57.817 1.777 1.00 15.25 47 LYS C N 1
ATOM 4474 C CA . LYS E 5 47 ? 8.621 -58.092 1.275 1.00 21.30 47 LYS C CA 1
ATOM 4475 C C . LYS E 5 47 ? 9.645 -57.147 1.905 1.00 25.35 47 LYS C C 1
ATOM 4476 O O . LYS E 5 47 ? 10.700 -57.595 2.344 1.00 25.27 47 LYS C O 1
ATOM 4482 N N . LYS E 5 48 ? 9.331 -55.854 1.967 1.00 17.22 48 LYS C N 1
ATOM 4483 C CA . LYS E 5 48 ? 10.285 -54.881 2.510 1.00 19.85 48 LYS C CA 1
ATOM 4484 C C . LYS E 5 48 ? 10.616 -55.193 3.969 1.00 18.16 48 LYS C C 1
ATOM 4485 O O . LYS E 5 48 ? 11.770 -55.126 4.384 1.00 19.20 48 LYS C O 1
ATOM 4491 N N . LEU E 5 49 ? 9.593 -55.547 4.733 1.00 16.44 49 LEU C N 1
ATOM 4492 C CA . LEU E 5 49 ? 9.759 -55.819 6.160 1.00 17.71 49 LEU C CA 1
ATOM 4493 C C . LEU E 5 49 ? 10.568 -57.095 6.356 1.00 16.91 49 LEU C C 1
ATOM 4494 O O . LEU E 5 49 ? 11.504 -57.130 7.152 1.00 17.68 49 LEU C O 1
ATOM 4499 N N . ASN E 5 50 ? 10.217 -58.136 5.606 1.00 13.87 50 ASN C N 1
ATOM 4500 C CA . ASN E 5 50 ? 10.996 -59.369 5.590 1.00 18.52 50 ASN C CA 1
ATOM 4501 C C . ASN E 5 50 ? 12.473 -59.137 5.270 1.00 22.27 50 ASN C C 1
ATOM 4502 O O . ASN E 5 50 ? 13.339 -59.710 5.918 1.00 21.42 50 ASN C O 1
ATOM 4507 N N . GLU E 5 51 ? 12.760 -58.298 4.311 1.00 17.51 51 GLU C N 1
ATOM 4508 C CA . GLU E 5 51 ? 14.128 -58.024 3.954 1.00 20.26 51 GLU C CA 1
ATOM 4509 C C . GLU E 5 51 ? 14.881 -57.248 5.024 1.00 22.65 51 GLU C C 1
ATOM 4510 O O . GLU E 5 51 ? 15.993 -57.510 5.290 1.00 22.41 51 GLU C O 1
ATOM 4516 N N . SER E 5 52 ? 14.222 -56.309 5.653 1.00 22.73 52 SER C N 1
ATOM 4517 C CA . SER E 5 52 ? 14.883 -55.498 6.672 1.00 30.17 52 SER C CA 1
ATOM 4518 C C . SER E 5 52 ? 15.174 -56.320 7.925 1.00 25.41 52 SER C C 1
ATOM 4519 O O . SER E 5 52 ? 16.056 -55.969 8.712 1.00 26.86 52 SER C O 1
ATOM 4522 N N . GLN E 5 53 ? 14.442 -57.417 8.111 1.00 22.83 53 GLN C N 1
ATOM 4523 C CA . GLN E 5 53 ? 14.641 -58.267 9.285 1.00 22.69 53 GLN C CA 1
ATOM 4524 C C . GLN E 5 53 ? 15.527 -59.477 9.003 1.00 20.46 53 GLN C C 1
ATOM 4525 O O . GLN E 5 53 ? 15.615 -60.388 9.829 1.00 21.64 53 GLN C O 1
ATOM 4531 N N . ALA E 5 54 ? 16.190 -59.470 7.848 1.00 20.74 54 ALA C N 1
ATOM 4532 C CA . ALA E 5 54 ? 17.105 -60.545 7.475 1.00 25.02 54 ALA C CA 1
ATOM 4533 C C . ALA E 5 54 ? 18.268 -60.634 8.451 1.00 34.63 54 ALA C C 1
ATOM 4534 O O . ALA E 5 54 ? 18.679 -59.632 9.042 1.00 33.26 54 ALA C O 1
#

CATH classification: 2.60.40.10 (+1 more: 2.60.40.10)

Radius of gyration: 26.2 Å; Cα contacts (8 Å, |Δi|>4): 1507; chains: 5; bounding box: 49×72×71 Å